Protein AF-A0A2L0EHB8-F1 (afdb_monomer_lite)

Organism: Sorangium cellulosum (NCBI:txid56)

Sequence (497 aa):
MTWQAQSALSSEEVTVVSRRDDSAAPVHVQIKECTTIASSDVHVGVDCVVDPEYALVGGGATTDSSTGSPAFLRESRPLDARTWRASSSARAAPNPHHLTVYAIGIRLDGVRTKDLQDSIQRRSVQLPTDVAAVQVDDGWMAIGGGAQTAADVSVAGGAARFLTASYPAGLDGWETASTDDVIPAAGTTSAWVLQIEDQVIEGFGGLEIKAIQGSSEHADYGYSTSSLQIEPGWALIGVGASIDYAGEQRNRTLVSIQPGEDGRSVSVTSRDQFVASAGTTTAYAVVARKKAGTHGLCNPGTALESSVDSCVSAVCEHRGSCCTTAWDDTCVDLVEPVCGRSCAEHTCEPTVFEPEKWTYTDGSAVPSNCYYYAQNRYPVSGVAQDPGYTMGLRPTREQAYLFEQYAAGDGLIPSSLTEPCPDNRTKIYMYANPFSYHVYRQDGDGTWSDKFGFGGLALPTPDTGDRPQHLADQRNPVEAYMCACNHPLPDQLPPRQ

Structure (mmCIF, N/CA/C/O backbone):
data_AF-A0A2L0EHB8-F1
#
_entry.id   AF-A0A2L0EHB8-F1
#
loop_
_atom_site.group_PDB
_atom_site.id
_atom_site.type_symbol
_atom_site.label_atom_id
_atom_site.label_alt_id
_atom_site.label_comp_id
_atom_site.label_asym_id
_atom_site.label_entity_id
_atom_site.label_seq_id
_atom_site.pdbx_PDB_ins_code
_atom_site.Cartn_x
_atom_site.Cartn_y
_atom_site.Cartn_z
_atom_site.occupancy
_atom_site.B_iso_or_equiv
_atom_site.auth_seq_id
_atom_site.auth_comp_id
_atom_site.auth_asym_id
_atom_site.auth_atom_id
_atom_site.pdbx_PDB_model_num
ATOM 1 N N . MET A 1 1 ? 39.094 -19.018 8.092 1.00 33.12 1 MET A N 1
ATOM 2 C CA . MET A 1 1 ? 38.683 -17.612 7.897 1.00 33.12 1 MET A CA 1
ATOM 3 C C . MET A 1 1 ? 37.562 -17.600 6.879 1.00 33.12 1 MET A C 1
ATOM 5 O O . MET A 1 1 ? 37.816 -17.691 5.688 1.00 33.12 1 MET A O 1
ATOM 9 N N . THR A 1 2 ? 36.329 -17.619 7.365 1.00 25.95 2 THR A N 1
ATOM 10 C CA . THR A 1 2 ? 35.102 -17.497 6.575 1.00 25.95 2 THR A CA 1
ATOM 11 C C . THR A 1 2 ? 34.871 -16.021 6.275 1.00 25.95 2 THR A C 1
ATOM 13 O O . THR A 1 2 ? 34.652 -15.234 7.191 1.00 25.95 2 THR A O 1
ATOM 16 N N . TRP A 1 3 ? 34.956 -15.641 5.002 1.00 24.22 3 TRP A N 1
ATOM 17 C CA . TRP A 1 3 ? 34.507 -14.334 4.535 1.00 24.22 3 TRP A CA 1
ATOM 18 C C . TRP A 1 3 ? 32.975 -14.330 4.516 1.00 24.22 3 TRP A C 1
ATOM 20 O O . TRP A 1 3 ? 32.358 -14.869 3.602 1.00 24.22 3 TRP A O 1
ATOM 30 N N . GLN A 1 4 ? 32.358 -13.756 5.549 1.00 27.81 4 GLN A N 1
ATOM 31 C CA . GLN A 1 4 ? 30.999 -13.235 5.444 1.00 27.81 4 GLN A CA 1
ATOM 32 C C . GLN A 1 4 ? 31.083 -11.937 4.640 1.00 27.81 4 GLN A C 1
ATOM 34 O O . GLN A 1 4 ? 31.629 -10.943 5.113 1.00 27.81 4 GLN A O 1
ATOM 39 N N . ALA A 1 5 ? 30.565 -11.953 3.414 1.00 28.98 5 ALA A N 1
ATOM 40 C CA . ALA A 1 5 ? 30.294 -10.734 2.672 1.00 28.98 5 ALA A CA 1
ATOM 41 C C . ALA A 1 5 ? 29.117 -10.019 3.352 1.00 28.98 5 ALA A C 1
ATOM 43 O O . ALA A 1 5 ? 27.953 -10.300 3.077 1.00 28.98 5 ALA A O 1
ATOM 44 N N . GLN A 1 6 ? 29.422 -9.114 4.281 1.00 30.16 6 GLN A N 1
ATOM 45 C CA . GLN A 1 6 ? 28.498 -8.043 4.625 1.00 30.16 6 GLN A CA 1
ATOM 46 C C . GLN A 1 6 ? 28.334 -7.177 3.374 1.00 30.16 6 GLN A C 1
ATOM 48 O O . GLN A 1 6 ? 29.235 -6.435 2.992 1.00 30.16 6 GLN A O 1
ATOM 53 N N . SER A 1 7 ? 27.184 -7.321 2.718 1.00 35.59 7 SER A N 1
ATOM 54 C CA . SER A 1 7 ? 26.667 -6.415 1.693 1.00 35.59 7 SER A CA 1
ATOM 55 C C . SER A 1 7 ? 26.393 -5.043 2.326 1.00 35.59 7 SER A C 1
ATOM 57 O O . SER A 1 7 ? 25.250 -4.670 2.576 1.00 35.59 7 SER A O 1
ATOM 59 N N . ALA A 1 8 ? 27.454 -4.292 2.610 1.00 37.19 8 ALA A N 1
ATOM 60 C CA . ALA A 1 8 ? 27.394 -2.852 2.797 1.00 37.19 8 ALA A CA 1
ATOM 61 C C . ALA A 1 8 ? 27.443 -2.203 1.406 1.00 37.19 8 ALA A C 1
ATOM 63 O O . ALA A 1 8 ? 28.463 -1.650 1.000 1.00 37.19 8 ALA A O 1
ATOM 64 N N . LEU A 1 9 ? 26.363 -2.338 0.631 1.00 43.69 9 LEU A N 1
ATOM 65 C CA . LEU A 1 9 ? 26.150 -1.425 -0.487 1.00 43.69 9 LEU A CA 1
ATOM 66 C C . LEU A 1 9 ? 25.747 -0.093 0.144 1.00 43.69 9 LEU A C 1
ATOM 68 O O . LEU A 1 9 ? 24.688 0.016 0.753 1.00 43.69 9 LEU A O 1
ATOM 72 N N . SER A 1 10 ? 26.670 0.864 0.086 1.00 45.22 10 SER A N 1
ATOM 73 C CA . SER A 1 10 ? 26.446 2.271 0.408 1.00 45.22 10 SER A CA 1
ATOM 74 C C . SER A 1 10 ? 25.164 2.734 -0.280 1.00 45.22 10 SER A C 1
ATOM 76 O O . SER A 1 10 ? 25.145 2.804 -1.506 1.00 45.22 10 SER A O 1
ATOM 78 N N . SER A 1 11 ? 24.112 3.041 0.482 1.00 66.25 11 SER A N 1
ATOM 79 C CA . SER A 1 11 ? 22.941 3.728 -0.060 1.00 66.25 11 SER A CA 1
ATOM 80 C C . SER A 1 11 ? 23.414 5.069 -0.612 1.00 66.25 11 SER A C 1
ATOM 82 O O . SER A 1 11 ? 23.984 5.868 0.134 1.00 66.25 11 SER A O 1
ATOM 84 N N . GLU A 1 12 ? 23.258 5.290 -1.912 1.00 82.75 12 GLU A N 1
ATOM 85 C CA . GLU A 1 12 ? 23.548 6.588 -2.515 1.00 82.75 12 GLU A CA 1
ATOM 86 C C . GLU A 1 12 ? 22.735 7.689 -1.816 1.00 82.75 12 GLU A C 1
ATOM 88 O O . GLU A 1 12 ? 21.612 7.451 -1.365 1.00 82.75 12 GLU A O 1
ATOM 93 N N . GLU A 1 13 ? 23.300 8.893 -1.695 1.00 89.38 13 GLU A N 1
ATOM 94 C CA . GLU A 1 13 ? 22.561 10.010 -1.108 1.00 89.38 13 GLU A CA 1
ATOM 95 C C . GLU A 1 13 ? 21.424 10.440 -2.042 1.00 89.38 13 GLU A C 1
ATOM 97 O O . GLU A 1 13 ? 21.632 10.669 -3.240 1.00 89.38 13 GLU A O 1
ATOM 102 N N . VAL A 1 14 ? 20.227 10.583 -1.472 1.00 93.56 14 VAL A N 1
ATOM 103 C CA . VAL A 1 14 ? 19.007 10.947 -2.196 1.00 93.56 14 VAL A CA 1
ATOM 104 C C . VAL A 1 14 ? 18.323 12.165 -1.577 1.00 93.56 14 VAL A C 1
ATOM 106 O O . VAL A 1 14 ? 18.363 12.372 -0.363 1.00 93.56 14 VAL A O 1
ATOM 109 N N . THR A 1 15 ? 17.642 12.956 -2.403 1.00 96.06 15 THR A N 1
ATOM 110 C CA . THR A 1 15 ? 16.569 13.845 -1.950 1.00 96.06 15 THR A CA 1
ATOM 111 C C . THR A 1 15 ? 15.271 13.050 -1.853 1.00 96.06 15 THR A C 1
ATOM 113 O O . THR A 1 15 ? 15.017 12.179 -2.681 1.00 96.06 15 THR A O 1
ATOM 116 N N . VAL A 1 16 ? 14.453 13.332 -0.836 1.00 96.50 16 VAL A N 1
ATOM 117 C CA . VAL A 1 16 ? 13.188 12.620 -0.610 1.00 96.50 16 VAL A CA 1
ATOM 118 C C . VAL A 1 16 ? 12.019 13.593 -0.671 1.00 96.50 16 VAL A C 1
ATOM 120 O O . VAL A 1 16 ? 11.966 14.557 0.094 1.00 96.50 16 VAL A O 1
ATOM 123 N N . VAL A 1 17 ? 11.055 13.311 -1.544 1.00 96.75 17 VAL A N 1
ATOM 124 C CA . VAL A 1 17 ? 9.749 13.977 -1.595 1.00 96.75 17 VAL A CA 1
ATOM 125 C C . VAL A 1 17 ? 8.676 12.971 -1.193 1.00 96.75 17 VAL A C 1
ATOM 127 O O . VAL A 1 17 ? 8.722 11.801 -1.566 1.00 96.75 17 VAL A O 1
ATOM 130 N N . SER A 1 18 ? 7.698 13.417 -0.406 1.00 96.19 18 SER A N 1
ATOM 131 C CA . SER A 1 18 ? 6.577 12.587 0.029 1.00 96.19 18 SER A CA 1
ATOM 132 C C . SER A 1 18 ? 5.263 13.225 -0.386 1.00 96.19 18 SER A C 1
ATOM 134 O O . SER A 1 18 ? 5.026 14.399 -0.110 1.00 96.19 18 SER A O 1
ATOM 136 N N . ARG A 1 19 ? 4.411 12.435 -1.037 1.00 96.31 19 ARG A N 1
ATOM 137 C CA . ARG A 1 19 ? 3.049 12.800 -1.430 1.00 96.31 19 ARG A CA 1
ATOM 138 C C . ARG A 1 19 ? 2.064 11.839 -0.779 1.00 96.31 19 ARG A C 1
ATOM 140 O O . ARG A 1 19 ? 2.390 10.665 -0.604 1.00 96.31 19 ARG A O 1
ATOM 147 N N . ARG A 1 20 ? 0.886 12.343 -0.420 1.00 95.31 20 ARG A N 1
ATOM 148 C CA . ARG A 1 20 ? -0.228 11.554 0.115 1.00 95.31 20 ARG A CA 1
ATOM 149 C C . ARG A 1 20 ? -1.453 11.748 -0.769 1.00 95.31 20 ARG A C 1
ATOM 151 O O . ARG A 1 20 ? -1.689 12.864 -1.230 1.00 95.31 20 ARG A O 1
ATOM 158 N N . ASP A 1 21 ? -2.192 10.672 -0.993 1.00 95.19 21 ASP A N 1
ATOM 159 C CA . ASP A 1 21 ? -3.495 10.685 -1.648 1.00 95.19 21 ASP A CA 1
ATOM 160 C C . ASP A 1 21 ? -4.513 9.972 -0.755 1.00 95.19 21 ASP A C 1
ATOM 162 O O . ASP A 1 21 ? -4.448 8.762 -0.540 1.00 95.19 21 ASP A O 1
ATOM 166 N N . ASP A 1 22 ? -5.454 10.763 -0.246 1.00 94.88 22 ASP A N 1
ATOM 167 C CA . ASP A 1 22 ? -6.551 10.319 0.611 1.00 94.88 22 ASP A CA 1
ATOM 168 C C . ASP A 1 22 ? -7.898 10.357 -0.137 1.00 94.88 22 ASP A C 1
ATOM 170 O O . ASP A 1 22 ? -8.963 10.208 0.459 1.00 94.88 22 ASP A O 1
ATOM 174 N N . SER A 1 23 ? -7.893 10.572 -1.459 1.00 94.62 23 SER A N 1
ATOM 175 C CA . SER A 1 23 ? -9.125 10.715 -2.250 1.00 94.62 23 SER A CA 1
ATOM 176 C C . SER A 1 23 ? -9.926 9.417 -2.408 1.00 94.62 23 SER A C 1
ATOM 178 O O . SER A 1 23 ? -11.086 9.460 -2.823 1.00 94.62 23 SER A O 1
ATOM 180 N N . ALA A 1 24 ? -9.324 8.280 -2.057 1.00 96.12 24 ALA A N 1
ATOM 181 C CA . ALA A 1 24 ? -9.958 6.968 -1.980 1.00 96.12 24 ALA A CA 1
ATOM 182 C C . ALA A 1 24 ? -10.138 6.482 -0.529 1.00 96.12 24 ALA A C 1
ATOM 184 O O . ALA A 1 24 ? -10.301 5.276 -0.309 1.00 96.12 24 ALA A O 1
ATOM 185 N N . ALA A 1 25 ? -10.120 7.400 0.453 1.00 95.06 25 ALA A N 1
ATOM 186 C CA . ALA A 1 25 ? -10.407 7.089 1.851 1.00 95.06 25 ALA A CA 1
ATOM 187 C C . ALA A 1 25 ? -11.646 6.175 1.952 1.00 95.06 25 ALA A C 1
ATOM 189 O O . ALA A 1 25 ? -12.661 6.434 1.292 1.00 95.06 25 ALA A O 1
ATOM 190 N N . PRO A 1 26 ? -11.575 5.075 2.723 1.00 96.50 26 PRO A N 1
ATOM 191 C CA . PRO A 1 26 ? -10.583 4.782 3.772 1.00 96.50 26 PRO A CA 1
ATOM 192 C C . PRO A 1 26 ? -9.283 4.080 3.310 1.00 96.50 26 PRO A C 1
ATOM 194 O O . PRO A 1 26 ? -8.558 3.517 4.132 1.00 96.50 26 PRO A O 1
ATOM 197 N N . VAL A 1 27 ? -8.982 4.060 2.005 1.00 98.00 27 VAL A N 1
ATOM 198 C CA . VAL A 1 27 ? -7.672 3.636 1.479 1.00 98.00 27 VAL A CA 1
ATOM 199 C C . VAL A 1 27 ? -6.786 4.865 1.297 1.00 98.00 27 VAL A C 1
ATOM 201 O O . VAL A 1 27 ? -7.090 5.736 0.483 1.00 98.00 27 VAL A O 1
ATOM 204 N N . HIS A 1 28 ? -5.681 4.917 2.034 1.00 97.56 28 HIS A N 1
ATOM 205 C CA . HIS A 1 28 ? -4.725 6.020 2.005 1.00 97.56 28 HIS A CA 1
ATOM 206 C C . HIS A 1 28 ? -3.451 5.591 1.298 1.00 97.56 28 HIS A C 1
ATOM 208 O O . HIS A 1 28 ? -2.890 4.541 1.621 1.00 97.56 28 HIS A O 1
ATOM 214 N N . VAL A 1 29 ? -2.963 6.412 0.374 1.00 98.19 29 VAL A N 1
ATOM 215 C CA . VAL A 1 29 ? -1.740 6.138 -0.383 1.00 98.19 29 VAL A CA 1
ATOM 216 C C . VAL A 1 29 ? -0.658 7.133 -0.009 1.00 98.19 29 VAL A C 1
ATOM 218 O O . VAL A 1 29 ? -0.897 8.336 0.088 1.00 98.19 29 VAL A O 1
ATOM 221 N N . GLN A 1 30 ? 0.565 6.635 0.123 1.00 98.12 30 GLN A N 1
ATOM 222 C CA . GLN A 1 30 ? 1.766 7.449 0.119 1.00 98.12 30 GLN A CA 1
ATOM 223 C C . GLN A 1 30 ? 2.638 7.097 -1.078 1.00 98.12 30 GLN A C 1
ATOM 225 O O . GLN A 1 30 ? 2.930 5.933 -1.332 1.00 98.12 30 GLN A O 1
ATOM 230 N N . ILE A 1 31 ? 3.139 8.129 -1.751 1.00 98.56 31 ILE A N 1
ATOM 231 C CA . ILE A 1 31 ? 4.172 8.002 -2.772 1.00 98.56 31 ILE A CA 1
ATOM 232 C C . ILE A 1 31 ? 5.418 8.713 -2.257 1.00 98.56 31 ILE A C 1
ATOM 234 O O . ILE A 1 31 ? 5.417 9.933 -2.052 1.00 98.56 31 ILE A O 1
ATOM 238 N N . LYS A 1 32 ? 6.486 7.948 -2.040 1.00 98.25 32 LYS A N 1
ATOM 239 C CA . LYS A 1 32 ? 7.829 8.478 -1.805 1.00 98.25 32 LYS A CA 1
ATOM 240 C C . LYS A 1 32 ? 8.581 8.531 -3.119 1.00 98.25 32 LYS A C 1
ATOM 242 O O . LYS A 1 32 ? 8.551 7.578 -3.890 1.00 98.25 32 LYS A O 1
ATOM 247 N N . GLU A 1 33 ? 9.254 9.644 -3.345 1.00 97.88 33 GLU A N 1
ATOM 248 C CA . GLU A 1 33 ? 10.166 9.862 -4.455 1.00 97.88 33 GLU A CA 1
ATOM 249 C C . GLU A 1 33 ? 11.562 10.079 -3.880 1.00 97.88 33 GLU A C 1
ATOM 251 O O . GLU A 1 33 ? 11.755 10.993 -3.080 1.00 97.88 33 GLU A O 1
ATOM 256 N N . CYS A 1 34 ? 12.510 9.233 -4.269 1.00 97.81 34 CYS A N 1
ATOM 257 C CA . CYS A 1 34 ? 13.891 9.279 -3.817 1.00 97.81 34 CYS A CA 1
ATOM 258 C C . CYS A 1 34 ? 14.809 9.485 -5.023 1.00 97.81 34 CYS A C 1
ATOM 260 O O . CYS A 1 34 ? 14.979 8.567 -5.825 1.00 97.81 34 CYS A O 1
ATOM 262 N N . THR A 1 35 ? 15.382 10.679 -5.157 1.00 96.62 35 THR A N 1
ATOM 263 C CA . THR A 1 35 ? 16.184 11.076 -6.325 1.00 96.62 35 THR A CA 1
ATOM 264 C C . THR A 1 35 ? 17.647 11.210 -5.945 1.00 96.62 35 THR A C 1
ATOM 266 O O . THR A 1 35 ? 17.976 11.920 -4.997 1.00 96.62 35 THR A O 1
ATOM 269 N N . THR A 1 36 ? 18.542 10.547 -6.676 1.00 95.31 36 THR A N 1
ATOM 270 C CA . THR A 1 36 ? 19.986 10.617 -6.415 1.00 95.31 36 THR A CA 1
ATOM 271 C C . THR A 1 36 ? 20.503 12.052 -6.523 1.00 95.31 36 THR A C 1
ATOM 273 O O . THR A 1 36 ? 20.159 12.788 -7.447 1.00 95.31 36 THR A O 1
ATOM 276 N N . ILE A 1 37 ? 21.343 12.484 -5.577 1.00 89.50 37 ILE A N 1
ATOM 277 C CA . ILE A 1 37 ? 21.881 13.860 -5.570 1.00 89.50 37 ILE A CA 1
ATOM 278 C C . ILE A 1 37 ? 22.964 14.030 -6.638 1.00 89.50 37 ILE A C 1
ATOM 280 O O . ILE A 1 37 ? 23.049 15.068 -7.295 1.00 89.50 37 ILE A O 1
ATOM 284 N N . ALA A 1 38 ? 23.809 13.013 -6.803 1.00 86.81 38 ALA A N 1
ATOM 285 C CA . ALA A 1 38 ? 24.879 13.010 -7.785 1.00 86.81 38 ALA A CA 1
ATOM 286 C C . ALA A 1 38 ? 24.440 12.260 -9.039 1.00 86.81 38 ALA A C 1
ATOM 288 O O . ALA A 1 38 ? 23.909 11.154 -8.954 1.00 86.81 38 ALA A O 1
ATOM 289 N N . SER A 1 39 ? 24.729 12.841 -10.201 1.00 87.62 39 SER A N 1
ATOM 290 C CA . SER A 1 39 ? 24.569 12.130 -11.460 1.00 87.62 39 SER A CA 1
ATOM 291 C C . SER A 1 39 ? 25.666 11.074 -11.621 1.00 87.62 39 SER A C 1
ATOM 293 O O . SER A 1 39 ? 26.843 11.392 -11.418 1.00 87.62 39 SER A O 1
ATOM 295 N N . SER A 1 40 ? 25.315 9.864 -12.047 1.00 88.19 40 SER A N 1
ATOM 296 C CA . SER A 1 40 ? 26.265 8.780 -12.333 1.00 88.19 40 SER A CA 1
ATOM 297 C C . SER A 1 40 ? 25.979 8.150 -13.693 1.00 88.19 40 SER A C 1
ATOM 299 O O . SER A 1 40 ? 24.871 8.243 -14.210 1.00 88.19 40 SER A O 1
ATOM 301 N N . ASP A 1 41 ? 26.970 7.483 -14.285 1.00 86.44 41 ASP A N 1
AT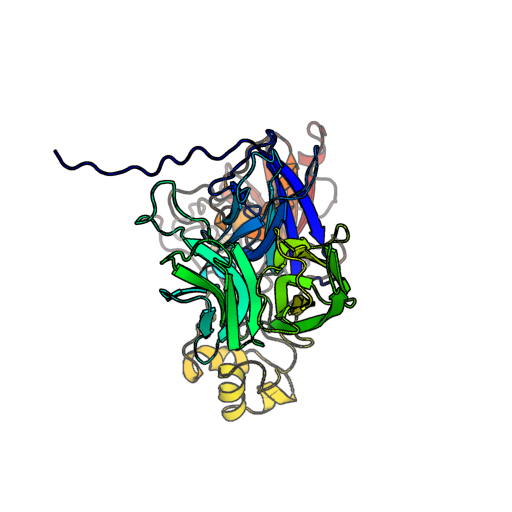OM 302 C CA . ASP A 1 41 ? 26.750 6.643 -15.470 1.00 86.44 41 ASP A CA 1
ATOM 303 C C . ASP A 1 41 ? 25.998 5.352 -15.119 1.00 86.44 41 ASP A C 1
ATOM 305 O O . ASP A 1 41 ? 25.367 4.735 -15.979 1.00 86.44 41 ASP A O 1
ATOM 309 N N . VAL A 1 42 ? 26.075 4.933 -13.854 1.00 89.31 42 VAL A N 1
ATOM 310 C CA . VAL A 1 42 ? 25.452 3.721 -13.318 1.00 89.31 42 VAL A CA 1
ATOM 311 C C . VAL A 1 42 ? 24.991 3.988 -11.892 1.00 89.31 42 VAL A C 1
ATOM 313 O O . VAL A 1 42 ? 25.783 4.441 -11.066 1.00 89.31 42 VAL A O 1
ATOM 316 N N . HIS A 1 43 ? 23.747 3.630 -11.595 1.00 89.25 43 HIS A N 1
ATOM 317 C CA . HIS A 1 43 ? 23.209 3.600 -10.240 1.00 89.25 43 HIS A CA 1
ATOM 318 C C . HIS A 1 43 ? 22.930 2.154 -9.851 1.00 89.25 43 HIS A C 1
ATOM 320 O O . HIS A 1 43 ? 22.176 1.452 -10.533 1.00 89.25 43 HIS A O 1
ATOM 326 N N . VAL A 1 44 ? 23.554 1.685 -8.769 1.00 90.31 44 VAL A N 1
ATOM 327 C CA . VAL A 1 44 ? 23.463 0.285 -8.331 1.00 90.31 44 VAL A CA 1
ATOM 328 C C . VAL A 1 44 ? 22.640 0.197 -7.053 1.00 90.31 44 VAL A C 1
ATOM 330 O O . VAL A 1 44 ? 23.175 0.285 -5.955 1.00 90.31 44 VAL A O 1
ATOM 333 N N . GLY A 1 45 ? 21.340 -0.049 -7.211 1.00 89.06 45 GLY A N 1
ATOM 334 C CA . GLY A 1 45 ? 20.444 -0.354 -6.099 1.00 89.06 45 GLY A CA 1
ATOM 335 C C . GLY A 1 45 ? 20.168 0.858 -5.214 1.00 89.06 45 GLY A C 1
ATOM 336 O O . GLY A 1 45 ? 20.564 0.878 -4.052 1.00 89.06 45 GLY A O 1
ATOM 337 N N . VAL A 1 46 ? 19.471 1.844 -5.771 1.00 96.00 46 VAL A N 1
ATOM 338 C CA . VAL A 1 46 ? 18.941 2.991 -5.031 1.00 96.00 46 VAL A CA 1
ATOM 339 C C . VAL A 1 46 ? 17.634 2.573 -4.367 1.00 96.00 46 VAL A C 1
ATOM 341 O O . VAL A 1 46 ? 16.741 2.033 -5.024 1.00 96.00 46 VAL A O 1
ATOM 344 N N . ASP A 1 47 ? 17.546 2.816 -3.063 1.00 97.50 47 ASP A N 1
ATOM 345 C CA . ASP A 1 47 ? 16.415 2.431 -2.225 1.00 97.50 47 ASP A CA 1
ATOM 346 C C . ASP A 1 47 ? 15.510 3.632 -1.940 1.00 97.50 47 ASP A C 1
ATOM 348 O O . ASP A 1 47 ? 15.982 4.742 -1.690 1.00 97.50 47 ASP A O 1
ATOM 352 N N . CYS A 1 48 ? 14.202 3.393 -1.925 1.00 98.06 48 CYS A N 1
ATOM 353 C CA . CYS A 1 48 ? 13.201 4.345 -1.477 1.00 98.06 48 CYS A CA 1
ATOM 354 C C . CYS A 1 48 ? 12.252 3.674 -0.490 1.00 98.06 48 CYS A C 1
ATOM 356 O O . CYS A 1 48 ? 11.701 2.610 -0.773 1.00 98.06 48 CYS A O 1
ATOM 358 N N . VAL A 1 49 ? 12.089 4.276 0.687 1.00 97.94 49 VAL A N 1
ATOM 359 C CA . VAL A 1 49 ? 11.407 3.655 1.829 1.00 97.94 49 VAL A CA 1
ATOM 360 C C . VAL A 1 49 ? 10.145 4.445 2.150 1.00 97.94 49 VAL A C 1
ATOM 362 O O . VAL A 1 49 ? 10.230 5.653 2.377 1.00 97.94 49 VAL A O 1
ATOM 365 N N . VAL A 1 50 ? 8.989 3.776 2.173 1.00 97.81 50 VAL A N 1
ATOM 366 C CA . VAL A 1 50 ? 7.731 4.381 2.650 1.00 97.81 50 VAL A CA 1
ATOM 367 C C . VAL A 1 50 ? 7.781 4.623 4.157 1.00 97.81 50 VAL A C 1
ATOM 369 O O . VAL A 1 50 ? 8.529 3.961 4.883 1.00 97.81 50 VAL A O 1
ATOM 372 N N . ASP A 1 51 ? 6.996 5.586 4.633 1.00 95.19 51 ASP A N 1
ATOM 373 C CA . ASP A 1 51 ? 6.939 5.893 6.057 1.00 95.19 51 ASP A CA 1
ATOM 374 C C . ASP A 1 51 ? 6.423 4.684 6.855 1.00 95.19 51 ASP A C 1
ATOM 376 O O . ASP A 1 51 ? 5.720 3.825 6.311 1.00 95.19 51 ASP A O 1
ATOM 380 N N . PRO A 1 52 ? 6.787 4.572 8.146 1.00 92.69 52 PRO A N 1
ATOM 381 C CA . PRO A 1 52 ? 6.477 3.395 8.945 1.00 92.69 52 PRO A CA 1
ATOM 382 C C . PRO A 1 52 ? 4.994 3.025 9.016 1.00 92.69 52 PRO A C 1
ATOM 384 O O . PRO A 1 52 ? 4.713 1.845 9.213 1.00 92.69 52 PRO A O 1
ATOM 387 N N . GLU A 1 53 ? 4.087 3.993 8.849 1.00 94.00 53 GLU A N 1
ATOM 388 C CA . GLU A 1 53 ? 2.632 3.811 8.883 1.00 94.00 53 GLU A CA 1
ATOM 389 C C . GLU A 1 53 ? 2.034 3.261 7.581 1.00 94.00 53 GLU A C 1
ATOM 391 O O . GLU A 1 53 ? 0.839 2.961 7.542 1.00 94.00 53 GLU A O 1
ATOM 396 N N . TYR A 1 54 ? 2.854 3.042 6.550 1.00 97.44 54 TYR A N 1
ATOM 397 C CA . TYR A 1 54 ? 2.440 2.448 5.282 1.00 97.44 54 TYR A CA 1
ATOM 398 C C . TYR A 1 54 ? 3.058 1.056 5.061 1.00 97.44 54 TYR A C 1
ATOM 400 O O . TYR A 1 54 ? 4.193 0.761 5.450 1.00 97.44 54 TYR A O 1
ATOM 408 N N . ALA A 1 55 ? 2.304 0.184 4.396 1.00 98.06 55 ALA A N 1
ATOM 409 C CA . ALA A 1 55 ? 2.779 -1.083 3.851 1.00 98.06 55 ALA A CA 1
ATOM 410 C C . ALA A 1 55 ? 3.108 -0.908 2.361 1.00 98.06 55 ALA A C 1
ATOM 412 O O . ALA A 1 55 ? 2.301 -0.345 1.623 1.00 98.06 55 ALA A O 1
ATOM 413 N N . LEU A 1 56 ? 4.278 -1.366 1.908 1.00 98.69 56 LEU A N 1
ATOM 414 C CA . LEU A 1 56 ? 4.682 -1.262 0.503 1.00 98.69 56 LEU A CA 1
ATOM 415 C C . LEU A 1 56 ? 3.813 -2.156 -0.386 1.00 98.69 56 LEU A C 1
ATOM 417 O O . LEU A 1 56 ? 3.709 -3.358 -0.153 1.00 98.69 56 LEU A O 1
ATOM 421 N N . VAL A 1 57 ? 3.265 -1.575 -1.450 1.00 98.50 57 VAL A N 1
ATOM 422 C CA . VAL A 1 57 ? 2.406 -2.275 -2.423 1.00 98.50 57 VAL A CA 1
ATOM 423 C C . VAL A 1 57 ? 2.878 -2.140 -3.861 1.00 98.50 57 VAL A C 1
ATOM 425 O O . VAL A 1 57 ? 2.504 -2.945 -4.706 1.00 98.50 57 VAL A O 1
ATOM 428 N N . GLY A 1 58 ? 3.746 -1.174 -4.147 1.00 98.44 58 GLY A N 1
ATOM 429 C CA . GLY A 1 58 ? 4.214 -0.933 -5.499 1.00 98.44 58 GLY A CA 1
ATOM 430 C C . GLY A 1 58 ? 5.331 0.091 -5.551 1.00 98.44 58 GLY A C 1
ATOM 431 O O . GLY A 1 58 ? 5.818 0.583 -4.532 1.00 98.44 58 GLY A O 1
ATOM 432 N N . GLY A 1 59 ? 5.739 0.418 -6.767 1.00 98.38 59 GLY A N 1
ATOM 433 C CA . GLY A 1 59 ? 6.787 1.389 -7.010 1.00 98.38 59 GLY A CA 1
ATOM 434 C C . GLY A 1 59 ? 7.195 1.426 -8.470 1.00 98.38 59 GLY A C 1
ATOM 435 O O . GLY A 1 59 ? 6.633 0.737 -9.319 1.00 98.38 59 GLY A O 1
ATOM 436 N N . GLY A 1 60 ? 8.172 2.268 -8.756 1.00 98.31 60 GLY A N 1
ATOM 437 C CA . GLY A 1 60 ? 8.604 2.583 -10.105 1.00 98.31 60 GLY A CA 1
ATOM 438 C C . GLY A 1 60 ? 9.984 3.218 -10.103 1.00 98.31 60 GLY A C 1
ATOM 439 O O . GLY A 1 60 ? 10.605 3.399 -9.053 1.00 98.31 60 GLY A O 1
ATOM 440 N N . ALA A 1 61 ? 10.458 3.583 -11.283 1.00 98.25 61 ALA A N 1
ATOM 441 C CA . ALA A 1 61 ? 11.703 4.309 -11.432 1.00 98.25 61 ALA A CA 1
ATOM 442 C C . ALA A 1 61 ? 11.692 5.139 -12.709 1.00 98.25 61 ALA A C 1
ATOM 444 O O . ALA A 1 61 ? 11.091 4.754 -13.712 1.00 98.25 61 ALA A O 1
ATOM 445 N N . THR A 1 62 ? 12.402 6.254 -12.684 1.00 96.94 62 THR A N 1
ATOM 446 C CA . THR A 1 62 ? 12.669 7.060 -13.868 1.00 96.94 62 THR A CA 1
ATOM 447 C C . THR A 1 62 ? 14.106 7.532 -13.837 1.00 96.94 62 THR A C 1
ATOM 449 O O . THR A 1 62 ? 14.656 7.833 -12.778 1.00 96.94 62 THR A O 1
ATOM 452 N N . THR A 1 63 ? 14.727 7.581 -15.002 1.00 94.25 63 THR A N 1
ATOM 453 C CA . THR A 1 63 ? 15.996 8.279 -15.169 1.00 94.25 63 THR A CA 1
ATOM 454 C C . THR A 1 63 ? 15.702 9.609 -15.832 1.00 94.25 63 THR A C 1
ATOM 456 O O . THR A 1 63 ? 15.157 9.633 -16.941 1.00 94.25 63 THR A O 1
ATOM 459 N N . ASP A 1 64 ? 16.071 10.705 -15.184 1.00 86.56 64 ASP A N 1
ATOM 460 C CA . ASP A 1 64 ? 16.166 11.979 -15.880 1.00 86.56 64 ASP A CA 1
ATOM 461 C C . ASP A 1 64 ? 17.526 12.067 -16.586 1.00 86.56 64 ASP A C 1
ATOM 463 O O . ASP A 1 64 ? 18.373 11.188 -16.465 1.00 86.56 64 ASP A O 1
ATOM 467 N N . SER A 1 65 ? 17.763 13.102 -17.376 1.00 63.84 65 SER A N 1
ATOM 468 C CA . SER A 1 65 ? 19.128 13.399 -17.800 1.00 63.84 65 SER A CA 1
ATOM 469 C C . SER A 1 65 ? 19.329 14.895 -17.776 1.00 63.84 65 SER A C 1
ATOM 471 O O . SER A 1 65 ? 18.692 15.621 -18.540 1.00 63.84 65 SER A O 1
ATOM 473 N N . SER A 1 66 ? 20.254 15.358 -16.943 1.00 57.31 66 SER A N 1
ATOM 474 C CA . SER A 1 66 ? 20.660 16.763 -16.892 1.00 57.31 66 SER A CA 1
ATOM 475 C C . SER A 1 66 ? 21.520 17.180 -18.096 1.00 57.31 66 SER A C 1
ATOM 477 O O . SER A 1 66 ? 21.687 18.373 -18.345 1.00 57.31 66 SER A O 1
ATOM 479 N N . THR A 1 67 ? 22.053 16.219 -18.865 1.00 51.75 67 THR A N 1
ATOM 480 C CA . THR A 1 67 ? 23.068 16.467 -19.907 1.00 51.75 67 THR A CA 1
ATOM 481 C C . THR A 1 67 ? 22.802 15.816 -21.274 1.00 51.75 67 THR A C 1
ATOM 483 O O . THR A 1 67 ? 23.623 15.979 -22.178 1.00 51.75 67 THR A O 1
ATOM 486 N N . GLY A 1 68 ? 21.683 15.108 -21.491 1.00 64.44 68 GLY A N 1
ATOM 487 C CA . GLY A 1 68 ? 21.500 14.388 -22.757 1.00 64.44 68 GLY A CA 1
ATOM 488 C C . GLY A 1 68 ? 20.282 13.470 -22.869 1.00 64.44 68 GLY A C 1
ATOM 489 O O . GLY A 1 68 ? 19.148 13.917 -22.788 1.00 64.44 68 GLY A O 1
ATOM 490 N N . SER A 1 69 ? 20.532 12.204 -23.207 1.00 72.94 69 SER A N 1
ATOM 491 C CA . SER A 1 69 ? 19.525 11.136 -23.298 1.00 72.94 69 SER A CA 1
ATOM 492 C C . SER A 1 69 ? 19.368 10.472 -21.926 1.00 72.94 69 SER A C 1
ATOM 494 O O . SER A 1 69 ? 20.382 10.319 -21.267 1.00 72.94 69 SER A O 1
ATOM 496 N N . PRO A 1 70 ? 18.190 10.022 -21.472 1.00 77.62 70 PRO A N 1
ATOM 497 C CA . PRO A 1 70 ? 18.067 9.270 -20.232 1.00 77.62 70 PRO A CA 1
ATOM 498 C C . PRO A 1 70 ? 18.736 7.901 -20.364 1.00 77.62 70 PRO A C 1
ATOM 500 O O . PRO A 1 70 ? 18.827 7.331 -21.459 1.00 77.62 70 PRO A O 1
ATOM 503 N N . ALA A 1 71 ? 19.239 7.399 -19.240 1.00 90.25 71 ALA A N 1
ATOM 504 C CA . ALA A 1 71 ? 19.755 6.044 -19.138 1.00 90.25 71 ALA A CA 1
ATOM 505 C C . ALA A 1 71 ? 18.616 5.016 -19.119 1.00 90.25 71 ALA A C 1
ATOM 507 O O . ALA A 1 71 ? 17.443 5.350 -19.254 1.00 90.25 71 ALA A O 1
ATOM 508 N N . PHE A 1 72 ? 18.962 3.739 -18.996 1.00 92.50 72 PHE A N 1
ATOM 509 C CA . PHE A 1 72 ? 17.991 2.656 -19.092 1.00 92.50 72 PHE A CA 1
ATOM 510 C C . PHE A 1 72 ? 17.806 1.967 -17.752 1.00 92.50 72 PHE A C 1
ATOM 512 O O . PHE A 1 72 ? 18.765 1.767 -16.995 1.00 92.50 72 PHE A O 1
ATOM 519 N N . LEU A 1 73 ? 16.567 1.564 -17.487 1.00 95.31 73 LEU A N 1
ATOM 520 C CA . LEU A 1 73 ? 16.215 0.859 -16.266 1.00 95.31 73 LEU A CA 1
ATOM 521 C C . LEU A 1 73 ? 16.702 -0.589 -16.323 1.00 95.31 73 LEU A C 1
ATOM 523 O O . LEU A 1 73 ? 16.538 -1.294 -17.323 1.00 95.31 73 LEU A O 1
ATOM 527 N N . ARG A 1 74 ? 17.278 -1.038 -15.210 1.00 95.06 74 ARG A N 1
ATOM 528 C CA . ARG A 1 74 ? 17.716 -2.421 -14.995 1.00 95.06 74 ARG A CA 1
ATOM 529 C C . ARG A 1 74 ? 16.917 -3.124 -13.910 1.00 95.06 74 ARG A C 1
ATOM 531 O O . ARG A 1 74 ? 16.819 -4.351 -13.926 1.00 95.06 74 ARG A O 1
ATOM 538 N N . GLU A 1 75 ? 16.357 -2.363 -12.981 1.00 96.31 75 GLU A N 1
ATOM 539 C CA . GLU A 1 75 ? 15.629 -2.867 -11.825 1.00 96.31 75 GLU A CA 1
ATOM 540 C C . GLU A 1 75 ? 14.603 -1.838 -11.361 1.00 96.31 75 GLU A C 1
ATOM 542 O O . GLU A 1 75 ? 14.873 -0.639 -11.382 1.00 96.31 75 GLU A O 1
ATOM 547 N N . SER A 1 76 ? 13.455 -2.334 -10.916 1.00 98.25 76 SER A N 1
ATOM 548 C CA . SER A 1 76 ? 12.442 -1.615 -10.146 1.00 98.25 76 SER A CA 1
ATOM 549 C C . SER A 1 76 ? 11.585 -2.677 -9.461 1.00 98.25 76 SER A C 1
ATOM 551 O O . SER A 1 76 ? 10.786 -3.333 -10.131 1.00 98.25 76 SER A O 1
ATOM 553 N N . ARG A 1 77 ? 11.808 -2.942 -8.171 1.00 98.38 77 ARG A N 1
ATOM 554 C CA . ARG A 1 77 ? 11.172 -4.062 -7.455 1.00 98.38 77 ARG A CA 1
ATOM 555 C C . ARG A 1 77 ? 11.065 -3.832 -5.944 1.00 98.38 77 ARG A C 1
ATOM 557 O O . ARG A 1 77 ? 11.844 -3.053 -5.390 1.00 98.38 77 ARG A O 1
ATOM 564 N N . PRO A 1 78 ? 10.205 -4.591 -5.243 1.00 98.38 78 PRO A N 1
ATOM 565 C CA . PRO A 1 78 ? 10.226 -4.617 -3.785 1.00 98.38 78 PRO A CA 1
ATOM 566 C C . PRO A 1 78 ? 11.516 -5.260 -3.242 1.00 98.38 78 PRO A C 1
ATOM 568 O O . PRO A 1 78 ? 12.006 -6.271 -3.763 1.00 98.38 78 PRO A O 1
ATOM 571 N N . LEU A 1 79 ? 12.053 -4.697 -2.157 1.00 97.06 79 LEU A N 1
ATOM 572 C CA . LEU A 1 79 ? 13.214 -5.209 -1.417 1.00 97.06 79 LEU A CA 1
ATOM 573 C C . LEU A 1 79 ? 12.829 -5.781 -0.049 1.00 97.06 79 LEU A C 1
ATOM 575 O O . LEU A 1 79 ? 13.317 -6.849 0.329 1.00 97.06 79 LEU A O 1
ATOM 579 N N . ASP A 1 80 ? 11.885 -5.156 0.650 1.00 96.69 80 ASP A N 1
ATOM 580 C CA . ASP A 1 80 ? 11.267 -5.617 1.904 1.00 96.69 80 ASP A CA 1
ATOM 581 C C . ASP A 1 80 ? 9.828 -5.068 2.016 1.00 96.69 80 ASP A C 1
ATOM 583 O O . ASP A 1 80 ? 9.265 -4.643 1.010 1.00 96.69 80 ASP A O 1
ATOM 587 N N . ALA A 1 81 ? 9.218 -5.125 3.204 1.00 96.31 81 ALA A N 1
ATOM 588 C CA . ALA A 1 81 ? 7.843 -4.674 3.446 1.00 96.31 81 ALA A CA 1
ATOM 589 C C . ALA A 1 81 ? 7.634 -3.148 3.316 1.00 96.31 81 ALA A C 1
ATOM 591 O O . ALA A 1 81 ? 6.494 -2.687 3.353 1.00 96.31 81 ALA A O 1
ATOM 592 N N . ARG A 1 82 ? 8.711 -2.356 3.198 1.00 97.44 82 ARG A N 1
ATOM 593 C CA . ARG A 1 82 ? 8.672 -0.885 3.084 1.00 97.44 82 ARG A CA 1
ATOM 594 C C . ARG A 1 82 ? 9.591 -0.308 2.008 1.00 97.44 82 ARG A C 1
ATOM 596 O O . ARG A 1 82 ? 9.409 0.842 1.614 1.00 97.44 82 ARG A O 1
ATOM 603 N N . THR A 1 83 ? 10.574 -1.069 1.546 1.00 98.38 83 THR A N 1
ATOM 604 C CA . THR A 1 83 ? 11.618 -0.567 0.650 1.00 98.38 83 THR A CA 1
ATOM 605 C C . THR A 1 83 ? 11.387 -1.007 -0.789 1.00 98.38 83 THR A C 1
ATOM 607 O O . THR A 1 83 ? 11.342 -2.204 -1.086 1.00 98.38 83 THR A O 1
ATOM 610 N N . TRP A 1 84 ? 11.318 -0.036 -1.697 1.00 98.69 84 TRP A N 1
ATOM 611 C CA . TRP A 1 84 ? 11.427 -0.234 -3.138 1.00 98.69 84 TRP A CA 1
ATOM 612 C C . TRP A 1 84 ? 12.859 0.022 -3.600 1.00 98.69 84 TRP A C 1
ATOM 614 O O . TRP A 1 84 ? 13.488 0.972 -3.141 1.00 98.69 84 TRP A O 1
ATOM 624 N N . ARG A 1 85 ? 13.373 -0.794 -4.521 1.00 98.12 85 ARG A N 1
ATOM 625 C CA . ARG A 1 85 ? 14.720 -0.646 -5.082 1.00 98.12 85 ARG A CA 1
ATOM 626 C C . ARG A 1 85 ? 14.672 -0.494 -6.590 1.00 98.12 85 ARG A C 1
ATOM 628 O O . ARG A 1 85 ? 13.967 -1.251 -7.258 1.00 98.12 85 ARG A O 1
ATOM 635 N N . ALA A 1 86 ? 15.509 0.389 -7.124 1.00 97.69 86 ALA A N 1
ATOM 636 C CA . ALA A 1 86 ? 15.763 0.483 -8.553 1.00 97.69 86 ALA A CA 1
ATOM 637 C C . ALA A 1 86 ? 17.254 0.611 -8.893 1.00 97.69 86 ALA A C 1
ATOM 639 O O . ALA A 1 86 ? 18.089 0.959 -8.059 1.00 97.69 86 ALA A O 1
ATOM 640 N N . SER A 1 87 ? 17.591 0.323 -10.145 1.00 95.50 87 SER A N 1
ATOM 641 C CA . SER A 1 87 ? 18.925 0.539 -10.702 1.00 95.50 87 SER A CA 1
ATOM 642 C C . SER A 1 87 ? 18.842 0.921 -12.171 1.00 95.50 87 SER A C 1
ATOM 644 O O . SER A 1 87 ? 17.915 0.536 -12.894 1.00 95.50 87 SER A O 1
ATOM 646 N N . SER A 1 88 ? 19.841 1.674 -12.616 1.00 93.75 88 SER A N 1
ATOM 647 C CA . SER A 1 88 ? 19.945 2.176 -13.980 1.00 93.75 88 SER A CA 1
ATOM 648 C C . SER A 1 88 ? 21.392 2.166 -14.452 1.00 93.75 88 SER A C 1
ATOM 650 O O . SER A 1 88 ? 22.340 2.127 -13.667 1.00 93.75 88 SER A O 1
ATOM 652 N N . SER A 1 89 ? 21.573 2.148 -15.767 1.00 89.94 89 SER A N 1
ATOM 653 C CA . SER A 1 89 ? 22.895 2.215 -16.379 1.00 89.94 89 SER A CA 1
ATOM 654 C C . SER A 1 89 ? 22.803 2.866 -17.745 1.00 89.94 89 SER A C 1
ATOM 656 O O . SER A 1 89 ? 21.885 2.594 -18.524 1.00 89.94 89 SER A O 1
ATOM 658 N N . ALA A 1 90 ? 23.806 3.670 -18.070 1.00 85.19 90 ALA A N 1
ATOM 659 C CA . ALA A 1 90 ? 24.135 3.971 -19.447 1.00 85.19 90 ALA A CA 1
ATOM 660 C C . ALA A 1 90 ? 24.566 2.678 -20.162 1.00 85.19 90 ALA A C 1
ATOM 662 O O . ALA A 1 90 ? 25.093 1.752 -19.539 1.00 85.19 90 ALA A O 1
ATOM 663 N N . ARG A 1 91 ? 24.317 2.584 -21.472 1.00 73.81 91 ARG A N 1
ATOM 664 C CA . ARG A 1 91 ? 24.612 1.363 -22.240 1.00 73.81 91 ARG A CA 1
ATOM 665 C C . ARG A 1 91 ? 26.077 1.245 -22.655 1.00 73.81 91 ARG A C 1
ATOM 667 O O . ARG A 1 91 ? 26.690 0.220 -22.392 1.00 73.81 91 ARG A O 1
ATOM 674 N N . ALA A 1 92 ? 26.612 2.252 -23.351 1.00 72.38 92 ALA A N 1
ATOM 675 C CA . ALA A 1 92 ? 27.946 2.163 -23.968 1.00 72.38 92 ALA A CA 1
ATOM 676 C C . ALA A 1 92 ? 28.807 3.424 -23.821 1.00 72.38 92 ALA A C 1
ATOM 678 O O . ALA A 1 92 ? 30.028 3.319 -23.752 1.00 72.38 92 ALA A O 1
ATOM 679 N N . ALA A 1 93 ? 28.190 4.606 -23.786 1.00 77.19 93 ALA A N 1
ATOM 680 C CA . ALA A 1 93 ? 28.882 5.860 -23.524 1.00 77.19 93 ALA A CA 1
ATOM 681 C C . ALA A 1 93 ? 28.526 6.354 -22.118 1.00 77.19 93 ALA A C 1
ATOM 683 O O . ALA A 1 93 ? 27.381 6.146 -21.705 1.00 77.19 93 ALA A O 1
ATOM 684 N N . PRO A 1 94 ? 29.460 7.024 -21.419 1.00 82.00 94 PRO A N 1
ATOM 685 C CA . PRO A 1 94 ? 29.139 7.797 -20.231 1.00 82.00 94 PRO A CA 1
ATOM 686 C C . PRO A 1 94 ? 27.937 8.697 -20.496 1.00 82.00 94 PRO A C 1
ATOM 688 O O . PRO A 1 94 ? 27.882 9.406 -21.505 1.00 82.00 94 PRO A O 1
ATOM 691 N N . ASN A 1 95 ? 26.964 8.619 -19.610 1.00 84.94 95 ASN A N 1
ATOM 692 C CA . ASN A 1 95 ? 25.755 9.409 -19.637 1.00 84.94 95 ASN A CA 1
ATOM 693 C C . ASN A 1 95 ? 25.313 9.650 -18.190 1.00 84.94 95 ASN A C 1
ATOM 695 O O . ASN A 1 95 ? 24.448 8.926 -17.680 1.00 84.94 95 ASN A O 1
ATOM 699 N N . PRO A 1 96 ? 25.935 10.634 -17.519 1.00 89.94 96 PRO A N 1
ATOM 700 C CA . PRO A 1 96 ? 25.583 10.980 -16.158 1.00 89.94 96 PRO A CA 1
ATOM 701 C C . PRO A 1 96 ? 24.115 11.403 -16.086 1.00 89.94 96 PRO A C 1
ATOM 703 O O . PRO A 1 96 ? 23.687 12.338 -16.768 1.00 89.94 96 PRO A O 1
ATOM 706 N N . HIS A 1 97 ? 23.352 10.707 -15.254 1.00 91.75 97 HIS A N 1
ATOM 707 C CA . HIS A 1 97 ? 21.922 10.920 -15.047 1.00 91.75 97 HIS A CA 1
ATOM 708 C C . HIS A 1 97 ? 21.591 10.856 -13.562 1.00 91.75 97 HIS A C 1
ATOM 710 O O . HIS A 1 97 ? 22.393 10.316 -12.804 1.00 91.75 97 HIS A O 1
ATOM 716 N N . HIS A 1 98 ? 20.436 11.381 -13.153 1.00 93.88 98 HIS A N 1
ATOM 717 C CA . HIS A 1 98 ? 19.871 11.039 -11.856 1.00 93.88 98 HIS A CA 1
ATOM 718 C C . HIS A 1 98 ? 18.926 9.847 -12.012 1.00 93.88 98 HIS A C 1
ATOM 720 O O . HIS A 1 98 ? 18.310 9.630 -13.063 1.00 93.88 98 HIS A O 1
ATOM 726 N N . LEU A 1 99 ? 18.822 9.057 -10.950 1.00 95.75 99 LEU A N 1
ATOM 727 C CA . LEU A 1 99 ? 17.826 8.010 -10.816 1.00 95.75 99 LEU A CA 1
ATOM 728 C C . LEU A 1 99 ? 16.835 8.446 -9.747 1.00 95.75 99 LEU A C 1
ATOM 730 O O . LEU A 1 99 ? 17.209 8.696 -8.600 1.00 95.75 99 LEU A O 1
ATOM 734 N N . THR A 1 100 ? 15.569 8.490 -10.129 1.00 97.56 100 THR A N 1
ATOM 735 C CA . THR A 1 100 ? 14.458 8.706 -9.217 1.00 97.56 100 THR A CA 1
ATOM 736 C C . THR A 1 100 ? 13.727 7.391 -9.012 1.00 97.56 100 THR A C 1
ATOM 738 O O . THR A 1 100 ? 13.266 6.758 -9.964 1.00 97.56 100 THR A O 1
ATOM 741 N N . VAL A 1 101 ? 13.625 6.976 -7.755 1.00 98.50 101 VAL A N 1
ATOM 742 C CA . VAL A 1 101 ? 12.964 5.745 -7.322 1.00 98.50 101 VAL A CA 1
ATOM 743 C C . VAL A 1 101 ? 11.658 6.103 -6.636 1.00 98.50 101 VAL A C 1
ATOM 745 O O . VAL A 1 101 ? 11.634 6.967 -5.761 1.00 98.50 101 VAL A O 1
ATOM 748 N N . TYR A 1 102 ? 10.578 5.424 -7.011 1.00 98.69 102 TYR A N 1
ATOM 749 C CA . TYR A 1 102 ? 9.264 5.616 -6.410 1.00 98.69 102 TYR A CA 1
ATOM 750 C C . TYR A 1 102 ? 8.894 4.415 -5.552 1.00 98.69 102 TYR A C 1
ATOM 752 O O . TYR A 1 102 ? 8.939 3.286 -6.036 1.00 98.69 102 TYR A O 1
ATOM 760 N N . ALA A 1 103 ? 8.470 4.661 -4.316 1.00 98.75 103 ALA A N 1
ATOM 761 C CA . ALA A 1 103 ? 7.850 3.659 -3.456 1.00 98.75 103 ALA A CA 1
ATOM 762 C C . ALA A 1 103 ? 6.398 4.060 -3.172 1.00 98.75 103 ALA A C 1
ATOM 764 O O . ALA A 1 103 ? 6.136 5.191 -2.759 1.00 98.75 103 ALA A O 1
ATOM 765 N N . ILE A 1 104 ? 5.467 3.139 -3.415 1.00 98.81 104 ILE A N 1
ATOM 766 C CA . ILE A 1 104 ? 4.031 3.316 -3.197 1.00 98.81 104 ILE A CA 1
ATOM 767 C C . ILE A 1 104 ? 3.641 2.465 -1.993 1.00 98.81 104 ILE A C 1
ATOM 769 O O . ILE A 1 104 ? 3.805 1.242 -2.002 1.00 98.81 104 ILE A O 1
ATOM 773 N N . GLY A 1 105 ? 3.147 3.122 -0.951 1.00 98.56 105 GLY A N 1
ATOM 774 C CA . GLY A 1 105 ? 2.659 2.484 0.261 1.00 98.56 105 GLY A CA 1
ATOM 775 C C . GLY A 1 105 ? 1.167 2.719 0.455 1.00 98.56 105 GLY A C 1
ATOM 776 O O . GLY A 1 105 ? 0.663 3.777 0.081 1.00 98.56 105 GLY A O 1
ATOM 777 N N . ILE A 1 106 ? 0.476 1.765 1.081 1.00 98.44 106 ILE A N 1
ATOM 778 C CA . ILE A 1 106 ? -0.907 1.941 1.544 1.00 98.44 106 ILE A CA 1
ATOM 779 C C . ILE A 1 106 ? -1.024 1.895 3.061 1.00 98.44 106 ILE A C 1
ATOM 781 O O . ILE A 1 106 ? -0.271 1.202 3.746 1.00 98.44 106 ILE A O 1
ATOM 785 N N . ARG A 1 107 ? -2.030 2.603 3.563 1.00 97.50 107 ARG A N 1
ATOM 786 C CA . ARG A 1 107 ? -2.580 2.460 4.906 1.00 97.50 107 ARG A CA 1
ATOM 787 C C . ARG A 1 107 ? -4.092 2.294 4.777 1.00 97.50 107 ARG A C 1
ATOM 789 O O . ARG A 1 107 ? -4.728 2.978 3.977 1.00 97.50 107 ARG A O 1
ATOM 796 N N . LEU A 1 108 ? -4.651 1.379 5.559 1.00 97.69 108 LEU A N 1
ATOM 797 C CA . LEU A 1 108 ? -6.087 1.130 5.620 1.00 97.69 108 LEU A CA 1
ATOM 798 C C . LEU A 1 108 ? -6.589 1.585 6.985 1.00 97.69 108 LEU A C 1
ATOM 800 O O . LEU A 1 108 ? -6.021 1.194 8.007 1.00 97.69 108 LEU A O 1
ATOM 804 N N . ASP A 1 109 ? -7.632 2.411 7.018 1.00 95.62 109 ASP A N 1
ATOM 805 C CA . ASP A 1 109 ? -8.226 2.799 8.295 1.00 95.62 109 ASP A CA 1
ATOM 806 C C . ASP A 1 109 ? -8.701 1.568 9.068 1.00 95.62 109 ASP A C 1
ATOM 808 O O . ASP A 1 109 ? -9.325 0.661 8.520 1.00 95.62 109 ASP A O 1
ATOM 812 N N . GLY A 1 110 ? -8.399 1.541 10.363 1.00 93.19 110 GLY A N 1
ATOM 813 C CA . GLY A 1 110 ? -8.849 0.472 11.245 1.00 93.19 110 GLY A CA 1
ATOM 814 C C . GLY A 1 110 ? -7.962 -0.773 11.252 1.00 93.19 110 GLY A C 1
ATOM 815 O O . GLY A 1 110 ? -8.226 -1.657 12.069 1.00 93.19 110 GLY A O 1
ATOM 816 N N . VAL A 1 111 ? -6.915 -0.820 10.416 1.00 94.56 111 VAL A N 1
ATOM 817 C CA . VAL A 1 111 ? -5.955 -1.931 10.301 1.00 94.56 111 VAL A CA 1
ATOM 818 C C . VAL A 1 111 ? -4.592 -1.489 10.825 1.00 94.56 111 VAL A C 1
ATOM 820 O O . VAL A 1 111 ? -4.084 -0.439 10.435 1.00 94.56 111 VAL A O 1
ATOM 823 N N . ARG A 1 112 ? -3.964 -2.295 11.690 1.00 94.06 112 ARG A N 1
ATOM 824 C CA . ARG A 1 112 ? -2.579 -2.040 12.120 1.00 94.06 112 ARG A CA 1
ATOM 825 C C . ARG A 1 112 ? -1.650 -2.192 10.919 1.00 94.06 112 ARG A C 1
ATOM 827 O O . ARG A 1 112 ? -1.701 -3.215 10.237 1.00 94.06 112 ARG A O 1
ATOM 834 N N . THR A 1 113 ? -0.737 -1.248 10.701 1.00 94.19 113 THR A N 1
ATOM 835 C CA . THR A 1 113 ? 0.207 -1.317 9.573 1.00 94.19 113 THR A CA 1
ATOM 836 C C . THR A 1 113 ? 1.031 -2.600 9.610 1.00 94.19 113 THR A C 1
ATOM 838 O O . THR A 1 113 ? 1.303 -3.184 8.565 1.00 94.19 113 THR A O 1
ATOM 841 N N . LYS A 1 114 ? 1.391 -3.079 10.806 1.00 93.31 114 LYS A N 1
ATOM 842 C CA . LYS A 1 114 ? 2.116 -4.342 10.968 1.00 93.31 114 LYS A CA 1
ATOM 843 C C . LYS A 1 114 ? 1.314 -5.554 10.483 1.00 93.31 114 LYS A C 1
ATOM 845 O O . LYS A 1 114 ? 1.880 -6.385 9.785 1.00 93.31 114 LYS A O 1
ATOM 850 N N . ASP A 1 115 ? 0.023 -5.623 10.802 1.00 93.94 115 ASP A N 1
ATOM 851 C CA . ASP A 1 115 ? -0.849 -6.712 10.341 1.00 93.94 115 ASP A CA 1
ATOM 852 C C . ASP A 1 115 ? -1.005 -6.665 8.819 1.00 93.94 115 ASP A C 1
ATOM 854 O O . ASP A 1 115 ? -0.928 -7.691 8.150 1.00 93.94 115 ASP A O 1
ATOM 858 N N . LEU A 1 116 ? -1.152 -5.459 8.258 1.00 96.50 116 LEU A N 1
ATOM 859 C CA . LEU A 1 116 ? -1.222 -5.273 6.812 1.00 96.50 116 LEU A CA 1
ATOM 860 C C . LEU A 1 116 ? 0.081 -5.710 6.127 1.00 96.50 116 LEU A C 1
ATOM 862 O O . LEU A 1 116 ? 0.037 -6.433 5.137 1.00 96.50 116 LEU A O 1
ATOM 866 N N . GLN A 1 117 ? 1.240 -5.332 6.671 1.00 96.50 117 GLN A N 1
ATOM 867 C CA . GLN A 1 117 ? 2.543 -5.782 6.173 1.00 96.50 117 GLN A CA 1
ATOM 868 C C . GLN A 1 117 ? 2.693 -7.307 6.247 1.00 96.50 117 GLN A C 1
ATOM 870 O O . GLN A 1 117 ? 3.220 -7.898 5.310 1.00 96.50 117 GLN A O 1
ATOM 875 N N . ASP A 1 118 ? 2.220 -7.941 7.322 1.00 95.44 118 ASP A N 1
ATOM 876 C CA . ASP A 1 118 ? 2.267 -9.399 7.481 1.00 95.44 118 ASP A CA 1
ATOM 877 C C . ASP A 1 118 ? 1.298 -10.128 6.536 1.00 95.44 118 ASP A C 1
ATOM 879 O O . ASP A 1 118 ? 1.569 -11.262 6.141 1.00 95.44 118 ASP A O 1
ATOM 883 N N . SER A 1 119 ? 0.198 -9.477 6.142 1.00 96.00 119 SER A N 1
ATOM 884 C CA . SER A 1 119 ? -0.770 -10.015 5.176 1.00 96.00 119 SER A CA 1
ATOM 885 C C . SER A 1 119 ? -0.294 -9.950 3.721 1.00 96.00 119 SER A C 1
ATOM 887 O O . SER A 1 119 ? -0.826 -10.659 2.870 1.00 96.00 119 SER A O 1
ATOM 889 N N . ILE A 1 120 ? 0.707 -9.116 3.420 1.00 98.25 120 ILE A N 1
ATOM 890 C CA . ILE A 1 120 ? 1.247 -8.969 2.068 1.00 98.25 120 ILE A CA 1
ATOM 891 C C . ILE A 1 120 ? 2.400 -9.949 1.879 1.00 98.25 120 ILE A C 1
ATOM 893 O O . ILE A 1 120 ? 3.452 -9.854 2.516 1.00 98.25 120 ILE A O 1
ATOM 897 N N . GLN A 1 121 ? 2.241 -10.861 0.927 1.00 98.06 121 GLN A N 1
ATOM 898 C CA . GLN A 1 121 ? 3.306 -11.767 0.530 1.00 98.06 121 GLN A CA 1
ATOM 899 C C . GLN A 1 121 ? 4.039 -11.258 -0.701 1.00 98.06 121 GLN A C 1
ATOM 901 O O . GLN A 1 121 ? 3.476 -10.640 -1.602 1.00 98.06 121 GLN A O 1
ATOM 906 N N . ARG A 1 122 ? 5.328 -11.582 -0.761 1.00 97.81 122 ARG A N 1
ATOM 907 C CA . ARG A 1 122 ? 6.177 -11.284 -1.906 1.00 97.81 122 ARG A CA 1
ATOM 908 C C . ARG A 1 122 ? 6.693 -12.569 -2.523 1.00 97.81 122 ARG A C 1
ATOM 910 O O . ARG A 1 122 ? 7.378 -13.347 -1.859 1.00 97.81 122 ARG A O 1
ATOM 917 N N . ARG A 1 123 ? 6.470 -12.726 -3.824 1.00 98.19 123 ARG A N 1
ATOM 918 C CA . ARG A 1 123 ? 6.984 -13.845 -4.617 1.00 98.19 123 ARG A CA 1
ATOM 919 C C . ARG A 1 123 ? 7.882 -13.360 -5.739 1.00 98.19 123 ARG A C 1
ATOM 921 O O . ARG A 1 123 ? 7.790 -12.215 -6.177 1.00 98.19 123 ARG A O 1
ATOM 928 N N . SER A 1 124 ? 8.769 -14.241 -6.191 1.00 98.31 124 SER A N 1
ATOM 929 C CA . SER A 1 124 ? 9.621 -13.964 -7.342 1.00 98.31 124 SER A CA 1
ATOM 930 C C . SER A 1 124 ? 9.972 -15.214 -8.127 1.00 98.31 124 SER A C 1
ATOM 932 O O . SER A 1 124 ? 10.014 -16.318 -7.584 1.00 98.31 124 SER A O 1
ATOM 934 N N . VAL A 1 125 ? 10.247 -15.006 -9.409 1.00 98.25 125 VAL A N 1
ATOM 935 C CA . VAL A 1 125 ? 10.785 -15.999 -10.338 1.00 98.25 125 VAL A CA 1
ATOM 936 C C . VAL A 1 125 ? 11.962 -15.358 -11.060 1.00 98.25 125 VAL A C 1
ATOM 938 O O . VAL A 1 125 ? 11.868 -14.209 -11.482 1.00 98.25 125 VAL A O 1
ATOM 941 N N . GLN A 1 126 ? 13.058 -16.097 -11.218 1.00 97.12 126 GLN A N 1
ATOM 942 C CA . GLN A 1 126 ? 14.238 -15.677 -11.972 1.00 97.12 126 GLN A CA 1
ATOM 943 C C . GLN A 1 126 ? 14.549 -16.725 -13.036 1.00 97.12 126 GLN A C 1
ATOM 945 O O . GLN A 1 126 ? 14.695 -17.905 -12.716 1.00 97.12 126 GLN A O 1
ATOM 950 N N . LEU A 1 127 ? 14.673 -16.297 -14.292 1.00 95.31 127 LEU A N 1
ATOM 951 C CA . LEU A 1 127 ? 14.930 -17.178 -15.429 1.00 95.31 127 LEU A CA 1
ATOM 952 C C . LEU A 1 127 ? 16.133 -16.690 -16.249 1.00 95.31 127 LEU A C 1
ATOM 954 O O . LEU A 1 127 ? 16.333 -15.480 -16.383 1.00 95.31 127 LEU A O 1
ATOM 958 N N . PRO A 1 128 ? 16.929 -17.603 -16.839 1.00 92.44 128 PRO A N 1
ATOM 959 C CA . PRO A 1 128 ? 18.010 -17.271 -17.768 1.00 92.44 128 PRO A CA 1
ATOM 960 C C . PRO A 1 128 ? 17.463 -16.980 -19.179 1.00 92.44 128 PRO A C 1
ATOM 962 O O . PRO A 1 128 ? 17.912 -17.557 -20.168 1.00 92.44 128 PRO A O 1
ATOM 965 N N . THR A 1 129 ? 16.429 -16.144 -19.261 1.00 91.12 129 THR A N 1
ATOM 966 C CA . THR A 1 129 ? 15.682 -15.810 -20.481 1.00 91.12 129 THR A CA 1
ATOM 967 C C . THR A 1 129 ? 15.331 -14.327 -20.502 1.00 91.12 129 THR A C 1
ATOM 969 O O . THR A 1 129 ? 15.448 -13.628 -19.494 1.00 91.12 129 THR A O 1
ATOM 972 N N . ASP A 1 130 ? 14.862 -13.847 -21.652 1.00 92.88 130 ASP A N 1
ATOM 973 C CA . ASP A 1 130 ? 14.407 -12.464 -21.836 1.00 92.88 130 ASP A CA 1
ATOM 974 C C . ASP A 1 130 ? 13.105 -12.165 -21.102 1.00 92.88 130 ASP A C 1
ATOM 976 O O . ASP A 1 130 ? 12.855 -11.018 -20.772 1.00 92.88 130 ASP A O 1
ATOM 980 N N . VAL A 1 131 ? 12.288 -13.181 -20.837 1.00 95.88 131 VAL A N 1
ATOM 981 C CA . VAL A 1 131 ? 10.970 -13.036 -20.216 1.00 95.88 131 VAL A CA 1
ATOM 982 C C . VAL A 1 131 ? 10.922 -13.851 -18.935 1.00 95.88 131 VAL A C 1
ATOM 984 O O . VAL A 1 131 ? 11.425 -14.977 -18.906 1.00 95.88 131 VAL A O 1
ATOM 987 N N . ALA A 1 132 ? 10.304 -13.296 -17.899 1.00 98.00 132 ALA A N 1
ATOM 988 C CA . ALA A 1 132 ? 9.930 -14.009 -16.690 1.00 98.00 132 ALA A CA 1
ATOM 989 C C . ALA A 1 132 ? 8.509 -13.623 -16.277 1.00 98.00 132 ALA A C 1
ATOM 991 O O . ALA A 1 132 ? 8.067 -12.498 -16.485 1.00 98.00 132 ALA A O 1
ATOM 992 N N . ALA A 1 133 ? 7.800 -14.569 -15.675 1.00 98.31 133 ALA A N 1
ATOM 993 C CA . ALA A 1 133 ? 6.473 -14.346 -15.131 1.00 98.31 133 ALA A CA 1
ATOM 994 C C . ALA A 1 133 ? 6.374 -15.034 -13.774 1.00 98.31 133 ALA A C 1
ATOM 996 O O . ALA A 1 133 ? 6.935 -16.115 -13.569 1.00 98.31 133 ALA A O 1
ATOM 997 N N . VAL A 1 134 ? 5.660 -14.408 -12.850 1.00 98.44 134 VAL A N 1
ATOM 998 C CA . VAL A 1 134 ? 5.307 -14.989 -11.556 1.00 98.44 134 VAL A CA 1
ATOM 999 C C . VAL A 1 134 ? 3.790 -14.971 -11.431 1.0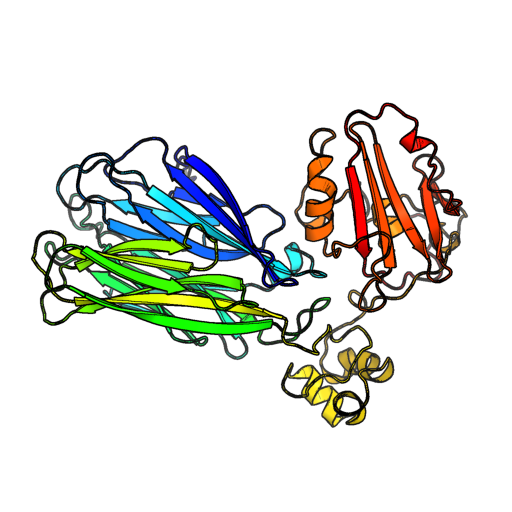0 98.44 134 VAL A C 1
ATOM 1001 O O . VAL A 1 134 ? 3.158 -13.968 -11.747 1.00 98.44 134 VAL A O 1
ATOM 1004 N N . GLN A 1 135 ? 3.212 -16.101 -11.035 1.00 98.38 135 GLN A N 1
ATOM 1005 C CA . GLN A 1 135 ? 1.780 -16.218 -10.765 1.00 98.38 135 GLN A CA 1
ATOM 1006 C C . GLN A 1 135 ? 1.522 -15.949 -9.283 1.00 98.38 135 GLN A C 1
ATOM 1008 O O . GLN A 1 135 ? 2.388 -16.242 -8.447 1.00 98.38 135 GLN A O 1
ATOM 1013 N N . VAL A 1 136 ? 0.355 -15.397 -8.964 1.00 98.06 136 VAL A N 1
ATOM 1014 C CA . VAL A 1 136 ? -0.126 -15.381 -7.580 1.00 98.06 136 VAL A CA 1
ATOM 1015 C C . VAL A 1 136 ? -0.639 -16.758 -7.167 1.00 98.06 136 VAL A C 1
ATOM 1017 O O . VAL A 1 136 ? -0.886 -17.624 -8.005 1.00 98.06 136 VAL A O 1
ATOM 1020 N N . ASP A 1 137 ? -0.699 -16.988 -5.860 1.00 98.00 137 ASP A N 1
ATOM 1021 C CA . ASP A 1 137 ? -1.260 -18.219 -5.306 1.00 98.00 137 ASP A CA 1
ATOM 1022 C C . ASP A 1 137 ? -2.793 -18.249 -5.411 1.00 98.00 137 ASP A C 1
ATOM 1024 O O . ASP A 1 137 ? -3.452 -17.211 -5.461 1.00 98.00 137 ASP A O 1
ATOM 1028 N N . ASP A 1 138 ? -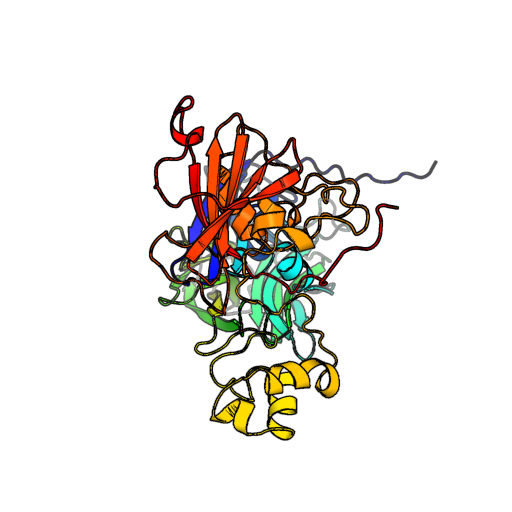3.373 -19.451 -5.411 1.00 95.62 138 ASP A N 1
ATOM 1029 C CA . ASP A 1 138 ? -4.828 -19.622 -5.404 1.00 95.62 138 ASP A CA 1
ATOM 1030 C C . ASP A 1 138 ? -5.443 -18.932 -4.171 1.00 95.62 138 ASP A C 1
ATOM 1032 O O . ASP A 1 138 ? -5.020 -19.174 -3.039 1.00 95.62 138 ASP A O 1
ATOM 1036 N N . GLY A 1 139 ? -6.455 -18.085 -4.385 1.00 94.06 139 GLY A N 1
ATOM 1037 C CA . GLY A 1 139 ? -7.088 -17.289 -3.322 1.00 94.06 139 GLY A CA 1
ATOM 1038 C C . GLY A 1 139 ? -6.370 -15.975 -2.991 1.00 94.06 139 GLY A C 1
ATOM 1039 O O . GLY A 1 139 ? -6.739 -15.308 -2.027 1.00 94.06 139 GLY A O 1
ATOM 1040 N N . TRP A 1 140 ? -5.362 -15.592 -3.778 1.00 97.62 140 TRP A N 1
ATOM 1041 C CA . TRP A 1 140 ? -4.642 -14.326 -3.651 1.00 97.62 140 TRP A CA 1
ATOM 1042 C C . TRP A 1 140 ? -4.843 -13.450 -4.888 1.00 97.62 140 TRP A C 1
ATOM 1044 O O . TRP A 1 140 ? -5.135 -13.936 -5.978 1.00 97.62 140 TRP A O 1
ATOM 1054 N N . MET A 1 141 ? -4.637 -12.145 -4.728 1.00 97.44 141 MET A N 1
ATOM 1055 C CA . MET A 1 141 ? -4.644 -11.171 -5.820 1.00 97.44 141 MET A CA 1
ATOM 1056 C C . MET A 1 141 ? -3.340 -10.384 -5.857 1.00 97.44 141 MET A C 1
ATOM 1058 O O . MET A 1 141 ? -2.796 -10.003 -4.815 1.00 97.44 141 MET A O 1
ATOM 1062 N N . ALA A 1 142 ? -2.859 -10.082 -7.064 1.00 98.25 142 ALA A N 1
ATOM 1063 C CA . ALA A 1 142 ? -1.724 -9.192 -7.261 1.00 98.25 142 ALA A CA 1
ATOM 1064 C C . ALA A 1 142 ? -2.092 -7.742 -6.900 1.00 98.25 142 ALA A C 1
ATOM 1066 O O . ALA A 1 142 ? -3.048 -7.175 -7.429 1.00 98.25 142 ALA A O 1
ATOM 1067 N N . ILE A 1 143 ? -1.287 -7.120 -6.038 1.00 98.25 143 ILE A N 1
ATOM 1068 C CA . ILE A 1 143 ? -1.445 -5.712 -5.621 1.00 98.25 143 ILE A CA 1
ATOM 1069 C C . ILE A 1 143 ? -0.349 -4.802 -6.188 1.00 98.25 143 ILE A C 1
ATOM 1071 O O . ILE A 1 143 ? -0.487 -3.582 -6.204 1.00 98.25 143 ILE A O 1
ATOM 1075 N N . GLY A 1 144 ? 0.712 -5.408 -6.718 1.00 98.38 144 GLY A N 1
ATOM 1076 C CA . GLY A 1 144 ? 1.793 -4.750 -7.436 1.00 98.38 144 GLY A CA 1
ATOM 1077 C C . GLY A 1 144 ? 2.905 -5.739 -7.765 1.00 98.38 144 GLY A C 1
ATOM 1078 O O . GLY A 1 144 ? 2.802 -6.936 -7.496 1.00 98.38 144 GLY A O 1
ATOM 1079 N N . GLY A 1 145 ? 3.992 -5.253 -8.347 1.00 98.12 145 GLY A N 1
ATOM 1080 C CA . GLY A 1 145 ? 5.098 -6.110 -8.745 1.00 98.12 145 GLY A CA 1
ATOM 1081 C C . GLY A 1 145 ? 6.216 -5.336 -9.416 1.00 98.12 145 GLY A C 1
ATOM 1082 O O . GLY A 1 145 ? 6.148 -4.121 -9.577 1.00 98.12 145 GLY A O 1
ATOM 1083 N N . GLY A 1 146 ? 7.284 -6.037 -9.766 1.00 98.44 146 GLY A N 1
ATOM 1084 C CA . GLY A 1 146 ? 8.493 -5.400 -10.262 1.00 98.44 146 GLY A CA 1
ATOM 1085 C C . GLY A 1 146 ? 9.399 -6.338 -11.035 1.00 98.44 146 GLY A C 1
ATOM 1086 O O . GLY A 1 146 ? 9.134 -7.532 -11.177 1.00 98.44 146 GLY A O 1
ATOM 1087 N N . ALA A 1 147 ? 10.503 -5.787 -11.518 1.00 98.31 147 ALA A N 1
ATOM 1088 C CA . ALA A 1 147 ? 11.437 -6.482 -12.381 1.00 98.31 147 ALA A CA 1
ATOM 1089 C C . ALA A 1 147 ? 12.887 -6.224 -11.982 1.00 98.31 147 ALA A C 1
ATOM 1091 O O . ALA A 1 147 ? 13.237 -5.179 -11.432 1.00 98.31 147 ALA A O 1
ATOM 1092 N N . GLN A 1 148 ? 13.749 -7.180 -12.311 1.00 96.81 148 GLN A N 1
ATOM 1093 C CA . GLN A 1 148 ? 15.194 -7.013 -12.231 1.00 96.81 148 GLN A CA 1
ATOM 1094 C C . GLN A 1 148 ? 15.868 -7.759 -13.374 1.00 96.81 148 GLN A C 1
ATOM 1096 O O . GLN A 1 148 ? 15.477 -8.872 -13.724 1.00 96.81 148 GLN A O 1
ATOM 1101 N N . THR A 1 149 ? 16.932 -7.166 -13.899 1.00 93.81 149 THR A N 1
ATOM 1102 C CA . THR A 1 149 ? 17.839 -7.803 -14.847 1.00 93.81 149 THR A CA 1
ATOM 1103 C C . THR A 1 149 ? 19.244 -7.882 -14.270 1.00 93.81 149 THR A C 1
ATOM 1105 O O . THR A 1 149 ? 19.810 -6.899 -13.774 1.00 93.81 149 THR A O 1
ATOM 1108 N N . ALA A 1 150 ? 19.833 -9.071 -14.339 1.00 87.19 150 ALA A N 1
ATOM 1109 C CA . ALA A 1 150 ? 21.239 -9.256 -14.011 1.00 87.19 150 ALA A CA 1
ATOM 1110 C C . ALA A 1 150 ? 22.078 -9.216 -15.290 1.00 87.19 150 ALA A C 1
ATOM 1112 O O . ALA A 1 150 ? 21.699 -9.805 -16.305 1.00 87.19 150 ALA A O 1
ATOM 1113 N N . ALA A 1 151 ? 23.217 -8.526 -15.218 1.00 74.50 151 ALA A N 1
ATOM 1114 C CA . ALA A 1 151 ? 24.201 -8.518 -16.291 1.00 74.50 151 ALA A CA 1
ATOM 1115 C C . ALA A 1 151 ? 24.838 -9.905 -16.454 1.00 74.50 151 ALA A C 1
ATOM 1117 O O . ALA A 1 151 ? 24.946 -10.666 -15.487 1.00 74.50 151 ALA A O 1
ATOM 1118 N N . ASP A 1 152 ? 25.299 -10.201 -17.666 1.00 73.06 152 ASP A N 1
ATOM 1119 C CA . ASP A 1 152 ? 26.109 -11.388 -17.923 1.00 73.06 152 ASP A CA 1
ATOM 1120 C C . ASP A 1 152 ? 27.516 -11.195 -17.350 1.00 73.06 152 ASP A C 1
ATOM 1122 O O . ASP A 1 152 ? 28.325 -10.429 -17.878 1.00 73.06 152 ASP A O 1
ATOM 1126 N N . VAL A 1 153 ? 27.812 -11.902 -16.260 1.00 70.94 153 VAL A N 1
ATOM 1127 C CA . VAL A 1 153 ? 29.121 -11.855 -15.591 1.00 70.94 153 VAL A CA 1
ATOM 1128 C C . VAL A 1 153 ? 30.233 -12.554 -16.382 1.00 70.94 153 VAL A C 1
ATOM 1130 O O . VAL A 1 153 ? 31.403 -12.418 -16.027 1.00 70.94 153 VAL A O 1
ATOM 1133 N N . SER A 1 154 ? 29.895 -13.306 -17.435 1.00 67.56 154 SER A N 1
ATOM 1134 C CA . SER A 1 154 ? 30.862 -13.982 -18.305 1.00 67.56 154 SER A CA 1
ATOM 1135 C C . SER A 1 154 ? 31.446 -13.069 -19.388 1.00 67.56 154 SER A C 1
ATOM 1137 O O . SER A 1 154 ? 32.506 -13.371 -19.940 1.00 67.56 154 SER A O 1
ATOM 1139 N N . VAL A 1 155 ? 30.819 -11.916 -19.646 1.00 65.38 155 VAL A N 1
ATOM 1140 C CA . VAL A 1 155 ? 31.336 -10.892 -20.561 1.00 65.38 155 VAL A CA 1
ATOM 1141 C C . VAL A 1 155 ? 32.207 -9.911 -19.778 1.00 65.38 155 VAL A C 1
ATOM 1143 O O . VAL A 1 155 ? 31.768 -9.319 -18.793 1.00 65.38 155 VAL A O 1
ATOM 1146 N N . ALA A 1 156 ? 33.454 -9.710 -20.215 1.00 55.81 156 ALA A N 1
ATOM 1147 C CA . ALA A 1 156 ? 34.355 -8.734 -19.604 1.00 55.81 156 ALA A CA 1
ATOM 1148 C C . ALA A 1 156 ? 33.732 -7.324 -19.659 1.00 55.81 156 ALA A C 1
ATOM 1150 O O . ALA A 1 156 ? 33.501 -6.789 -20.739 1.00 55.81 156 ALA A O 1
ATOM 1151 N N . GLY A 1 157 ? 33.450 -6.743 -18.488 1.00 60.56 157 GLY A N 1
ATOM 1152 C CA . GLY A 1 157 ? 32.738 -5.465 -18.351 1.00 60.56 157 GLY A CA 1
ATOM 1153 C C . GLY A 1 157 ? 31.238 -5.586 -18.050 1.00 60.56 157 GLY A C 1
ATOM 1154 O O . GLY A 1 157 ? 30.629 -4.570 -17.742 1.00 60.56 157 GLY A O 1
ATOM 1155 N N . GLY A 1 158 ? 30.668 -6.798 -18.069 1.00 60.81 158 GLY A N 1
ATOM 1156 C CA . GLY A 1 158 ? 29.271 -7.083 -17.739 1.00 60.81 158 GLY A CA 1
ATOM 1157 C C . GLY A 1 158 ? 28.297 -6.451 -18.729 1.00 60.81 158 GLY A C 1
ATOM 1158 O O . GLY A 1 158 ? 27.866 -5.318 -18.531 1.00 60.81 158 GLY A O 1
ATOM 1159 N N . ALA A 1 159 ? 27.916 -7.169 -19.790 1.00 66.56 159 ALA A N 1
ATOM 1160 C CA . ALA A 1 159 ? 26.921 -6.649 -20.726 1.00 66.56 159 ALA A CA 1
ATOM 1161 C C . ALA A 1 159 ? 25.581 -6.448 -19.994 1.00 66.56 159 ALA A C 1
ATOM 1163 O O . ALA A 1 159 ? 24.977 -7.397 -19.481 1.00 66.56 159 ALA A O 1
ATOM 1164 N N . ALA A 1 160 ? 25.164 -5.185 -19.881 1.00 74.56 160 ALA A N 1
ATOM 1165 C CA . ALA A 1 160 ? 23.934 -4.8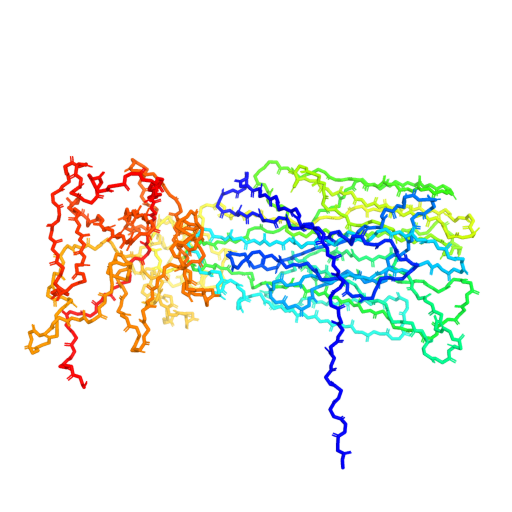13 -19.204 1.00 74.56 160 ALA A CA 1
ATOM 1166 C C . ALA A 1 160 ? 22.724 -5.254 -20.033 1.00 74.56 160 ALA A C 1
ATOM 1168 O O . ALA A 1 160 ? 22.664 -5.031 -21.242 1.00 74.56 160 ALA A O 1
ATOM 1169 N N . ARG A 1 161 ? 21.751 -5.854 -19.350 1.00 87.88 161 ARG A N 1
ATOM 1170 C CA . ARG A 1 161 ? 20.408 -6.104 -19.872 1.00 87.88 161 ARG A CA 1
ATOM 1171 C C . ARG A 1 161 ? 19.483 -5.012 -19.365 1.00 87.88 161 ARG A C 1
ATOM 1173 O O . ARG A 1 161 ? 19.705 -4.486 -18.274 1.00 87.88 161 ARG A O 1
ATOM 1180 N N . PHE A 1 162 ? 18.477 -4.670 -20.157 1.00 92.38 162 PHE A N 1
ATOM 1181 C CA . PHE A 1 162 ? 17.594 -3.542 -19.871 1.00 92.38 162 PHE A CA 1
ATOM 1182 C C . PHE A 1 162 ? 16.141 -3.964 -19.910 1.00 92.38 162 PHE A C 1
ATOM 1184 O O . PHE A 1 162 ? 15.765 -4.831 -20.699 1.00 92.38 162 PHE A O 1
ATOM 1191 N N . LEU A 1 163 ? 15.336 -3.342 -19.055 1.00 96.19 163 LEU A N 1
ATOM 1192 C CA . LEU A 1 163 ? 13.920 -3.644 -18.942 1.00 96.19 163 LEU A CA 1
ATOM 1193 C C . LEU A 1 163 ? 13.157 -3.176 -20.180 1.00 96.19 163 LEU A C 1
ATOM 1195 O O . LEU A 1 163 ? 13.321 -2.051 -20.662 1.00 96.19 163 LEU A O 1
ATOM 1199 N N . THR A 1 164 ? 12.293 -4.054 -20.668 1.00 97.19 164 THR A N 1
ATOM 1200 C CA . THR A 1 164 ? 11.358 -3.787 -21.766 1.00 97.19 164 THR A CA 1
ATOM 1201 C C . THR A 1 164 ? 9.912 -3.952 -21.320 1.00 97.19 164 THR A C 1
ATOM 1203 O O . THR A 1 164 ? 9.022 -3.351 -21.914 1.00 97.19 164 THR A O 1
ATOM 1206 N N . ALA A 1 165 ? 9.679 -4.697 -20.235 1.00 98.25 165 ALA A N 1
ATOM 1207 C CA . ALA A 1 165 ? 8.375 -4.795 -19.606 1.00 98.25 165 ALA A CA 1
ATOM 1208 C C . ALA A 1 165 ? 8.468 -5.092 -18.100 1.00 98.25 165 ALA A C 1
ATOM 1210 O O . ALA A 1 165 ? 9.388 -5.771 -17.638 1.00 98.25 165 ALA A O 1
ATOM 1211 N N . SER A 1 166 ? 7.489 -4.587 -17.354 1.00 98.56 166 SER A N 1
ATOM 1212 C CA . SER A 1 166 ? 7.164 -4.929 -15.968 1.00 98.56 166 SER A CA 1
ATOM 1213 C C . SER A 1 166 ? 5.723 -4.495 -15.714 1.00 98.56 166 SER A C 1
ATOM 1215 O O . SER A 1 166 ? 5.490 -3.305 -15.504 1.00 98.56 166 SER A O 1
ATOM 1217 N N . TYR A 1 167 ? 4.758 -5.408 -15.779 1.00 98.69 167 TYR A N 1
ATOM 1218 C CA . TYR A 1 167 ? 3.335 -5.064 -15.711 1.00 98.69 167 TYR A CA 1
ATOM 1219 C C . TYR A 1 167 ? 2.481 -6.188 -15.101 1.00 98.69 167 TYR A C 1
ATOM 1221 O O . TYR A 1 167 ? 2.895 -7.352 -15.110 1.00 98.69 167 TYR A O 1
ATOM 1229 N N . PRO A 1 168 ? 1.288 -5.854 -14.571 1.00 98.38 168 PRO A N 1
ATOM 1230 C CA . PRO A 1 168 ? 0.336 -6.853 -14.099 1.00 98.38 168 PRO A CA 1
ATOM 1231 C C . PRO A 1 168 ? -0.263 -7.638 -15.274 1.00 98.38 168 PRO A C 1
ATOM 1233 O O . PRO A 1 168 ? -0.837 -7.051 -16.192 1.00 98.38 168 PRO A O 1
ATOM 1236 N N . ALA A 1 169 ? -0.195 -8.967 -15.219 1.00 96.81 169 ALA A N 1
ATOM 1237 C CA . ALA A 1 169 ? -0.899 -9.858 -16.140 1.00 96.81 169 ALA A CA 1
ATOM 1238 C C . ALA A 1 169 ? -2.293 -10.170 -15.572 1.00 96.81 169 ALA A C 1
ATOM 1240 O O . ALA A 1 169 ? -2.564 -11.268 -15.091 1.00 96.81 169 ALA A O 1
ATOM 1241 N N . GLY A 1 170 ? -3.156 -9.151 -15.544 1.00 96.31 170 GLY A N 1
ATOM 1242 C CA . GLY A 1 170 ? -4.382 -9.188 -14.743 1.00 96.31 170 GLY A CA 1
ATOM 1243 C C . GLY A 1 170 ? -4.076 -9.134 -13.241 1.00 96.31 170 GLY A C 1
ATOM 1244 O O . GLY A 1 170 ? -3.101 -8.507 -12.832 1.00 96.31 170 GLY A O 1
ATOM 1245 N N . LEU A 1 171 ? -4.915 -9.773 -12.421 1.00 97.56 171 LEU A N 1
ATOM 1246 C CA . LEU A 1 171 ? -4.651 -9.951 -10.984 1.00 97.56 171 LEU A CA 1
ATOM 1247 C C . LEU A 1 171 ? -3.964 -11.290 -10.670 1.00 97.56 171 LEU A C 1
ATOM 1249 O O . LEU A 1 171 ? -3.613 -11.522 -9.516 1.00 97.56 171 LEU A O 1
ATOM 1253 N N . ASP A 1 172 ? -3.727 -12.114 -11.697 1.00 97.44 172 ASP A N 1
ATOM 1254 C CA . ASP A 1 172 ? -3.228 -13.491 -11.584 1.00 97.44 172 ASP A CA 1
ATOM 1255 C C . ASP A 1 172 ? -1.692 -13.585 -11.633 1.00 97.44 172 ASP A C 1
ATOM 1257 O O . ASP A 1 172 ? -1.103 -14.637 -11.370 1.00 97.44 172 ASP A O 1
ATOM 1261 N N . GLY A 1 173 ? -1.000 -12.483 -11.925 1.00 97.94 173 GLY A N 1
ATOM 1262 C CA . GLY A 1 173 ? 0.453 -12.485 -11.917 1.00 97.94 173 GLY A CA 1
ATOM 1263 C C . GLY A 1 173 ? 1.108 -11.190 -12.366 1.00 97.94 173 GLY A C 1
ATOM 1264 O O . GLY A 1 173 ? 0.468 -10.170 -12.620 1.00 97.94 173 GLY A O 1
ATOM 1265 N N . TRP A 1 174 ? 2.431 -11.259 -12.472 1.00 98.69 174 TRP A N 1
ATOM 1266 C CA . TRP A 1 174 ? 3.274 -10.172 -12.947 1.00 98.69 174 TRP A CA 1
ATOM 1267 C C . TRP A 1 174 ? 4.234 -10.673 -14.020 1.00 98.69 174 TRP A C 1
ATOM 1269 O O . TRP A 1 174 ? 4.925 -11.679 -13.824 1.00 98.69 174 TRP A O 1
ATOM 1279 N N . GLU A 1 175 ? 4.294 -9.955 -15.137 1.00 98.62 175 GLU A N 1
ATOM 1280 C CA . GLU A 1 175 ? 5.137 -10.276 -16.285 1.00 98.62 175 GLU A CA 1
ATOM 1281 C C . GLU A 1 175 ? 6.254 -9.251 -16.444 1.00 98.62 175 GLU A C 1
ATOM 1283 O O . GLU A 1 175 ? 6.070 -8.043 -16.268 1.00 98.62 175 GLU A O 1
ATOM 1288 N N . THR A 1 176 ? 7.444 -9.745 -16.777 1.00 98.44 176 THR A N 1
ATOM 1289 C CA . THR A 1 176 ? 8.624 -8.921 -17.006 1.00 98.44 176 THR A CA 1
ATOM 1290 C C . THR A 1 176 ? 9.373 -9.378 -18.243 1.00 98.44 176 THR A C 1
ATOM 1292 O O . THR A 1 176 ? 9.429 -10.566 -18.568 1.00 98.44 176 THR A O 1
ATOM 1295 N N . ALA A 1 177 ? 9.970 -8.416 -18.939 1.00 97.12 177 ALA A N 1
ATOM 1296 C CA . ALA A 1 177 ? 10.791 -8.680 -20.105 1.00 97.12 177 ALA A CA 1
ATOM 1297 C C . ALA A 1 177 ? 12.040 -7.794 -20.116 1.00 97.12 177 ALA A C 1
ATOM 1299 O O . ALA A 1 177 ? 12.059 -6.689 -19.559 1.00 97.12 177 ALA A O 1
ATOM 1300 N N . SER A 1 178 ? 13.093 -8.292 -20.753 1.00 94.56 178 SER A N 1
ATOM 1301 C CA . SER A 1 178 ? 14.354 -7.598 -20.954 1.00 94.56 178 SER A CA 1
ATOM 1302 C C . SER A 1 178 ? 14.955 -7.875 -22.325 1.00 94.56 178 SER A C 1
ATOM 1304 O O . SER A 1 178 ? 14.557 -8.808 -23.018 1.00 94.56 178 SER A O 1
ATOM 1306 N N . THR A 1 179 ? 15.941 -7.069 -22.705 1.00 90.44 179 THR A N 1
ATOM 1307 C CA . THR A 1 179 ? 16.698 -7.234 -23.950 1.00 90.44 179 THR A CA 1
ATOM 1308 C C . THR A 1 179 ? 18.191 -6.972 -23.728 1.00 90.44 179 THR A C 1
ATOM 1310 O O . THR A 1 179 ? 18.572 -6.213 -22.828 1.00 90.44 179 THR A O 1
ATOM 1313 N N . ASP A 1 180 ? 19.031 -7.619 -24.534 1.00 78.88 180 ASP A N 1
ATOM 1314 C CA . ASP A 1 180 ? 20.493 -7.467 -24.611 1.00 78.88 180 ASP A CA 1
ATOM 1315 C C . ASP A 1 180 ? 20.940 -6.840 -25.960 1.00 78.88 180 ASP A C 1
ATOM 1317 O O . ASP A 1 180 ? 21.887 -6.045 -26.016 1.00 78.88 180 ASP A O 1
ATOM 1321 N N . ASP A 1 181 ? 20.168 -7.124 -27.013 1.00 65.69 181 ASP A N 1
ATOM 1322 C CA . ASP A 1 181 ? 19.988 -6.513 -28.340 1.00 65.69 181 ASP A CA 1
ATOM 1323 C C . ASP A 1 181 ? 21.234 -6.261 -29.221 1.00 65.69 181 ASP A C 1
ATOM 1325 O O . ASP A 1 181 ? 21.208 -6.609 -30.397 1.00 65.69 181 ASP A O 1
ATOM 1329 N N . VAL A 1 182 ? 22.346 -5.720 -28.715 1.00 66.94 182 VAL A N 1
ATOM 1330 C CA . VAL A 1 182 ? 23.573 -5.473 -29.516 1.00 66.94 182 VAL A CA 1
ATOM 1331 C C . VAL A 1 182 ? 24.737 -6.342 -29.060 1.00 66.94 182 VAL A C 1
ATOM 1333 O O . VAL A 1 182 ? 25.550 -6.757 -29.884 1.00 66.94 182 VAL A O 1
ATOM 1336 N N . ILE A 1 183 ? 24.829 -6.637 -27.764 1.00 68.00 183 ILE A N 1
ATOM 1337 C CA . ILE A 1 183 ? 25.850 -7.532 -27.220 1.00 68.00 183 ILE A CA 1
ATOM 1338 C C . ILE A 1 183 ? 25.095 -8.685 -26.570 1.00 68.00 183 ILE A C 1
ATOM 1340 O O . ILE A 1 183 ? 24.549 -8.476 -25.486 1.00 68.00 183 ILE A O 1
ATOM 1344 N N . PRO A 1 184 ? 25.039 -9.867 -27.215 1.00 70.25 184 PRO A N 1
ATOM 1345 C CA . PRO A 1 184 ? 24.438 -11.046 -26.614 1.00 70.25 184 PRO A CA 1
ATOM 1346 C C . PRO A 1 184 ? 25.009 -11.264 -25.214 1.00 70.25 184 PRO A C 1
ATOM 1348 O O . PRO A 1 184 ? 26.228 -11.343 -25.041 1.00 70.25 184 PRO A O 1
ATOM 1351 N N . ALA A 1 185 ? 24.124 -11.315 -24.228 1.00 71.50 185 ALA A N 1
ATOM 1352 C CA . ALA A 1 185 ? 24.476 -11.388 -22.822 1.00 71.50 185 ALA A CA 1
ATOM 1353 C C . ALA A 1 185 ? 23.635 -12.484 -22.170 1.00 71.50 185 ALA A C 1
ATOM 1355 O O . ALA A 1 185 ? 22.415 -12.342 -22.016 1.00 71.50 185 ALA A O 1
ATOM 1356 N N . ALA A 1 186 ? 24.289 -13.568 -21.748 1.00 76.94 186 ALA A N 1
ATOM 1357 C CA . ALA A 1 186 ? 23.703 -14.577 -20.879 1.00 76.94 186 ALA A CA 1
ATOM 1358 C C . ALA A 1 186 ? 23.432 -13.953 -19.501 1.00 76.94 186 ALA A C 1
ATOM 1360 O O . ALA A 1 186 ? 24.238 -14.016 -18.579 1.00 76.94 186 ALA A O 1
ATOM 1361 N N . GLY A 1 187 ? 22.293 -13.283 -19.378 1.00 83.56 187 GLY A N 1
ATOM 1362 C CA . GLY A 1 187 ? 21.819 -12.716 -18.126 1.00 83.56 187 GLY A CA 1
ATOM 1363 C C . GLY A 1 187 ? 20.535 -13.386 -17.669 1.00 83.56 187 GLY A C 1
ATOM 1364 O O . GLY A 1 187 ? 20.088 -14.388 -18.226 1.00 83.56 187 GLY A O 1
ATOM 1365 N N . THR A 1 188 ? 19.942 -12.822 -16.624 1.00 92.19 188 THR A N 1
ATOM 1366 C CA . THR A 1 188 ? 18.666 -13.311 -16.095 1.00 92.19 188 THR A CA 1
ATOM 1367 C C . THR A 1 188 ? 17.652 -12.188 -16.039 1.00 92.19 188 THR A C 1
ATOM 1369 O O . THR A 1 188 ? 18.010 -11.031 -15.799 1.00 92.19 188 THR A O 1
ATOM 1372 N N . THR A 1 189 ? 16.392 -12.557 -16.223 1.00 95.81 189 THR A N 1
ATOM 1373 C CA . THR A 1 189 ? 15.234 -11.698 -15.995 1.00 95.81 189 THR A CA 1
ATOM 1374 C C . THR A 1 189 ? 14.492 -12.232 -14.783 1.00 95.81 189 THR A C 1
ATOM 1376 O O . THR A 1 189 ? 14.270 -13.438 -14.665 1.00 95.81 189 THR A O 1
ATOM 1379 N N . SER A 1 190 ? 14.144 -11.339 -13.863 1.00 98.00 190 SER A N 1
ATOM 1380 C CA . SER A 1 190 ? 13.360 -11.668 -12.678 1.00 98.00 190 SER A CA 1
ATOM 1381 C C . SER A 1 190 ? 12.037 -10.919 -12.689 1.00 98.00 190 SER A C 1
ATOM 1383 O O . SER A 1 190 ? 12.001 -9.732 -13.021 1.00 98.00 190 SER A O 1
ATOM 1385 N N . ALA A 1 191 ? 10.974 -11.606 -12.291 1.00 98.56 191 ALA A N 1
ATOM 1386 C CA . ALA A 1 191 ? 9.659 -11.042 -12.024 1.00 98.56 191 ALA A CA 1
ATOM 1387 C C . ALA A 1 191 ? 9.363 -11.124 -10.526 1.00 98.56 191 ALA A C 1
ATOM 1389 O O . ALA A 1 191 ? 9.694 -12.121 -9.881 1.00 98.56 191 ALA A O 1
ATOM 1390 N N . TRP A 1 192 ? 8.750 -10.077 -9.986 1.00 98.62 192 TRP A N 1
ATOM 1391 C CA . TRP A 1 192 ? 8.300 -9.981 -8.603 1.00 98.62 192 TRP A CA 1
ATOM 1392 C C . TRP A 1 192 ? 6.815 -9.652 -8.580 1.00 98.62 192 TRP A C 1
ATOM 1394 O O . TRP A 1 192 ? 6.379 -8.797 -9.344 1.00 98.62 192 TRP A O 1
ATOM 1404 N N . VAL A 1 193 ? 6.073 -10.266 -7.663 1.00 98.75 193 VAL A N 1
ATOM 1405 C CA . VAL A 1 193 ? 4.682 -9.905 -7.367 1.00 98.75 193 VAL A CA 1
ATOM 1406 C C . VAL A 1 193 ? 4.520 -9.720 -5.866 1.00 98.75 193 VAL A C 1
ATOM 1408 O O . VAL A 1 193 ? 5.090 -10.469 -5.065 1.00 98.75 193 VAL A O 1
ATOM 1411 N N . LEU A 1 194 ? 3.784 -8.678 -5.503 1.00 98.81 194 LEU A N 1
ATOM 1412 C CA . LEU A 1 194 ? 3.215 -8.474 -4.182 1.00 98.81 194 LEU A CA 1
ATOM 1413 C C . LEU A 1 194 ? 1.764 -8.938 -4.254 1.00 98.81 194 LEU A C 1
ATOM 1415 O O . LEU A 1 194 ? 1.045 -8.559 -5.180 1.00 98.81 194 LEU A O 1
ATOM 1419 N N . GLN A 1 195 ? 1.352 -9.769 -3.305 1.00 98.50 195 GLN A N 1
ATOM 1420 C CA . GLN A 1 195 ? 0.032 -10.387 -3.287 1.00 98.50 195 GLN A CA 1
ATOM 1421 C C . GLN A 1 195 ? -0.610 -10.276 -1.902 1.00 98.50 195 GLN A C 1
ATOM 1423 O O . GLN A 1 195 ? 0.098 -10.287 -0.893 1.00 98.50 195 GLN A O 1
ATOM 1428 N N . ILE A 1 196 ? -1.938 -10.188 -1.867 1.00 97.81 196 ILE A N 1
ATOM 1429 C CA . ILE A 1 196 ? -2.764 -10.234 -0.649 1.00 97.81 196 ILE A CA 1
ATOM 1430 C C . ILE A 1 196 ? -3.899 -11.252 -0.833 1.00 97.81 196 ILE A C 1
ATOM 1432 O O . ILE A 1 196 ? -4.337 -11.460 -1.965 1.00 97.81 196 ILE A O 1
ATOM 1436 N N . GLU A 1 197 ? -4.349 -11.902 0.242 1.00 96.19 197 GLU A N 1
ATOM 1437 C CA . GLU A 1 197 ? -5.496 -12.823 0.187 1.00 96.19 197 GLU A CA 1
ATOM 1438 C C . GLU A 1 197 ? -6.771 -12.079 -0.235 1.00 96.19 197 GLU A C 1
ATOM 1440 O O . GLU A 1 197 ? -7.044 -10.975 0.245 1.00 96.19 197 GLU A O 1
ATOM 1445 N N . ASP A 1 198 ? -7.565 -12.695 -1.113 1.00 94.31 198 ASP A N 1
ATOM 1446 C CA . ASP A 1 198 ? -8.879 -12.192 -1.529 1.00 94.31 198 ASP A CA 1
ATOM 1447 C C . ASP A 1 198 ? -9.938 -12.524 -0.474 1.00 94.31 198 ASP A C 1
ATOM 1449 O O . ASP A 1 198 ? -10.739 -13.451 -0.607 1.00 94.31 198 ASP A O 1
ATOM 1453 N N . GLN A 1 199 ? -9.873 -11.803 0.642 1.00 94.25 199 GLN A N 1
ATOM 1454 C CA . GLN A 1 199 ? -10.747 -12.011 1.789 1.00 94.25 199 GLN A CA 1
ATOM 1455 C C . GLN A 1 199 ? -11.030 -10.705 2.536 1.00 94.25 199 GLN A C 1
ATOM 1457 O O . GLN A 1 199 ? -10.429 -9.656 2.283 1.00 94.25 199 GLN A O 1
ATOM 1462 N N . VAL A 1 200 ? -11.940 -10.769 3.507 1.00 95.31 200 VAL A N 1
ATOM 1463 C CA . VAL A 1 200 ? -12.198 -9.654 4.419 1.00 95.31 200 VAL A CA 1
ATOM 1464 C C . VAL A 1 200 ? -10.983 -9.415 5.315 1.00 95.31 200 VAL A C 1
ATOM 1466 O O . VAL A 1 200 ? -10.546 -10.308 6.047 1.00 95.31 200 VAL A O 1
ATOM 1469 N N . ILE A 1 201 ? -10.495 -8.173 5.303 1.00 95.12 201 ILE A N 1
ATOM 1470 C CA . ILE A 1 201 ? -9.461 -7.665 6.205 1.00 95.12 201 ILE A CA 1
ATOM 1471 C C . ILE A 1 201 ? -10.145 -7.170 7.483 1.00 95.12 201 ILE A C 1
ATOM 1473 O O . ILE A 1 201 ? -10.954 -6.235 7.446 1.00 95.12 201 ILE A O 1
ATOM 1477 N N . GLU A 1 202 ? -9.831 -7.788 8.623 1.00 91.88 202 GLU A N 1
ATOM 1478 C CA . GLU A 1 202 ? -10.432 -7.408 9.905 1.00 91.88 202 GLU A CA 1
ATOM 1479 C C . GLU A 1 202 ? -10.170 -5.938 10.250 1.00 91.88 202 GLU A C 1
ATOM 1481 O O . GLU A 1 202 ? -9.080 -5.404 10.050 1.00 91.88 202 GLU A O 1
ATOM 1486 N N . GLY A 1 203 ? -11.206 -5.271 10.760 1.00 89.19 203 GLY A N 1
ATOM 1487 C CA . GLY A 1 203 ? -11.175 -3.839 11.058 1.00 89.19 203 GLY A CA 1
ATOM 1488 C C . GLY A 1 203 ? -11.371 -2.914 9.851 1.00 89.19 203 GLY A C 1
ATOM 1489 O O . GLY A 1 203 ? -11.521 -1.714 10.073 1.00 89.19 203 GLY A O 1
ATOM 1490 N N . PHE A 1 204 ? -11.429 -3.449 8.621 1.00 93.94 204 PHE A N 1
ATOM 1491 C CA . PHE A 1 204 ? -11.617 -2.675 7.388 1.00 93.94 204 PHE A CA 1
ATOM 1492 C C . PHE A 1 204 ? -12.783 -3.166 6.522 1.00 93.94 204 PHE A C 1
ATOM 1494 O O . PHE A 1 204 ? -13.651 -2.364 6.170 1.00 93.94 204 PHE A O 1
ATOM 1501 N N . GLY A 1 205 ? -12.830 -4.458 6.185 1.00 94.94 205 GLY A N 1
ATOM 1502 C CA . GLY A 1 205 ? -13.751 -5.039 5.201 1.00 94.94 205 GLY A CA 1
ATOM 1503 C C . GLY A 1 205 ? -13.030 -5.617 3.981 1.00 94.94 205 GLY A C 1
ATOM 1504 O O . GLY A 1 205 ? -11.845 -5.937 4.038 1.00 94.94 205 GLY A O 1
ATOM 1505 N N . GLY A 1 206 ? -13.751 -5.768 2.871 1.00 95.25 206 GLY A N 1
ATOM 1506 C CA . GLY A 1 206 ? -13.190 -6.248 1.609 1.00 95.25 206 GLY A CA 1
ATOM 1507 C C . GLY A 1 206 ? -12.445 -5.145 0.855 1.00 95.25 206 GLY A C 1
ATOM 1508 O O . GLY A 1 206 ? -12.875 -3.985 0.839 1.00 95.25 206 GLY A O 1
ATOM 1509 N N . LEU A 1 207 ? -11.352 -5.511 0.190 1.00 96.56 207 LEU A N 1
ATOM 1510 C CA . LEU A 1 207 ? -10.621 -4.635 -0.722 1.00 96.56 207 LEU A CA 1
ATOM 1511 C C . LEU A 1 207 ? -11.000 -4.989 -2.165 1.00 96.56 207 LEU A C 1
ATOM 1513 O O . LEU A 1 207 ? -10.866 -6.130 -2.586 1.00 96.56 207 LEU A O 1
ATOM 1517 N N . GLU A 1 208 ? -11.495 -4.020 -2.928 1.00 97.12 208 GLU A N 1
ATOM 1518 C CA . GLU A 1 208 ? -11.731 -4.192 -4.361 1.00 97.12 208 GLU A CA 1
ATOM 1519 C C . GLU A 1 208 ? -10.477 -3.750 -5.114 1.00 97.12 208 GLU A C 1
ATOM 1521 O O . GLU A 1 208 ? -10.029 -2.615 -4.940 1.00 97.12 208 GLU A O 1
ATOM 1526 N N . ILE A 1 209 ? -9.922 -4.632 -5.947 1.00 97.94 209 ILE A N 1
ATOM 1527 C CA . ILE A 1 209 ? -8.683 -4.398 -6.697 1.00 97.94 209 ILE A CA 1
ATOM 1528 C C . ILE A 1 209 ? -8.954 -4.605 -8.185 1.00 97.94 209 ILE A C 1
ATOM 1530 O O . ILE A 1 209 ? -9.697 -5.506 -8.572 1.00 97.94 209 ILE A O 1
ATOM 1534 N N . LYS A 1 210 ? -8.353 -3.775 -9.040 1.00 97.69 210 LYS A N 1
ATOM 1535 C CA . LYS A 1 210 ? -8.331 -4.004 -10.490 1.00 97.69 210 LYS A CA 1
ATOM 1536 C C . LYS A 1 210 ? -6.982 -3.625 -11.092 1.00 97.69 210 LYS A C 1
ATOM 1538 O O . LYS A 1 210 ? -6.375 -2.626 -10.706 1.00 97.69 210 LYS A O 1
ATOM 1543 N N . ALA A 1 211 ? -6.556 -4.400 -12.084 1.00 98.06 211 ALA A N 1
ATOM 1544 C CA . ALA A 1 211 ? -5.512 -4.002 -13.016 1.00 98.06 211 ALA A CA 1
ATOM 1545 C C . ALA A 1 211 ? -6.165 -3.257 -14.185 1.00 98.06 211 ALA A C 1
ATOM 1547 O O . ALA A 1 211 ? -7.151 -3.723 -14.759 1.00 98.06 211 ALA A O 1
ATOM 1548 N N . ILE A 1 212 ? -5.634 -2.090 -14.527 1.00 97.81 212 ILE A N 1
ATOM 1549 C CA . ILE A 1 212 ? -6.115 -1.272 -15.638 1.00 97.81 212 ILE A CA 1
ATOM 1550 C C . ILE A 1 212 ? -4.978 -0.983 -16.609 1.00 97.81 212 ILE A C 1
ATOM 1552 O O . ILE A 1 212 ? -3.832 -0.755 -16.220 1.00 97.81 212 ILE A O 1
ATOM 1556 N N . GLN A 1 213 ? -5.329 -0.983 -17.888 1.00 97.06 213 GLN A N 1
ATOM 1557 C CA . GLN A 1 213 ? -4.438 -0.675 -18.993 1.00 97.06 213 GLN A CA 1
ATOM 1558 C C . GLN A 1 213 ? -4.808 0.701 -19.553 1.00 97.06 213 GLN A C 1
ATOM 1560 O O . GLN A 1 213 ? -5.984 0.989 -19.784 1.00 97.06 213 GLN A O 1
ATOM 1565 N N . GLY A 1 214 ? -3.805 1.559 -19.721 1.00 91.12 214 GLY A N 1
ATOM 1566 C CA . GLY A 1 214 ? -3.953 2.898 -20.279 1.00 91.12 214 GLY A CA 1
ATOM 1567 C C . GLY A 1 214 ? -3.966 2.925 -21.799 1.00 91.12 214 GLY A C 1
ATOM 1568 O O . GLY A 1 214 ? -4.113 1.900 -22.470 1.00 91.12 214 GLY A O 1
ATOM 1569 N N . SER A 1 215 ? -3.773 4.128 -22.349 1.00 86.88 215 SER A N 1
ATOM 1570 C CA . SER A 1 215 ? -3.500 4.262 -23.775 1.00 86.88 215 SER A CA 1
ATOM 1571 C C . SER A 1 215 ? -2.212 3.520 -24.140 1.00 86.88 215 SER A C 1
ATOM 1573 O O . SER A 1 215 ? -1.463 3.020 -23.292 1.00 86.88 215 SER A O 1
ATOM 1575 N N . SER A 1 216 ? -2.007 3.357 -25.437 1.00 92.69 216 SER A N 1
ATOM 1576 C CA . SER A 1 216 ? -0.817 2.734 -25.988 1.00 92.69 216 SER A CA 1
ATOM 1577 C C . SER A 1 216 ? -0.308 3.642 -27.092 1.00 92.69 216 SER A C 1
ATOM 1579 O O . SER A 1 216 ? -1.078 4.029 -27.969 1.00 92.69 216 SER A O 1
ATOM 1581 N N . GLU A 1 217 ? 0.965 4.011 -27.026 1.00 96.19 217 GLU A N 1
ATOM 1582 C CA . GLU A 1 217 ? 1.551 5.016 -27.910 1.00 96.19 217 GLU A CA 1
ATOM 1583 C C . GLU A 1 217 ? 2.608 4.379 -28.805 1.00 96.19 217 GLU A C 1
ATOM 1585 O O . GLU A 1 217 ? 3.642 3.884 -28.341 1.00 96.19 217 GLU A O 1
ATOM 1590 N N . HIS A 1 218 ? 2.346 4.388 -30.111 1.00 96.44 218 HIS A N 1
ATOM 1591 C CA . HIS A 1 218 ? 3.287 3.895 -31.110 1.00 96.44 218 HIS A CA 1
ATOM 1592 C C . HIS A 1 218 ? 4.278 4.989 -31.492 1.00 96.44 218 HIS A C 1
ATOM 1594 O O . HIS A 1 218 ? 3.903 6.130 -31.751 1.00 96.44 218 HIS A O 1
ATOM 1600 N N . ALA A 1 219 ? 5.548 4.619 -31.602 1.00 96.31 219 ALA A N 1
ATOM 1601 C CA . ALA A 1 219 ? 6.554 5.468 -32.225 1.00 96.31 219 ALA A CA 1
ATOM 1602 C C . ALA A 1 219 ? 7.440 4.631 -33.141 1.00 96.31 219 ALA A C 1
ATOM 1604 O O . ALA A 1 219 ? 7.848 3.533 -32.766 1.00 96.31 219 ALA A O 1
ATOM 1605 N N . ASP A 1 220 ? 7.816 5.164 -34.298 1.00 95.06 220 ASP A N 1
ATOM 1606 C CA . ASP A 1 220 ? 8.739 4.476 -35.208 1.00 95.06 220 ASP A CA 1
ATOM 1607 C C . ASP A 1 220 ? 10.198 4.560 -34.729 1.00 95.06 220 ASP A C 1
ATOM 1609 O O . ASP A 1 220 ? 11.003 3.673 -35.000 1.00 95.06 220 ASP A O 1
ATOM 1613 N N . TYR A 1 221 ? 10.529 5.621 -33.989 1.00 93.62 221 TYR A N 1
ATOM 1614 C CA . TYR A 1 221 ? 11.832 5.899 -33.381 1.00 93.62 221 TYR A CA 1
ATOM 1615 C C . TYR A 1 221 ? 11.686 7.021 -32.336 1.00 93.62 221 TYR A C 1
ATOM 1617 O O . TYR A 1 221 ? 10.625 7.629 -32.207 1.00 93.62 221 TYR A O 1
ATOM 1625 N N . GLY A 1 222 ? 12.755 7.320 -31.606 1.00 93.00 222 GLY A N 1
ATOM 1626 C CA . GLY A 1 222 ? 12.788 8.286 -30.521 1.00 93.00 222 GLY A CA 1
ATOM 1627 C C . GLY A 1 222 ? 12.048 7.797 -29.281 1.00 93.00 222 GLY A C 1
ATOM 1628 O O . GLY A 1 222 ? 12.069 6.611 -28.945 1.00 93.00 222 GLY A O 1
ATOM 1629 N N . TYR A 1 223 ? 11.418 8.745 -28.590 1.00 94.25 223 TYR A N 1
ATOM 1630 C CA . TYR A 1 223 ? 10.642 8.495 -27.381 1.00 94.25 223 TYR A CA 1
ATOM 1631 C C . TYR A 1 223 ? 9.204 8.110 -27.711 1.00 94.25 223 TYR A C 1
ATOM 1633 O O . TYR A 1 223 ? 8.596 8.665 -28.624 1.00 94.25 223 TYR A O 1
ATOM 1641 N N . SER A 1 224 ? 8.647 7.221 -26.900 1.00 95.75 224 SER A N 1
ATOM 1642 C CA . SER A 1 224 ? 7.213 6.981 -26.798 1.00 95.75 224 SER A CA 1
ATOM 1643 C C . SER A 1 224 ? 6.829 7.087 -25.327 1.00 95.75 224 SER A C 1
ATOM 1645 O O . SER A 1 224 ? 7.413 6.406 -24.483 1.00 95.75 224 SER A O 1
ATOM 1647 N N . THR A 1 225 ? 5.877 7.967 -25.026 1.00 95.81 225 THR A N 1
ATOM 1648 C CA . THR A 1 225 ? 5.364 8.177 -23.672 1.00 95.81 225 THR A CA 1
ATOM 1649 C C . THR A 1 225 ? 3.886 7.870 -23.671 1.00 95.81 225 THR A C 1
ATOM 1651 O O . THR A 1 225 ? 3.141 8.507 -24.405 1.00 95.81 225 THR A O 1
ATOM 1654 N N . SER A 1 226 ? 3.472 6.940 -22.820 1.00 97.06 226 SER A N 1
ATOM 1655 C CA . SER A 1 226 ? 2.069 6.615 -22.602 1.00 97.06 226 SER A CA 1
ATOM 1656 C C . SER A 1 226 ? 1.659 6.984 -21.186 1.00 97.06 226 SER A C 1
ATOM 1658 O O . SER A 1 226 ? 2.472 6.926 -20.261 1.00 97.06 226 SER A O 1
ATOM 1660 N N . SER A 1 227 ? 0.396 7.353 -21.001 1.00 96.06 227 SER A N 1
ATOM 1661 C CA . SER A 1 227 ? -0.118 7.736 -19.693 1.00 96.06 227 SER A CA 1
ATOM 1662 C C . SER A 1 227 ? -1.503 7.170 -19.412 1.00 96.06 227 SER A C 1
ATOM 1664 O O . SER A 1 227 ? -2.219 6.691 -20.293 1.00 96.06 227 SER A O 1
ATOM 1666 N N . LEU A 1 228 ? -1.856 7.183 -18.134 1.00 95.88 228 LEU A N 1
ATOM 1667 C CA . LEU A 1 228 ? -3.128 6.711 -17.615 1.00 95.88 228 LEU A CA 1
ATOM 1668 C C . LEU A 1 228 ? -3.541 7.606 -16.447 1.00 95.88 228 LEU A C 1
ATOM 1670 O O . LEU A 1 228 ? -2.708 7.973 -15.624 1.00 95.88 228 LEU A O 1
ATOM 1674 N N . GLN A 1 229 ? -4.827 7.933 -16.372 1.00 96.94 229 GLN A N 1
ATOM 1675 C CA . GLN A 1 229 ? -5.428 8.686 -15.272 1.00 96.94 229 GLN A CA 1
ATOM 1676 C C . GLN A 1 229 ? -6.303 7.759 -14.430 1.00 96.94 229 GLN A C 1
ATOM 1678 O O . GLN A 1 229 ? -7.035 6.932 -14.975 1.00 96.94 229 GLN A O 1
ATOM 1683 N N . ILE A 1 230 ? -6.224 7.896 -13.108 1.00 96.81 230 ILE A N 1
ATOM 1684 C CA . ILE A 1 230 ? -6.946 7.052 -12.157 1.00 96.81 230 ILE A CA 1
ATOM 1685 C C . ILE A 1 230 ? -8.282 7.700 -11.792 1.00 96.81 230 ILE A C 1
ATOM 1687 O O . ILE A 1 230 ? -8.351 8.841 -11.328 1.00 96.81 230 ILE A O 1
ATOM 1691 N N . GLU A 1 231 ? -9.364 6.949 -11.989 1.00 94.94 231 GLU A N 1
ATOM 1692 C CA . GLU A 1 231 ? -10.729 7.395 -11.708 1.00 94.94 231 GLU A CA 1
ATOM 1693 C C . GLU A 1 231 ? -10.913 7.833 -10.239 1.00 94.94 231 GLU A C 1
ATOM 1695 O O . GLU A 1 231 ? -10.303 7.255 -9.338 1.00 94.94 231 GLU A O 1
ATOM 1700 N N . PRO A 1 232 ? -11.767 8.837 -9.955 1.00 93.38 232 PRO A N 1
ATOM 1701 C CA . PRO A 1 232 ? -12.155 9.185 -8.586 1.00 93.38 232 PRO A CA 1
ATOM 1702 C C . PRO A 1 232 ? -12.654 7.986 -7.777 1.00 93.38 232 PRO A C 1
ATOM 1704 O O . PRO A 1 232 ? -13.410 7.156 -8.282 1.00 93.38 232 PRO A O 1
ATOM 1707 N N . GLY A 1 233 ? -12.247 7.925 -6.507 1.00 95.25 233 GLY A N 1
ATOM 1708 C CA . GLY A 1 233 ? -12.601 6.842 -5.588 1.00 95.25 233 GLY A CA 1
ATOM 1709 C C . GLY A 1 233 ? -11.738 5.583 -5.712 1.00 95.25 233 GLY A C 1
ATOM 1710 O O . GLY A 1 233 ? -12.051 4.592 -5.058 1.00 95.25 233 GLY A O 1
ATOM 1711 N N . TRP A 1 234 ? -10.678 5.608 -6.525 1.00 98.19 234 TRP A N 1
ATOM 1712 C CA . TRP A 1 234 ? -9.670 4.552 -6.615 1.00 98.19 234 TRP A CA 1
ATOM 1713 C C . TRP A 1 234 ? -8.292 5.087 -6.217 1.00 98.19 234 TRP A C 1
ATOM 1715 O O . TRP A 1 234 ? -7.869 6.135 -6.700 1.00 98.19 234 TRP A O 1
ATOM 1725 N N . ALA A 1 235 ? -7.593 4.341 -5.366 1.00 98.19 235 ALA A N 1
ATOM 1726 C CA . ALA A 1 235 ? -6.217 4.593 -4.957 1.00 98.19 235 ALA A CA 1
ATOM 1727 C C . ALA A 1 235 ? -5.238 3.915 -5.925 1.00 98.19 235 ALA A C 1
ATOM 1729 O O . ALA A 1 235 ? -5.414 2.741 -6.254 1.00 98.19 235 ALA A O 1
ATOM 1730 N N . LEU A 1 236 ? -4.187 4.624 -6.349 1.00 98.56 236 LEU A N 1
ATOM 1731 C CA . LEU A 1 236 ? -3.078 4.047 -7.115 1.00 98.56 236 LEU A CA 1
ATOM 1732 C C . LEU A 1 236 ? -2.169 3.225 -6.192 1.00 98.56 236 LEU A C 1
ATOM 1734 O O . LEU A 1 236 ? -1.525 3.791 -5.314 1.00 98.56 236 LEU A O 1
ATOM 1738 N N . ILE A 1 237 ? -2.084 1.910 -6.407 1.00 98.31 237 ILE A N 1
ATOM 1739 C CA . ILE A 1 237 ? -1.291 1.004 -5.554 1.00 98.31 237 ILE A CA 1
ATOM 1740 C C . ILE A 1 237 ? -0.144 0.301 -6.292 1.00 98.31 237 ILE A C 1
ATOM 1742 O O . ILE A 1 237 ? 0.800 -0.161 -5.660 1.00 98.31 237 ILE A O 1
ATOM 1746 N N . GLY A 1 238 ? -0.153 0.301 -7.626 1.00 98.25 238 GLY A N 1
ATOM 1747 C CA . GLY A 1 238 ? 0.939 -0.232 -8.439 1.00 98.25 238 GLY A CA 1
ATOM 1748 C C . GLY A 1 238 ? 1.003 0.408 -9.822 1.00 98.25 238 GLY A C 1
ATOM 1749 O O . GLY A 1 238 ? -0.008 0.867 -10.350 1.00 98.25 238 GLY A O 1
ATOM 1750 N N . VAL A 1 239 ? 2.195 0.421 -10.420 1.00 98.50 239 VAL A N 1
ATOM 1751 C CA . VAL A 1 239 ? 2.442 0.937 -11.776 1.00 98.50 239 VAL A CA 1
ATOM 1752 C C . VAL A 1 239 ? 3.185 -0.101 -12.610 1.00 98.50 239 VAL A C 1
ATOM 1754 O O . VAL A 1 239 ? 3.959 -0.894 -12.076 1.00 98.50 239 VAL A O 1
ATOM 1757 N N . GLY A 1 240 ? 2.959 -0.100 -13.921 1.00 98.38 240 GLY A N 1
ATOM 1758 C CA . GLY A 1 240 ? 3.625 -1.016 -14.839 1.00 98.38 240 GLY A CA 1
ATOM 1759 C C . GLY A 1 240 ? 3.716 -0.479 -16.261 1.00 98.38 240 GLY A C 1
ATOM 1760 O O . GLY A 1 240 ? 3.055 0.495 -16.619 1.00 98.38 240 GLY A O 1
ATOM 1761 N N . ALA A 1 241 ? 4.551 -1.120 -17.072 1.00 98.50 241 ALA A N 1
ATOM 1762 C CA . ALA A 1 241 ? 4.760 -0.775 -18.471 1.00 98.50 241 ALA A CA 1
ATOM 1763 C C . ALA A 1 241 ? 5.068 -2.016 -19.317 1.00 98.50 241 ALA A C 1
ATOM 1765 O O . ALA A 1 241 ? 5.738 -2.936 -18.843 1.00 98.50 241 ALA A O 1
ATOM 1766 N N . SER A 1 242 ? 4.664 -2.002 -20.585 1.00 98.19 242 SER A N 1
ATOM 1767 C CA . SER A 1 242 ? 5.128 -2.956 -21.599 1.00 98.19 242 SER A CA 1
ATOM 1768 C C . SER A 1 242 ? 5.524 -2.239 -22.888 1.00 98.19 242 SER A C 1
ATOM 1770 O O . SER A 1 242 ? 5.093 -1.111 -23.150 1.00 98.19 242 SER A O 1
ATOM 1772 N N . ILE A 1 243 ? 6.372 -2.898 -23.679 1.00 97.94 243 ILE A N 1
ATOM 1773 C CA . ILE A 1 243 ? 6.731 -2.486 -25.035 1.00 97.94 243 ILE A CA 1
ATOM 1774 C C . ILE A 1 243 ? 6.409 -3.640 -25.983 1.00 97.94 243 ILE A C 1
ATOM 1776 O O . ILE A 1 243 ? 7.032 -4.699 -25.900 1.00 97.94 243 ILE A O 1
ATOM 1780 N N . ASP A 1 244 ? 5.507 -3.397 -26.928 1.00 96.56 244 ASP A N 1
ATOM 1781 C CA . ASP A 1 244 ? 5.216 -4.310 -28.030 1.00 96.56 244 ASP A CA 1
ATOM 1782 C C . ASP A 1 244 ? 5.993 -3.878 -29.275 1.00 96.56 244 ASP A C 1
ATOM 1784 O O . ASP A 1 244 ? 5.751 -2.814 -29.851 1.00 96.56 244 ASP A O 1
ATOM 1788 N N . TYR A 1 245 ? 6.961 -4.686 -29.703 1.00 94.38 245 TYR A N 1
ATOM 1789 C CA . TYR A 1 245 ? 7.782 -4.372 -30.873 1.00 94.38 245 TYR A CA 1
ATOM 1790 C C . TYR A 1 245 ? 7.007 -4.580 -32.176 1.00 94.38 245 TYR A C 1
ATOM 1792 O O . TYR A 1 245 ? 6.371 -5.612 -32.377 1.00 94.38 245 TYR A O 1
ATOM 1800 N N . ALA A 1 246 ? 7.132 -3.636 -33.113 1.00 88.00 246 ALA A N 1
ATOM 1801 C CA . ALA A 1 246 ? 6.483 -3.727 -34.425 1.00 88.00 246 ALA A CA 1
ATOM 1802 C C . ALA A 1 246 ? 7.223 -4.654 -35.418 1.00 88.00 246 ALA A C 1
ATOM 1804 O O . ALA A 1 246 ? 6.780 -4.836 -36.551 1.00 88.00 246 ALA A O 1
ATOM 1805 N N . GLY A 1 247 ? 8.360 -5.232 -35.017 1.00 84.94 247 GLY A N 1
ATOM 1806 C CA . GLY A 1 247 ? 9.176 -6.117 -35.844 1.00 84.94 247 GLY A CA 1
ATOM 1807 C C . GLY A 1 247 ? 10.266 -6.829 -35.043 1.00 84.94 247 GLY A C 1
ATOM 1808 O O . GLY A 1 247 ? 10.248 -6.848 -33.815 1.00 84.94 247 GLY A O 1
ATOM 1809 N N . GLU A 1 248 ? 11.241 -7.410 -35.744 1.00 81.75 248 GLU A N 1
ATOM 1810 C CA . GLU A 1 248 ? 12.321 -8.195 -35.121 1.00 81.75 248 GLU A CA 1
ATOM 1811 C C . GLU A 1 248 ? 13.367 -7.335 -34.387 1.00 81.75 248 GLU A C 1
ATOM 1813 O O . GLU A 1 248 ? 14.131 -7.847 -33.573 1.00 81.75 248 GLU A O 1
ATOM 1818 N N . GLN A 1 249 ? 13.405 -6.024 -34.646 1.00 80.81 249 GLN A N 1
ATOM 1819 C CA . GLN A 1 249 ? 14.354 -5.103 -34.018 1.00 80.81 249 GLN A CA 1
ATOM 1820 C C . GLN A 1 249 ? 13.914 -4.746 -32.592 1.00 80.81 249 GLN A C 1
ATOM 1822 O O . GLN A 1 249 ? 13.027 -3.911 -32.406 1.00 80.81 249 GLN A O 1
ATOM 1827 N N . ARG A 1 250 ? 14.579 -5.327 -31.585 1.00 87.44 250 ARG A N 1
ATOM 1828 C CA . ARG A 1 250 ? 14.275 -5.163 -30.149 1.00 87.44 250 ARG A CA 1
ATOM 1829 C C . ARG A 1 250 ? 15.182 -4.148 -29.449 1.00 87.44 250 ARG A C 1
ATOM 1831 O O . ARG A 1 250 ? 15.739 -4.403 -28.384 1.00 87.44 250 ARG A O 1
ATOM 1838 N N . ASN A 1 251 ? 15.295 -2.973 -30.060 1.00 89.50 251 ASN A N 1
ATOM 1839 C CA . ASN A 1 251 ? 16.226 -1.914 -29.664 1.00 89.50 251 ASN A CA 1
ATOM 1840 C C . ASN A 1 251 ? 15.586 -0.829 -28.775 1.00 89.50 251 ASN A C 1
ATOM 1842 O O . ASN A 1 251 ? 16.268 0.113 -28.379 1.00 89.50 251 ASN A O 1
ATOM 1846 N N . ARG A 1 252 ? 14.282 -0.917 -28.491 1.00 92.50 252 ARG A N 1
ATOM 1847 C CA . ARG A 1 252 ? 13.545 0.013 -27.622 1.00 92.50 252 ARG A CA 1
ATOM 1848 C C . ARG A 1 252 ? 13.419 -0.520 -26.199 1.00 92.50 252 ARG A C 1
ATOM 1850 O O . ARG A 1 252 ? 13.064 -1.678 -26.014 1.00 92.50 252 ARG A O 1
ATOM 1857 N N . THR A 1 253 ? 13.689 0.322 -25.205 1.00 94.56 253 THR A N 1
ATOM 1858 C CA . THR A 1 253 ? 13.726 -0.056 -23.782 1.00 94.56 253 THR A CA 1
ATOM 1859 C C . THR A 1 253 ? 13.112 1.009 -22.886 1.00 94.56 253 THR A C 1
ATOM 1861 O O . THR A 1 253 ? 12.994 2.172 -23.280 1.00 94.56 253 THR A O 1
ATOM 1864 N N . LEU A 1 254 ? 12.733 0.611 -21.673 1.00 96.50 254 LEU A N 1
ATOM 1865 C CA . LEU A 1 254 ? 12.113 1.489 -20.688 1.00 96.50 254 LEU A CA 1
ATOM 1866 C C . LEU A 1 254 ? 13.147 2.411 -20.035 1.00 96.50 254 LEU A C 1
ATOM 1868 O O . LEU A 1 254 ? 14.230 1.984 -19.625 1.00 96.50 254 LEU A O 1
ATOM 1872 N N . VAL A 1 255 ? 12.769 3.681 -19.919 1.00 96.25 255 VAL A N 1
ATOM 1873 C CA . VAL A 1 255 ? 13.525 4.716 -19.195 1.00 96.25 255 VAL A CA 1
ATOM 1874 C C . VAL A 1 255 ? 12.725 5.303 -18.035 1.00 96.25 255 VAL A C 1
ATOM 1876 O O . VAL A 1 255 ? 13.298 5.903 -17.131 1.00 96.25 255 VAL A O 1
ATOM 1879 N N . SER A 1 256 ? 11.402 5.111 -18.039 1.00 97.19 256 SER A N 1
ATOM 1880 C CA . SER A 1 256 ? 10.511 5.582 -16.984 1.00 97.19 256 SER A CA 1
ATOM 1881 C C . SER A 1 256 ? 9.299 4.666 -16.821 1.00 97.19 256 SER A C 1
ATOM 1883 O O . SER A 1 256 ? 8.628 4.332 -17.801 1.00 97.19 256 SER A O 1
ATOM 1885 N N . ILE A 1 257 ? 9.019 4.297 -15.573 1.00 98.06 257 ILE A N 1
ATOM 1886 C CA . ILE A 1 257 ? 7.745 3.780 -15.072 1.00 98.06 257 ILE A CA 1
ATOM 1887 C C . ILE A 1 257 ? 7.477 4.556 -13.782 1.00 98.06 257 ILE A C 1
ATOM 1889 O O . ILE A 1 257 ? 8.105 4.271 -12.762 1.00 98.06 257 ILE A O 1
ATOM 1893 N N . GLN A 1 258 ? 6.604 5.560 -13.814 1.00 97.44 258 GLN A N 1
ATOM 1894 C CA . GLN A 1 258 ? 6.424 6.457 -12.672 1.00 97.44 258 GLN A CA 1
ATOM 1895 C C . GLN A 1 258 ? 4.951 6.776 -12.396 1.00 97.44 258 GLN A C 1
ATOM 1897 O O . GLN A 1 258 ? 4.164 6.912 -13.339 1.00 97.44 258 GLN A O 1
ATOM 1902 N N . PRO A 1 259 ? 4.566 6.945 -11.119 1.00 97.69 259 PRO A N 1
ATOM 1903 C CA . PRO A 1 259 ? 3.349 7.669 -10.797 1.00 97.69 259 PRO A CA 1
ATOM 1904 C C . PRO A 1 259 ? 3.506 9.143 -11.205 1.00 97.69 259 PRO A C 1
ATOM 1906 O O . PRO A 1 259 ? 4.611 9.692 -11.195 1.00 97.69 259 PRO A O 1
ATOM 1909 N N . GLY A 1 260 ? 2.411 9.792 -11.581 1.00 93.44 260 GLY A N 1
ATOM 1910 C CA . GLY A 1 260 ? 2.401 11.220 -11.864 1.00 93.44 260 GLY A CA 1
ATOM 1911 C C . GLY A 1 260 ? 2.357 12.068 -10.599 1.00 93.44 260 GLY A C 1
ATOM 1912 O O . GLY A 1 260 ? 2.165 11.580 -9.483 1.00 93.44 260 GLY A O 1
ATOM 1913 N N . GLU A 1 261 ? 2.558 13.372 -10.777 1.00 90.56 261 GLU A N 1
ATOM 1914 C CA . GLU A 1 261 ? 2.707 14.298 -9.652 1.00 90.56 261 GLU A CA 1
ATOM 1915 C C . GLU A 1 261 ? 1.433 14.489 -8.830 1.00 90.56 261 GLU A C 1
ATOM 1917 O O . GLU A 1 261 ? 1.511 14.799 -7.642 1.00 90.56 261 GLU A O 1
ATOM 1922 N N . ASP A 1 262 ? 0.282 14.260 -9.457 1.00 89.81 262 ASP A N 1
ATOM 1923 C CA . ASP A 1 262 ? -1.041 14.255 -8.837 1.00 89.81 262 ASP A CA 1
ATOM 1924 C C . ASP A 1 262 ? -1.287 13.032 -7.935 1.00 89.81 262 ASP A C 1
ATOM 1926 O O . ASP A 1 262 ? -2.319 12.967 -7.271 1.00 89.81 262 ASP A O 1
ATOM 1930 N N . GLY A 1 263 ? -0.369 12.056 -7.925 1.00 90.81 263 GLY A N 1
ATOM 1931 C CA . GLY A 1 263 ? -0.510 10.776 -7.228 1.00 90.81 263 GLY A CA 1
ATOM 1932 C C . GLY A 1 263 ? -1.586 9.859 -7.813 1.00 90.81 263 GLY A C 1
ATOM 1933 O O . GLY A 1 263 ? -1.836 8.781 -7.283 1.00 90.81 263 GLY A O 1
ATOM 1934 N N . ARG A 1 264 ? -2.214 10.276 -8.916 1.00 94.19 264 ARG A N 1
ATOM 1935 C CA . ARG A 1 264 ? -3.418 9.672 -9.500 1.00 94.19 264 ARG A CA 1
ATOM 1936 C C . ARG A 1 264 ? -3.299 9.502 -11.001 1.00 94.19 264 ARG A C 1
ATOM 1938 O O . ARG A 1 264 ? -4.290 9.402 -11.722 1.00 94.19 264 ARG A O 1
ATOM 1945 N N . SER A 1 265 ? -2.070 9.409 -11.467 1.00 96.38 265 SER A N 1
ATOM 1946 C CA . SER A 1 265 ? -1.760 9.099 -12.842 1.00 96.38 265 SER A CA 1
ATOM 1947 C C . SER A 1 265 ? -0.517 8.241 -12.925 1.00 96.38 265 SER A C 1
ATOM 1949 O O . SER A 1 265 ? 0.251 8.120 -11.971 1.00 96.38 265 SER A O 1
ATOM 1951 N N . VAL A 1 266 ? -0.341 7.606 -14.072 1.00 97.69 266 VAL A N 1
ATOM 1952 C CA . VAL A 1 266 ? 0.847 6.832 -14.408 1.00 97.69 266 VAL A CA 1
ATOM 1953 C C . VAL A 1 266 ? 1.396 7.392 -15.703 1.00 97.69 266 VAL A C 1
ATOM 1955 O O . VAL A 1 266 ? 0.638 7.659 -16.636 1.00 97.69 266 VAL A O 1
ATOM 1958 N N . SER A 1 267 ? 2.710 7.562 -15.760 1.00 96.69 267 SER A N 1
ATOM 1959 C CA . SER A 1 267 ? 3.437 7.917 -16.969 1.00 96.69 267 SER A CA 1
ATOM 1960 C C . SER A 1 267 ? 4.533 6.889 -17.190 1.00 96.69 267 SER A C 1
ATOM 1962 O O . SER A 1 267 ? 5.300 6.571 -16.281 1.00 96.69 267 SER A O 1
ATOM 1964 N N . VAL A 1 268 ? 4.617 6.370 -18.406 1.00 97.50 268 VAL A N 1
ATOM 1965 C CA . VAL A 1 268 ? 5.651 5.416 -18.803 1.00 97.50 268 VAL A CA 1
ATOM 1966 C C . VAL A 1 268 ? 6.319 5.928 -20.061 1.00 97.50 268 VAL A C 1
ATOM 1968 O O . VAL A 1 268 ? 5.646 6.415 -20.966 1.00 97.50 268 VAL A O 1
ATOM 1971 N N . THR A 1 269 ? 7.641 5.822 -20.125 1.00 97.00 269 THR A N 1
ATOM 1972 C CA . THR A 1 269 ? 8.407 6.273 -21.287 1.00 97.00 269 THR A CA 1
ATOM 1973 C C . THR A 1 269 ? 9.382 5.193 -21.713 1.00 97.00 269 THR A C 1
ATOM 1975 O O . THR A 1 269 ? 10.142 4.647 -20.905 1.00 97.00 269 THR A O 1
ATOM 1978 N N . SER A 1 270 ? 9.388 4.925 -23.012 1.00 96.31 270 SER A N 1
ATOM 1979 C CA . SER A 1 270 ? 10.383 4.104 -23.680 1.00 96.31 270 SER A CA 1
ATOM 1980 C C . SER A 1 270 ? 11.096 4.907 -24.763 1.00 96.31 270 SER A C 1
ATOM 1982 O O . SER A 1 270 ? 10.631 5.962 -25.201 1.00 96.31 270 SER A O 1
ATOM 1984 N N . ARG A 1 271 ? 12.250 4.409 -25.196 1.00 93.31 271 ARG A N 1
ATOM 1985 C CA . ARG A 1 271 ? 12.976 4.940 -26.353 1.00 93.31 271 ARG A CA 1
ATOM 1986 C C . ARG A 1 271 ? 13.896 3.897 -26.951 1.00 93.31 271 ARG A C 1
ATOM 1988 O O . ARG A 1 271 ? 14.265 2.937 -26.272 1.00 93.31 271 ARG A O 1
ATOM 1995 N N . ASP A 1 272 ? 14.289 4.096 -28.201 1.00 90.19 272 ASP A N 1
ATOM 1996 C CA . ASP A 1 272 ? 15.396 3.329 -28.765 1.00 90.19 272 ASP A CA 1
ATOM 1997 C C . ASP A 1 272 ? 16.752 3.635 -28.110 1.00 90.19 272 ASP A C 1
ATOM 1999 O O . ASP A 1 272 ? 16.983 4.679 -27.484 1.00 90.19 272 ASP A O 1
ATOM 2003 N N . GLN A 1 273 ? 17.649 2.657 -28.220 1.00 81.19 273 GLN A N 1
ATOM 2004 C CA . GLN A 1 273 ? 18.997 2.714 -27.673 1.00 81.19 273 GLN A CA 1
ATOM 2005 C C . GLN A 1 273 ? 19.999 3.302 -28.680 1.00 81.19 273 GLN A C 1
ATOM 2007 O O . GLN A 1 273 ? 20.520 4.392 -28.450 1.00 81.19 273 GLN A O 1
ATOM 2012 N N . PHE A 1 274 ? 20.257 2.587 -29.784 1.00 79.88 274 PHE A N 1
ATOM 2013 C CA . PHE A 1 274 ? 21.146 3.002 -30.892 1.00 79.88 274 PHE A CA 1
ATOM 2014 C C . PHE A 1 274 ? 20.495 2.754 -32.258 1.00 79.88 274 PHE A C 1
ATOM 2016 O O . PHE A 1 274 ? 20.598 3.566 -33.175 1.00 79.88 274 PHE A O 1
ATOM 2023 N N . VAL A 1 275 ? 19.855 1.587 -32.355 1.00 87.00 275 VAL A N 1
ATOM 2024 C CA . VAL A 1 275 ? 18.917 1.111 -33.368 1.00 87.00 275 VAL A CA 1
ATOM 2025 C C . VAL A 1 275 ? 17.593 1.864 -33.419 1.00 87.00 275 VAL A C 1
ATOM 2027 O O . VAL A 1 275 ? 16.831 1.647 -32.484 1.00 87.00 275 VAL A O 1
ATOM 2030 N N . ALA A 1 276 ? 17.246 2.675 -34.423 1.00 91.12 276 ALA A N 1
ATOM 2031 C CA . ALA A 1 276 ? 15.838 3.066 -34.577 1.00 91.12 276 ALA A CA 1
ATOM 2032 C C . ALA A 1 276 ? 14.952 1.805 -34.518 1.00 91.12 276 ALA A C 1
ATOM 2034 O O . ALA A 1 276 ? 15.210 0.835 -35.230 1.00 91.12 276 ALA A O 1
ATOM 2035 N N . SER A 1 277 ? 13.970 1.790 -33.619 1.00 93.44 277 SER A N 1
ATOM 2036 C CA . SER A 1 277 ? 13.163 0.607 -33.322 1.00 93.44 277 SER A CA 1
ATOM 2037 C C . SER A 1 277 ? 11.734 1.026 -33.062 1.00 93.44 277 SER A C 1
ATOM 2039 O O . SER A 1 277 ? 11.455 1.768 -32.120 1.00 93.44 277 SER A O 1
ATOM 2041 N N . ALA A 1 278 ? 10.844 0.539 -33.920 1.00 95.38 278 ALA A N 1
ATOM 2042 C CA . ALA A 1 278 ? 9.427 0.815 -33.838 1.00 95.38 278 ALA A CA 1
ATOM 2043 C C . ALA A 1 278 ? 8.749 -0.093 -32.806 1.00 95.38 278 ALA A C 1
ATOM 2045 O O . ALA A 1 278 ? 9.053 -1.285 -32.690 1.00 95.38 278 ALA A O 1
ATOM 2046 N N . GLY A 1 279 ? 7.784 0.459 -32.084 1.00 96.00 279 GLY A N 1
ATOM 2047 C CA . GLY A 1 279 ? 7.031 -0.278 -31.080 1.00 96.00 279 GLY A CA 1
ATOM 2048 C C . GLY A 1 279 ? 5.985 0.576 -30.385 1.00 96.00 279 GLY A C 1
ATOM 2049 O O . GLY A 1 279 ? 5.975 1.804 -30.499 1.00 96.00 279 GLY A O 1
ATOM 2050 N N . THR A 1 280 ? 5.125 -0.094 -29.640 1.00 97.62 280 THR A N 1
ATOM 2051 C CA . THR A 1 280 ? 4.036 0.502 -28.879 1.00 97.62 280 THR A CA 1
ATOM 2052 C C . THR A 1 280 ? 4.358 0.421 -27.395 1.00 97.62 280 THR A C 1
ATOM 2054 O O . THR A 1 280 ? 4.681 -0.652 -26.898 1.00 97.62 280 THR A O 1
ATOM 2057 N N . THR A 1 281 ? 4.307 1.555 -26.698 1.00 98.25 281 THR A N 1
ATOM 2058 C CA . THR A 1 281 ? 4.494 1.613 -25.241 1.00 98.25 281 THR A CA 1
ATOM 2059 C C . THR A 1 281 ? 3.135 1.675 -24.571 1.00 98.25 281 THR A C 1
ATOM 2061 O O . THR A 1 281 ? 2.329 2.533 -24.929 1.00 98.25 281 THR A O 1
ATOM 2064 N N . THR A 1 282 ? 2.903 0.831 -23.573 1.00 98.44 282 THR A N 1
ATOM 2065 C CA . THR A 1 282 ? 1.623 0.755 -22.860 1.00 98.44 282 THR A CA 1
ATOM 2066 C C . THR A 1 282 ? 1.828 0.980 -21.370 1.00 98.44 282 THR A C 1
ATOM 2068 O O . THR A 1 282 ? 2.723 0.388 -20.765 1.00 98.44 282 THR A O 1
ATOM 2071 N N . ALA A 1 283 ? 0.995 1.841 -20.781 1.00 98.31 283 ALA A N 1
ATOM 2072 C CA . ALA A 1 283 ? 0.961 2.088 -19.340 1.00 98.31 283 ALA A CA 1
ATOM 2073 C C . ALA A 1 283 ? -0.020 1.134 -18.648 1.00 98.31 283 ALA A C 1
ATOM 2075 O O . ALA A 1 283 ? -1.114 0.894 -19.160 1.00 98.31 283 ALA A O 1
ATOM 2076 N N . TYR A 1 284 ? 0.333 0.668 -17.454 1.00 98.62 284 TYR A N 1
ATOM 2077 C CA . TYR A 1 284 ? -0.537 -0.130 -16.592 1.00 98.62 284 TYR A CA 1
ATOM 2078 C C . TYR A 1 284 ? -0.576 0.461 -15.186 1.00 98.62 284 TYR A C 1
ATOM 2080 O O . TYR A 1 284 ? 0.409 1.034 -14.712 1.00 98.62 284 TYR A O 1
ATOM 2088 N N . ALA A 1 285 ? -1.695 0.265 -14.499 1.00 98.44 285 ALA A N 1
ATOM 2089 C CA . ALA A 1 285 ? -1.814 0.525 -13.073 1.00 98.44 285 ALA A CA 1
ATOM 2090 C C . ALA A 1 285 ? -2.550 -0.613 -12.370 1.00 98.44 285 ALA A C 1
ATOM 2092 O O . ALA A 1 285 ? -3.424 -1.257 -12.951 1.00 98.44 285 ALA A O 1
ATOM 2093 N N . VAL A 1 286 ? -2.226 -0.810 -11.098 1.00 98.69 286 VAL A N 1
ATOM 2094 C CA . VAL A 1 286 ? -3.062 -1.551 -10.155 1.00 98.69 286 VAL A CA 1
ATOM 2095 C C . VAL A 1 286 ? -3.681 -0.526 -9.221 1.00 98.69 286 VAL A C 1
ATOM 2097 O O . VAL A 1 286 ? -2.986 0.355 -8.705 1.00 98.69 286 VAL A O 1
ATOM 2100 N N . VAL A 1 287 ? -4.994 -0.608 -9.039 1.00 98.69 287 VAL A N 1
ATOM 2101 C CA . VAL A 1 287 ? -5.746 0.321 -8.198 1.00 98.69 287 VAL A CA 1
ATOM 2102 C C . VAL A 1 287 ? -6.618 -0.428 -7.206 1.00 98.69 287 VAL A C 1
ATOM 2104 O O . VAL A 1 287 ? -7.083 -1.530 -7.503 1.00 98.69 287 VAL A O 1
ATOM 2107 N N . ALA A 1 288 ? -6.864 0.184 -6.051 1.00 98.44 288 ALA A N 1
ATOM 2108 C CA . ALA A 1 288 ? -7.701 -0.394 -5.008 1.00 98.44 288 ALA A CA 1
ATOM 2109 C C . ALA A 1 288 ? -8.679 0.613 -4.399 1.00 98.44 288 ALA A C 1
ATOM 2111 O O . ALA A 1 288 ? -8.467 1.824 -4.449 1.00 98.44 288 ALA A O 1
ATOM 2112 N N . ARG A 1 289 ? -9.756 0.103 -3.806 1.00 97.94 289 ARG A N 1
ATOM 2113 C CA . ARG A 1 289 ? -10.679 0.858 -2.949 1.00 97.94 289 ARG A CA 1
ATOM 2114 C C . ARG A 1 289 ? -11.353 -0.074 -1.949 1.00 97.94 289 ARG A C 1
ATOM 2116 O O . ARG A 1 289 ? -11.378 -1.287 -2.148 1.00 97.94 289 ARG A O 1
ATOM 2123 N N . LYS A 1 290 ? -11.962 0.478 -0.899 1.00 96.75 290 LYS A N 1
ATOM 2124 C CA . LYS A 1 290 ? -12.833 -0.319 -0.024 1.00 96.75 290 LYS A CA 1
ATOM 2125 C C . LYS A 1 290 ? -14.044 -0.821 -0.817 1.00 96.75 290 LYS A C 1
ATOM 2127 O O . LYS A 1 290 ? -14.726 -0.027 -1.469 1.00 96.75 290 LYS A O 1
ATOM 2132 N N . LYS A 1 291 ? -14.348 -2.116 -0.725 1.00 96.00 291 LYS A N 1
ATOM 2133 C CA . LYS A 1 291 ? -15.571 -2.688 -1.292 1.00 96.00 291 LYS A CA 1
ATOM 2134 C C . LYS A 1 291 ? -16.775 -2.176 -0.501 1.00 96.00 291 LYS A C 1
ATOM 2136 O O . LYS A 1 291 ? -16.848 -2.331 0.721 1.00 96.00 291 LYS A O 1
ATOM 2141 N N . ALA A 1 292 ? -17.704 -1.519 -1.188 1.00 93.31 292 ALA A N 1
ATOM 2142 C CA . ALA A 1 292 ? -18.853 -0.883 -0.549 1.00 93.31 292 ALA A CA 1
ATOM 2143 C C . ALA A 1 292 ? -19.717 -1.899 0.220 1.00 93.31 292 ALA A C 1
ATOM 2145 O O . ALA A 1 292 ? -19.882 -3.032 -0.219 1.00 93.31 292 ALA A O 1
ATOM 2146 N N . GLY A 1 293 ? -20.267 -1.484 1.365 1.00 90.88 293 GLY A N 1
ATOM 2147 C CA . GLY A 1 293 ? -21.140 -2.330 2.192 1.00 90.88 293 GLY A CA 1
ATOM 2148 C C . GLY A 1 293 ? -20.428 -3.450 2.958 1.00 90.88 293 GLY A C 1
ATOM 2149 O O . GLY A 1 293 ? -21.095 -4.257 3.596 1.00 90.88 293 GLY A O 1
ATOM 2150 N N . THR A 1 294 ? -19.094 -3.505 2.917 1.00 95.00 294 THR A N 1
ATOM 2151 C CA . THR A 1 294 ? -18.311 -4.523 3.630 1.00 95.00 294 THR A CA 1
ATOM 2152 C C . THR A 1 294 ? -17.691 -3.972 4.915 1.00 95.00 294 THR A C 1
ATOM 2154 O O . THR A 1 294 ? -17.342 -2.789 5.005 1.00 95.00 294 THR A O 1
ATOM 2157 N N . HIS A 1 295 ? -17.539 -4.851 5.901 1.00 93.31 295 HIS A N 1
ATOM 2158 C CA . HIS A 1 295 ? -16.869 -4.616 7.181 1.00 93.31 295 HIS A CA 1
ATOM 2159 C C . HIS A 1 295 ? -16.151 -5.902 7.633 1.00 93.31 295 HIS A C 1
ATOM 2161 O O . HIS A 1 295 ? -16.241 -6.923 6.950 1.00 93.31 295 HIS A O 1
ATOM 2167 N N . GLY A 1 296 ? -15.403 -5.841 8.742 1.00 93.06 296 GLY A N 1
ATOM 2168 C CA . GLY A 1 296 ? -14.718 -7.010 9.318 1.00 93.06 296 GLY A CA 1
ATOM 2169 C C . GLY A 1 296 ? -15.698 -8.100 9.765 1.00 93.06 296 GLY A C 1
ATOM 2170 O O . GLY A 1 296 ? -16.824 -7.780 10.151 1.00 93.06 296 GLY A O 1
ATOM 2171 N N . LEU A 1 297 ? -15.282 -9.370 9.750 1.00 94.62 297 LEU A N 1
ATOM 2172 C CA . LEU A 1 297 ? -16.145 -10.496 10.139 1.00 94.62 297 LEU A CA 1
ATOM 2173 C C . LEU A 1 297 ? -16.472 -10.477 11.631 1.00 94.62 297 LEU A C 1
ATOM 2175 O O . LEU A 1 297 ? -17.500 -10.999 12.056 1.00 94.62 297 LEU A O 1
ATOM 2179 N N . CYS A 1 298 ? -15.597 -9.862 12.421 1.00 93.44 298 CYS A N 1
ATOM 2180 C CA . CYS A 1 298 ? -15.663 -9.895 13.874 1.00 93.44 298 CYS A CA 1
ATOM 2181 C C . CYS A 1 298 ? -16.448 -8.747 14.506 1.00 93.44 298 CYS A C 1
ATOM 2183 O O . CYS A 1 298 ? -16.458 -8.616 15.729 1.00 93.44 298 CYS A O 1
ATOM 2185 N N . ASN A 1 299 ? -17.100 -7.919 13.689 1.00 91.25 299 ASN A N 1
ATOM 2186 C CA . ASN A 1 299 ? -17.913 -6.804 14.151 1.00 91.25 299 ASN A CA 1
ATOM 2187 C C . ASN A 1 299 ? -19.316 -6.903 13.553 1.00 91.25 299 ASN A C 1
ATOM 2189 O O . ASN A 1 299 ? -19.436 -7.096 12.338 1.00 91.25 299 ASN A O 1
ATOM 2193 N N . PRO A 1 300 ? -20.373 -6.760 14.370 1.00 92.06 300 PRO A N 1
ATOM 2194 C CA . PRO A 1 300 ? -21.730 -6.702 13.861 1.00 92.06 300 PRO A CA 1
ATOM 2195 C C . PRO A 1 300 ? -21.934 -5.519 12.914 1.00 92.06 300 PRO A C 1
ATOM 2197 O O . PRO A 1 300 ? -21.331 -4.457 13.078 1.00 92.06 300 PRO A O 1
ATOM 2200 N N . GLY A 1 301 ? -22.835 -5.674 11.951 1.00 93.00 301 GLY A N 1
ATOM 2201 C CA . GLY A 1 301 ? -23.095 -4.643 10.961 1.00 93.00 301 GLY A CA 1
ATOM 2202 C C . GLY A 1 301 ? -24.189 -5.000 9.965 1.00 93.00 301 GLY A C 1
ATOM 2203 O O . GLY A 1 301 ? -25.089 -5.811 10.215 1.00 93.00 301 GLY A O 1
ATOM 2204 N N . THR A 1 302 ? -24.138 -4.335 8.814 1.00 94.62 302 THR A N 1
ATOM 2205 C CA . THR A 1 302 ? -25.013 -4.651 7.684 1.00 94.62 302 THR A CA 1
ATOM 2206 C C . THR A 1 302 ? -24.777 -6.079 7.204 1.00 94.62 302 THR A C 1
ATOM 2208 O O . THR A 1 302 ? -23.712 -6.643 7.407 1.00 94.62 302 THR A O 1
ATOM 2211 N N . ALA A 1 303 ? -25.768 -6.689 6.554 1.00 96.69 303 ALA A N 1
ATOM 2212 C CA . ALA A 1 303 ? -25.566 -8.010 5.967 1.00 96.69 303 ALA A CA 1
ATOM 2213 C C . ALA A 1 303 ? -24.360 -8.006 5.008 1.00 96.69 303 ALA A C 1
ATOM 2215 O O . ALA A 1 303 ? -24.257 -7.120 4.157 1.00 96.69 303 ALA A O 1
ATOM 2216 N N . LEU A 1 304 ? -23.471 -8.993 5.142 1.00 96.38 304 LEU A N 1
ATOM 2217 C CA . LEU A 1 304 ? -22.327 -9.166 4.247 1.00 96.38 304 LEU A CA 1
ATOM 2218 C C . LEU A 1 304 ? -22.749 -9.963 3.007 1.00 96.38 304 LEU A C 1
ATOM 2220 O O . LEU A 1 304 ? -23.516 -10.918 3.101 1.00 96.38 304 LEU A O 1
ATOM 2224 N N . GLU A 1 305 ? -22.245 -9.594 1.831 1.00 95.12 305 GLU A N 1
ATOM 2225 C CA . GLU A 1 305 ? -22.485 -10.370 0.610 1.00 95.12 305 GLU A CA 1
ATOM 2226 C C . GLU A 1 305 ? -21.751 -11.714 0.680 1.00 95.12 305 GLU A C 1
ATOM 2228 O O . GLU A 1 305 ? -20.549 -11.746 0.927 1.00 95.12 305 GLU A O 1
ATOM 2233 N N . SER A 1 306 ? -22.427 -12.826 0.376 1.00 94.81 306 SER A N 1
ATOM 2234 C CA . SER A 1 306 ? -21.828 -14.172 0.454 1.00 94.81 306 SER A CA 1
ATOM 2235 C C . SER A 1 306 ? -20.589 -14.359 -0.426 1.00 94.81 306 SER A C 1
ATOM 2237 O O . SER A 1 306 ? -19.787 -15.246 -0.174 1.00 94.81 306 SER A O 1
ATOM 2239 N N . SER A 1 307 ? -20.422 -13.534 -1.461 1.00 93.12 307 SER A N 1
ATOM 2240 C CA . SER A 1 307 ? -19.272 -13.557 -2.368 1.00 93.12 307 SER A CA 1
ATOM 2241 C C . SER A 1 307 ? -18.086 -12.703 -1.908 1.00 93.12 307 SER A C 1
ATOM 2243 O O . SER A 1 307 ? -17.140 -12.552 -2.672 1.00 93.12 307 SER A O 1
ATOM 2245 N N . VAL A 1 308 ? -18.142 -12.051 -0.742 1.00 93.56 308 VAL A N 1
ATOM 2246 C CA . VAL A 1 308 ? -17.033 -11.202 -0.265 1.00 93.56 308 VAL A CA 1
ATOM 2247 C C . VAL A 1 308 ? -15.890 -12.000 0.356 1.00 93.56 308 VAL A C 1
ATOM 2249 O O . VAL A 1 308 ? -14.759 -11.534 0.348 1.00 93.56 308 VAL A O 1
ATOM 2252 N N . ASP A 1 309 ? -16.191 -13.165 0.921 1.00 95.31 309 ASP A N 1
ATOM 2253 C CA . ASP A 1 309 ? -15.241 -13.995 1.652 1.00 95.31 309 ASP A CA 1
ATOM 2254 C C . ASP A 1 309 ? -15.804 -15.418 1.724 1.00 95.31 309 ASP A C 1
ATOM 2256 O O . ASP A 1 309 ? -17.005 -15.616 1.947 1.00 95.31 309 ASP A O 1
ATOM 2260 N N . SER A 1 310 ? -14.941 -16.416 1.559 1.00 95.00 310 SER A N 1
ATOM 2261 C CA . SER A 1 310 ? -15.328 -17.824 1.686 1.00 95.00 310 SER A CA 1
ATOM 2262 C C . SER A 1 310 ? -15.947 -18.151 3.055 1.00 95.00 310 SER A C 1
ATOM 2264 O O . SER A 1 310 ? -16.900 -18.930 3.130 1.00 95.00 310 SER A O 1
ATOM 2266 N N . CYS A 1 311 ? -15.486 -17.500 4.127 1.00 96.56 311 CYS A N 1
ATOM 2267 C CA . CYS A 1 311 ? -16.053 -17.621 5.461 1.00 96.56 311 CYS A CA 1
ATOM 2268 C C . CYS A 1 311 ? -17.463 -17.028 5.544 1.00 96.56 311 CYS A C 1
ATOM 2270 O O . CYS A 1 311 ? -18.354 -17.650 6.120 1.00 96.56 311 CYS A O 1
ATOM 2272 N N . VAL A 1 312 ? -17.707 -15.870 4.921 1.00 97.25 312 VAL A N 1
ATOM 2273 C CA . VAL A 1 312 ? -19.055 -15.276 4.871 1.00 97.25 312 VAL A CA 1
ATOM 2274 C C . VAL A 1 312 ? -20.009 -16.217 4.145 1.00 97.25 312 VAL A C 1
ATOM 2276 O O . VAL A 1 312 ? -21.102 -16.475 4.648 1.00 97.25 312 VAL A O 1
ATOM 2279 N N . SER A 1 313 ? -19.589 -16.795 3.013 1.00 97.19 313 SER A N 1
ATOM 2280 C CA . SER A 1 313 ? -20.379 -17.817 2.316 1.00 97.19 313 SER A CA 1
ATOM 2281 C C . SER A 1 313 ? -20.732 -18.980 3.245 1.00 97.19 313 SER A C 1
ATOM 2283 O O . SER A 1 313 ? -21.906 -19.327 3.376 1.00 97.19 313 SER A O 1
ATOM 2285 N N . ALA A 1 314 ? -19.741 -19.537 3.946 1.00 97.56 314 ALA A N 1
ATOM 2286 C CA . ALA A 1 314 ? -19.935 -20.671 4.845 1.00 97.56 314 ALA A CA 1
ATOM 2287 C C . ALA A 1 314 ? -20.858 -20.338 6.034 1.00 97.56 314 ALA A C 1
ATOM 2289 O O . ALA A 1 314 ? -21.740 -21.129 6.377 1.00 97.56 314 ALA A O 1
ATOM 2290 N N . VAL A 1 315 ? -20.720 -19.158 6.646 1.00 98.19 315 VAL A N 1
ATOM 2291 C CA . VAL A 1 315 ? -21.614 -18.697 7.723 1.00 98.19 315 VAL A CA 1
ATOM 2292 C C . VAL A 1 315 ? -23.037 -18.504 7.199 1.00 98.19 315 VAL A C 1
ATOM 2294 O O . VAL A 1 315 ? -23.997 -18.889 7.864 1.00 98.19 315 VAL A O 1
ATOM 2297 N N . CYS A 1 316 ? -23.207 -17.981 5.987 1.00 97.94 316 CYS A N 1
ATOM 2298 C CA . CYS A 1 316 ? -24.528 -17.781 5.399 1.00 97.94 316 CYS A CA 1
ATOM 2299 C C . CYS A 1 316 ? -25.218 -19.082 4.972 1.00 97.94 316 CYS A C 1
ATOM 2301 O O . CYS A 1 316 ? -26.447 -19.153 5.023 1.00 97.94 316 CYS A O 1
ATOM 2303 N N . GLU A 1 317 ? -24.464 -20.129 4.633 1.00 98.06 317 GLU A N 1
ATOM 2304 C CA . GLU A 1 317 ? -25.002 -21.486 4.472 1.00 98.06 317 GLU A CA 1
ATOM 2305 C C . GLU A 1 317 ? -25.536 -22.053 5.796 1.00 98.06 317 GLU A C 1
ATOM 2307 O O . GLU A 1 317 ? -26.561 -22.739 5.803 1.00 98.06 317 GLU A O 1
ATOM 2312 N N . HIS A 1 318 ? -24.900 -21.717 6.926 1.00 97.81 318 HIS A N 1
ATOM 2313 C CA . HIS A 1 318 ? -25.396 -22.070 8.261 1.00 97.81 318 HIS A CA 1
ATOM 2314 C C . HIS A 1 318 ? -26.596 -21.206 8.680 1.00 97.81 318 HIS A C 1
ATOM 2316 O O . HIS A 1 318 ? -27.559 -21.715 9.259 1.00 97.81 318 HIS A O 1
ATOM 2322 N N . ARG A 1 319 ? -26.559 -19.898 8.389 1.00 97.88 319 ARG A N 1
ATOM 2323 C CA . ARG A 1 319 ? -27.590 -18.919 8.754 1.00 97.88 319 ARG A CA 1
ATOM 2324 C C . ARG A 1 319 ? -27.767 -17.861 7.661 1.00 97.88 319 ARG A C 1
ATOM 2326 O O . ARG A 1 319 ? -27.151 -16.799 7.679 1.00 97.88 319 ARG A O 1
ATOM 2333 N N . GLY A 1 320 ? -28.723 -18.091 6.760 1.00 97.62 320 GLY A N 1
ATOM 2334 C CA . GLY A 1 320 ? -28.984 -17.194 5.622 1.00 97.62 320 GLY A CA 1
ATOM 2335 C C . GLY A 1 320 ? -29.370 -15.751 5.986 1.00 97.62 320 GLY A C 1
ATOM 2336 O O . GLY A 1 320 ? -29.211 -14.850 5.161 1.00 97.62 320 GLY A O 1
ATOM 2337 N N . SER A 1 321 ? -29.837 -15.488 7.216 1.00 97.69 321 SER A N 1
ATOM 2338 C CA . SER A 1 321 ? -30.112 -14.116 7.672 1.00 97.69 321 SER A CA 1
ATOM 2339 C C . SER A 1 321 ? -28.846 -13.255 7.765 1.00 97.69 321 SER A C 1
ATOM 2341 O O . SER A 1 321 ? -28.957 -12.040 7.615 1.00 97.69 321 SER A O 1
ATOM 2343 N N . CYS A 1 322 ? -27.664 -13.865 7.935 1.00 97.62 322 CYS A N 1
ATOM 2344 C CA . CYS A 1 322 ? -26.376 -13.164 7.989 1.00 97.62 322 CYS A CA 1
ATOM 2345 C C . CYS A 1 322 ? -26.046 -12.425 6.681 1.00 97.62 322 CYS A C 1
ATOM 2347 O O . CYS A 1 322 ? -25.454 -11.350 6.712 1.00 97.62 322 CYS A O 1
ATOM 2349 N N . CYS A 1 323 ? -26.508 -12.953 5.539 1.00 97.38 323 CYS A N 1
ATOM 2350 C CA . CYS A 1 323 ? -26.302 -12.356 4.213 1.00 97.38 323 CYS A CA 1
ATOM 2351 C C . CYS A 1 323 ? -27.527 -11.616 3.654 1.00 97.38 323 CYS A C 1
ATOM 2353 O O . CYS A 1 323 ? -27.459 -11.034 2.575 1.00 97.38 323 CYS A O 1
ATOM 2355 N N . THR A 1 324 ? -28.673 -11.652 4.340 1.00 96.94 324 THR A N 1
ATOM 2356 C CA . THR A 1 324 ? -29.928 -11.074 3.813 1.00 96.94 324 THR A CA 1
ATOM 2357 C C . THR A 1 324 ? -30.579 -10.051 4.733 1.00 96.94 324 THR A C 1
ATOM 2359 O O . THR A 1 324 ? -31.414 -9.277 4.274 1.00 96.94 324 THR A O 1
ATOM 2362 N N . THR A 1 325 ? -30.233 -10.046 6.022 1.00 96.94 325 THR A N 1
ATOM 2363 C CA . THR A 1 325 ? -30.846 -9.171 7.030 1.00 96.94 325 THR A CA 1
ATOM 2364 C C . THR A 1 325 ? -29.799 -8.306 7.724 1.00 96.94 325 THR A C 1
ATOM 2366 O O . THR A 1 325 ? -29.828 -7.088 7.574 1.00 96.94 325 THR A O 1
ATOM 2369 N N . ALA A 1 326 ? -28.877 -8.921 8.464 1.00 97.00 326 ALA A N 1
ATOM 2370 C CA . ALA A 1 326 ? -27.809 -8.239 9.190 1.00 97.00 326 ALA A CA 1
ATOM 2371 C C . ALA A 1 326 ? -26.723 -9.244 9.581 1.00 97.00 326 ALA A C 1
ATOM 2373 O O . ALA A 1 326 ? -27.033 -10.416 9.806 1.00 97.00 326 ALA A O 1
ATOM 2374 N N . TRP A 1 327 ? -25.485 -8.773 9.709 1.00 96.94 327 TRP A N 1
ATOM 2375 C CA . TRP A 1 327 ? -24.410 -9.523 10.346 1.00 96.94 327 TRP A CA 1
ATOM 2376 C C . TRP A 1 327 ? -24.472 -9.245 11.852 1.00 96.94 327 TRP A C 1
ATOM 2378 O O . TRP A 1 327 ? -23.897 -8.275 12.325 1.00 96.94 327 TRP A O 1
ATOM 2388 N N . ASP A 1 328 ? -25.279 -10.008 12.589 1.00 95.44 328 ASP A N 1
ATOM 2389 C CA . ASP A 1 328 ? -25.490 -9.812 14.032 1.00 95.44 328 ASP A CA 1
ATOM 2390 C C . ASP A 1 328 ? -24.480 -10.599 14.892 1.00 95.44 328 ASP A C 1
ATOM 2392 O O . ASP A 1 328 ? -23.653 -11.342 14.362 1.00 95.44 328 ASP A O 1
ATOM 2396 N N . ASP A 1 329 ? -24.556 -10.468 16.221 1.00 94.19 329 ASP A N 1
ATOM 2397 C CA . ASP A 1 329 ? -23.669 -11.184 17.156 1.00 94.19 329 ASP A CA 1
ATOM 2398 C C . ASP A 1 329 ? -23.707 -12.705 16.950 1.00 94.19 329 ASP A C 1
ATOM 2400 O O . ASP A 1 329 ? -22.689 -13.376 17.078 1.00 94.19 329 ASP A O 1
ATOM 2404 N N . THR A 1 330 ? -24.852 -13.271 16.539 1.00 96.81 330 THR A N 1
ATOM 2405 C CA . THR A 1 330 ? -24.902 -14.708 16.245 1.00 96.81 330 THR A CA 1
ATOM 2406 C C . THR A 1 330 ? -24.143 -15.059 14.965 1.00 96.81 330 THR A C 1
ATOM 2408 O O . THR A 1 330 ? -23.649 -16.175 14.844 1.00 96.81 330 THR A O 1
ATOM 2411 N N . CYS A 1 331 ? -24.067 -14.152 13.989 1.00 97.44 331 CYS A N 1
ATOM 2412 C CA . CYS A 1 331 ? -23.220 -14.336 12.810 1.00 97.44 331 CYS A CA 1
ATOM 2413 C C . CYS A 1 331 ? -21.734 -14.284 13.192 1.00 97.44 331 CYS A C 1
ATOM 2415 O O . CYS A 1 331 ? -20.970 -15.126 12.724 1.00 97.44 331 CYS A O 1
ATOM 2417 N N . VAL A 1 332 ? -21.346 -13.365 14.085 1.00 95.75 332 VAL A N 1
ATOM 2418 C CA . VAL A 1 332 ? -19.979 -13.276 14.632 1.00 95.75 332 VAL A CA 1
ATOM 2419 C C . VAL A 1 332 ? -19.606 -14.555 15.396 1.00 95.75 332 VAL A C 1
ATOM 2421 O O . VAL A 1 332 ? -18.556 -15.137 15.129 1.00 95.75 332 VAL A O 1
ATOM 2424 N N . ASP A 1 333 ? -20.496 -15.070 16.250 1.00 95.44 333 ASP A N 1
ATOM 2425 C CA . ASP A 1 333 ? -20.296 -16.317 17.011 1.00 95.44 333 ASP A CA 1
ATOM 2426 C C . ASP A 1 333 ? -20.113 -17.562 16.120 1.00 95.44 333 ASP A C 1
ATOM 2428 O O . ASP A 1 333 ? -19.592 -18.587 16.569 1.00 95.44 333 ASP A O 1
ATOM 2432 N N . LEU A 1 334 ? -20.540 -17.502 14.853 1.00 97.38 334 LEU A N 1
ATOM 2433 C CA . LEU A 1 334 ? -20.354 -18.582 13.883 1.00 97.38 334 LEU A CA 1
ATOM 2434 C C . LEU A 1 334 ? -18.987 -18.538 13.181 1.00 97.38 334 LEU A C 1
ATOM 2436 O O . LEU A 1 334 ? -18.579 -19.564 12.640 1.00 97.38 334 LEU A O 1
ATOM 2440 N N . VAL A 1 335 ? -18.256 -17.417 13.196 1.00 96.81 335 VAL A N 1
ATOM 2441 C CA . VAL A 1 335 ? -16.998 -17.249 12.437 1.00 96.81 335 VAL A CA 1
ATOM 2442 C C . VAL A 1 335 ? -15.936 -18.269 12.857 1.00 96.81 335 VAL A C 1
ATOM 2444 O O . VAL A 1 335 ? -15.383 -18.976 12.013 1.00 96.81 335 VAL A O 1
ATOM 2447 N N . GLU A 1 336 ? -15.682 -18.408 14.157 1.00 95.75 336 GLU A N 1
ATOM 2448 C CA . GLU A 1 336 ? -14.686 -19.356 14.668 1.00 95.75 336 GLU A CA 1
ATOM 2449 C C . GLU A 1 336 ? -15.073 -20.828 14.431 1.00 95.75 336 GLU A C 1
ATOM 2451 O O . GLU A 1 336 ? -14.272 -21.556 13.839 1.00 95.75 336 GLU A O 1
ATOM 2456 N N . PRO A 1 337 ? -16.278 -21.308 14.801 1.00 96.94 337 PRO A N 1
ATOM 2457 C CA . PRO A 1 337 ? -16.637 -22.712 14.598 1.00 96.94 337 PRO A CA 1
ATOM 2458 C C . PRO A 1 337 ? -16.855 -23.105 13.129 1.00 96.94 337 PRO A C 1
ATOM 2460 O O . PRO A 1 337 ? -16.688 -24.281 12.802 1.00 96.94 337 PRO A O 1
ATOM 2463 N N . VAL A 1 338 ? -17.236 -22.173 12.247 1.00 97.19 338 VAL A N 1
ATOM 2464 C CA . VAL A 1 338 ? -17.474 -22.467 10.822 1.00 97.19 338 VAL A CA 1
ATOM 2465 C C . VAL A 1 338 ? -16.195 -22.330 9.999 1.00 97.19 338 VAL A C 1
ATOM 2467 O O . VAL A 1 338 ? -15.944 -23.158 9.124 1.00 97.19 338 VAL A O 1
ATOM 2470 N N . CYS A 1 339 ? -15.381 -21.311 10.276 1.00 94.69 339 CYS A N 1
ATOM 2471 C CA . CYS A 1 339 ? -14.254 -20.935 9.422 1.00 94.69 339 CYS A CA 1
ATOM 2472 C C . CYS A 1 339 ? -12.881 -21.088 10.088 1.00 94.69 339 CYS A C 1
ATOM 2474 O O . CYS A 1 339 ? -11.865 -20.974 9.408 1.00 94.69 339 CYS A O 1
ATOM 2476 N N . GLY A 1 340 ? -12.816 -21.295 11.407 1.00 93.62 340 GLY A N 1
ATOM 2477 C CA . GLY A 1 340 ? -11.559 -21.361 12.159 1.00 93.62 340 GLY A CA 1
ATOM 2478 C C . GLY A 1 340 ? -10.855 -20.013 12.356 1.00 93.62 340 GLY A C 1
ATOM 2479 O O . GLY A 1 340 ? -9.693 -19.994 12.758 1.00 93.62 340 GLY A O 1
ATOM 2480 N N . ARG A 1 341 ? -11.528 -18.888 12.074 1.00 91.44 341 ARG A N 1
ATOM 2481 C CA . ARG A 1 341 ? -11.006 -17.526 12.288 1.00 91.44 341 ARG A CA 1
ATOM 2482 C C . ARG A 1 341 ? -11.462 -17.016 13.653 1.00 91.44 341 ARG A C 1
ATOM 2484 O O . ARG A 1 341 ? -12.652 -17.043 13.940 1.00 91.44 341 ARG A O 1
ATOM 2491 N N . SER A 1 342 ? -10.537 -16.559 14.495 1.00 89.75 342 SER A N 1
ATOM 2492 C CA . SER A 1 342 ? -10.897 -16.049 15.824 1.00 89.75 342 SER A CA 1
ATOM 2493 C C . SER A 1 342 ? -11.239 -14.562 15.786 1.00 89.75 342 SER A C 1
ATOM 2495 O O . SER A 1 342 ? -10.570 -13.786 15.107 1.00 89.75 342 SER A O 1
ATOM 2497 N N . CYS A 1 343 ? -12.242 -14.168 16.573 1.00 88.56 343 CYS A N 1
ATOM 2498 C CA . CYS A 1 343 ? -12.663 -12.776 16.732 1.00 88.56 343 CYS A CA 1
ATOM 2499 C C . CYS A 1 343 ? -12.204 -12.113 18.034 1.00 88.56 343 CYS A C 1
ATOM 2501 O O . CYS A 1 343 ? -12.419 -10.915 18.219 1.00 88.56 343 CYS A O 1
ATOM 2503 N N . ALA A 1 344 ? -11.498 -12.849 18.898 1.00 81.19 344 ALA A N 1
ATOM 2504 C CA . ALA A 1 344 ? -11.074 -12.368 20.214 1.00 81.19 344 ALA A CA 1
ATOM 2505 C C . ALA A 1 344 ? -10.254 -11.061 20.167 1.00 81.19 344 ALA A C 1
ATOM 2507 O O . ALA A 1 344 ? -10.348 -10.243 21.078 1.00 81.19 344 ALA A O 1
ATOM 2508 N N . GLU A 1 345 ? -9.480 -10.843 19.099 1.00 75.75 345 GLU A N 1
ATOM 2509 C CA . GLU A 1 345 ? -8.645 -9.645 18.912 1.00 75.75 345 GLU A CA 1
ATOM 2510 C C . GLU A 1 345 ? -9.223 -8.634 17.906 1.00 75.75 345 GLU A C 1
ATOM 2512 O O . GLU A 1 345 ? -8.546 -7.675 17.537 1.00 75.75 345 GLU A O 1
ATOM 2517 N N . HIS A 1 346 ? -10.456 -8.830 17.430 1.00 83.25 346 HIS A N 1
ATOM 2518 C CA . HIS A 1 346 ? -11.017 -8.051 16.317 1.00 83.25 346 HIS A CA 1
ATOM 2519 C C . HIS A 1 346 ? -12.415 -7.488 16.581 1.00 83.25 346 HIS A C 1
ATOM 2521 O O . HIS A 1 346 ? -12.831 -6.575 15.866 1.00 83.25 346 HIS A O 1
ATOM 2527 N N . THR A 1 347 ? -13.117 -7.973 17.607 1.00 85.06 347 THR A N 1
ATOM 2528 C CA . THR A 1 347 ? -14.397 -7.405 18.039 1.00 85.06 347 THR A CA 1
ATOM 2529 C C . THR A 1 347 ? -14.187 -6.080 18.769 1.00 85.06 347 THR A C 1
ATOM 2531 O O . THR A 1 347 ? -13.332 -5.969 19.654 1.00 85.06 347 THR A O 1
ATOM 2534 N N . CYS A 1 348 ? -14.961 -5.078 18.361 1.00 86.44 348 CYS A N 1
ATOM 2535 C CA . CYS A 1 348 ? -15.000 -3.738 18.916 1.00 86.44 348 CYS A CA 1
ATOM 2536 C C . CYS A 1 348 ? -16.291 -3.565 19.718 1.00 86.44 348 CYS A C 1
ATOM 2538 O O . CYS A 1 348 ? -17.392 -3.656 19.173 1.00 86.44 348 CYS A O 1
ATOM 2540 N N . GLU A 1 349 ? -16.154 -3.267 21.005 1.00 84.75 349 GLU A N 1
ATOM 2541 C CA . GLU A 1 349 ? -17.288 -2.999 21.886 1.00 84.75 349 GLU A CA 1
ATOM 2542 C C . GLU A 1 349 ? -17.209 -1.578 22.453 1.00 84.75 349 GLU A C 1
ATOM 2544 O O . GLU A 1 349 ? -16.128 -1.143 22.873 1.00 84.75 349 GLU A O 1
ATOM 2549 N N . PRO A 1 350 ? -18.332 -0.838 22.531 1.00 79.50 350 PRO A N 1
ATOM 2550 C CA . PRO A 1 350 ? -18.351 0.433 23.232 1.00 79.50 350 PRO A CA 1
ATOM 2551 C C . PRO A 1 350 ? -18.041 0.184 24.708 1.00 79.50 350 PRO A C 1
ATOM 2553 O O . PRO A 1 350 ? -18.765 -0.531 25.400 1.00 79.50 350 PRO A O 1
ATOM 2556 N N . THR A 1 351 ? -16.963 0.777 25.208 1.00 79.69 351 THR A N 1
ATOM 2557 C CA . THR A 1 351 ? -16.576 0.599 26.610 1.00 79.69 351 THR A CA 1
ATOM 2558 C C . THR A 1 351 ? -17.429 1.455 27.523 1.00 79.69 351 THR A C 1
ATOM 2560 O O . THR A 1 351 ? -17.706 2.606 27.206 1.00 79.69 351 THR A O 1
ATOM 2563 N N . VAL A 1 352 ? -17.776 0.934 28.694 1.00 83.69 352 VAL A N 1
ATOM 2564 C CA . VAL A 1 352 ? -18.217 1.751 29.829 1.00 83.69 352 VAL A CA 1
ATOM 2565 C C . VAL A 1 352 ? -17.022 2.061 30.736 1.00 83.69 352 VAL A C 1
ATOM 2567 O O . VAL A 1 352 ? -15.971 1.416 30.655 1.00 83.69 352 VAL A O 1
ATOM 2570 N N . PHE A 1 353 ? -17.144 3.089 31.576 1.00 85.06 353 PHE A N 1
ATOM 2571 C CA . PHE A 1 353 ? -16.106 3.411 32.552 1.00 85.06 353 PHE A CA 1
ATOM 2572 C C . PHE A 1 353 ? -16.023 2.310 33.628 1.00 85.06 353 PHE A C 1
ATOM 2574 O O . PHE A 1 353 ? -16.867 2.247 34.518 1.00 85.06 353 PHE A O 1
ATOM 2581 N N . GLU A 1 354 ? -14.994 1.460 33.543 1.00 84.44 354 GLU A N 1
ATOM 2582 C CA . GLU A 1 354 ? -14.791 0.267 34.392 1.00 84.44 354 GLU A CA 1
ATOM 2583 C C . GLU A 1 354 ? -13.429 0.330 35.107 1.00 84.44 354 GLU A C 1
ATOM 2585 O O . GLU A 1 354 ? -12.471 -0.355 34.722 1.00 84.44 354 GLU A O 1
ATOM 2590 N N . PRO A 1 355 ? -13.266 1.197 36.121 1.00 82.12 355 PRO A N 1
ATOM 2591 C CA . PRO A 1 355 ? -11.983 1.391 36.794 1.00 82.12 355 PRO A CA 1
ATOM 2592 C C . PRO A 1 355 ? -11.460 0.113 37.466 1.00 82.12 355 PRO A C 1
ATOM 2594 O O . PRO A 1 355 ? -10.244 -0.075 37.556 1.00 82.12 355 PRO A O 1
ATOM 2597 N N . GLU A 1 356 ? -12.348 -0.787 37.890 1.00 83.62 356 GLU A N 1
ATOM 2598 C CA . GLU A 1 356 ? -12.017 -2.080 38.487 1.00 83.62 356 GLU A CA 1
ATOM 2599 C C . GLU A 1 356 ? -11.218 -2.988 37.544 1.00 83.62 356 GLU A C 1
ATOM 2601 O O . GLU A 1 356 ? -10.249 -3.605 37.995 1.00 83.62 356 GLU A O 1
ATOM 2606 N N . LYS A 1 357 ? -11.500 -2.984 36.231 1.00 86.06 357 LYS A N 1
ATOM 2607 C CA . LYS A 1 357 ? -10.720 -3.747 35.234 1.00 86.06 357 LYS A CA 1
ATOM 2608 C C . LYS A 1 357 ? -9.269 -3.273 35.135 1.00 86.06 357 LYS A C 1
ATOM 2610 O O . LYS A 1 357 ? -8.401 -3.987 34.638 1.00 86.06 357 LYS A O 1
ATOM 2615 N N . TRP A 1 358 ? -8.964 -2.081 35.641 1.00 84.69 358 TRP A N 1
ATOM 2616 C CA . TRP A 1 358 ? -7.620 -1.500 35.654 1.00 84.69 358 TRP A CA 1
ATOM 2617 C C . TRP A 1 358 ? -6.929 -1.593 37.014 1.00 84.69 358 TRP A C 1
ATOM 2619 O O . TRP A 1 358 ? -5.904 -0.934 37.241 1.00 84.69 358 TRP A O 1
ATOM 2629 N N . THR A 1 359 ? -7.443 -2.466 37.877 1.00 85.38 359 THR A N 1
ATOM 2630 C CA . THR A 1 359 ? -6.864 -2.856 39.160 1.00 85.38 359 THR A CA 1
ATOM 2631 C C . THR A 1 359 ? -6.774 -4.380 39.256 1.00 85.38 359 THR A C 1
ATOM 2633 O O . THR A 1 359 ? -7.671 -5.104 38.832 1.00 85.38 359 THR A O 1
ATOM 2636 N N . TYR A 1 360 ? -5.669 -4.890 39.790 1.00 84.00 360 TYR A N 1
ATOM 2637 C CA . TYR A 1 360 ? -5.504 -6.313 40.075 1.00 84.00 360 TYR A CA 1
ATOM 2638 C C . TYR A 1 360 ? -6.382 -6.734 41.262 1.00 84.00 360 TYR A C 1
ATOM 2640 O O . TYR A 1 360 ? -6.806 -5.903 42.067 1.00 84.00 360 TYR A O 1
ATOM 2648 N N . THR A 1 361 ? -6.597 -8.042 41.438 1.00 86.62 361 THR A N 1
ATOM 2649 C CA . THR A 1 361 ? -7.341 -8.594 42.593 1.00 86.62 361 THR A CA 1
ATOM 2650 C C . THR A 1 361 ? -6.758 -8.230 43.962 1.00 86.62 361 THR A C 1
ATOM 2652 O O . THR A 1 361 ? -7.464 -8.305 44.962 1.00 86.62 361 THR A O 1
ATOM 2655 N N . ASP A 1 362 ? -5.479 -7.853 44.037 1.00 86.38 362 ASP A N 1
ATOM 2656 C CA . ASP A 1 362 ? -4.831 -7.377 45.269 1.00 86.38 362 ASP A CA 1
ATOM 2657 C C . ASP A 1 362 ? -5.038 -5.869 45.532 1.00 86.38 362 ASP A C 1
ATOM 2659 O O . ASP A 1 362 ? -4.513 -5.327 46.506 1.00 86.38 362 ASP A O 1
ATOM 2663 N N . GLY A 1 363 ? -5.807 -5.189 44.673 1.00 84.31 363 GLY A N 1
ATOM 2664 C CA . GLY A 1 363 ? -6.099 -3.759 44.737 1.00 84.31 363 GLY A CA 1
ATOM 2665 C C . GLY A 1 363 ? -5.015 -2.863 44.134 1.00 84.31 363 GLY A C 1
ATOM 2666 O O . GLY A 1 363 ? -5.178 -1.642 44.113 1.00 84.31 363 GLY A O 1
ATOM 2667 N N . SER A 1 364 ? -3.908 -3.422 43.640 1.00 85.06 364 SER A N 1
ATOM 2668 C CA . SER A 1 364 ? -2.865 -2.632 42.990 1.00 85.06 364 SER A CA 1
ATOM 2669 C C . SER A 1 364 ? -3.264 -2.233 41.566 1.00 85.06 364 SER A C 1
ATOM 2671 O O . SER A 1 364 ? -3.940 -2.969 40.851 1.00 85.06 364 SER A O 1
ATOM 2673 N N . ALA A 1 365 ? -2.864 -1.037 41.135 1.00 83.38 365 ALA A N 1
ATOM 2674 C CA . ALA A 1 365 ? -3.185 -0.549 39.798 1.00 83.38 365 ALA A CA 1
ATOM 2675 C C . ALA A 1 365 ? -2.398 -1.301 38.713 1.00 83.38 365 ALA A C 1
ATOM 2677 O O . ALA A 1 365 ? -1.195 -1.543 38.852 1.00 83.38 365 ALA A O 1
ATOM 2678 N N . VAL A 1 366 ? -3.058 -1.592 37.590 1.00 82.00 366 VAL A N 1
ATOM 2679 C CA . VAL A 1 366 ? -2.409 -2.160 36.401 1.00 82.00 366 VAL A CA 1
ATOM 2680 C C . VAL A 1 366 ? -1.423 -1.130 35.830 1.00 82.00 366 VAL A C 1
ATOM 2682 O O . VAL A 1 366 ? -1.855 -0.008 35.543 1.00 82.00 366 VAL A O 1
ATOM 2685 N N . PRO A 1 367 ? -0.130 -1.451 35.626 1.00 79.44 367 PRO A N 1
ATOM 2686 C CA . PRO A 1 367 ? 0.861 -0.518 35.088 1.00 79.44 367 PRO A CA 1
ATOM 2687 C C . PRO A 1 367 ? 0.636 -0.232 33.596 1.00 79.44 367 PRO A C 1
ATOM 2689 O O . PRO A 1 367 ? 1.335 -0.769 32.748 1.00 79.44 367 PRO A O 1
ATOM 2692 N N . SER A 1 368 ? -0.344 0.610 33.270 1.00 79.38 368 SER A N 1
ATOM 2693 C CA . SER A 1 368 ? -0.690 1.009 31.898 1.00 79.38 368 SER A CA 1
ATOM 2694 C C . SER A 1 368 ? -0.597 2.525 31.728 1.00 79.38 368 SER A C 1
ATOM 2696 O O . SER A 1 368 ? -0.744 3.266 32.705 1.00 79.38 368 SER A O 1
ATOM 2698 N N . ASN A 1 369 ? -0.365 2.985 30.500 1.00 83.12 369 ASN A N 1
ATOM 2699 C CA . ASN A 1 369 ? -0.429 4.401 30.152 1.00 83.12 369 ASN A CA 1
ATOM 2700 C C . ASN A 1 369 ? -1.828 4.782 29.634 1.00 83.12 369 ASN A C 1
ATOM 2702 O O . ASN A 1 369 ? -2.707 3.940 29.439 1.00 83.12 369 ASN A O 1
ATOM 2706 N N . CYS A 1 370 ? -2.038 6.080 29.429 1.00 86.06 370 CYS A N 1
ATOM 2707 C CA . CYS A 1 370 ? -3.304 6.624 28.947 1.00 86.06 370 CYS A CA 1
ATOM 2708 C C . CYS A 1 370 ? -3.669 6.135 27.531 1.00 86.06 370 CYS A C 1
ATOM 2710 O O . CYS A 1 370 ? -4.848 5.959 27.238 1.00 86.06 370 CYS A O 1
ATOM 2712 N N . TYR A 1 371 ? -2.683 5.846 26.673 1.00 88.31 371 TYR A N 1
ATOM 2713 C CA . TYR A 1 371 ? -2.920 5.381 25.303 1.00 88.31 371 TYR A CA 1
ATOM 2714 C C . TYR A 1 371 ? -3.503 3.962 25.244 1.00 88.31 371 TYR A C 1
ATOM 2716 O O . TYR A 1 371 ? -4.457 3.717 24.508 1.00 88.31 371 TYR A O 1
ATOM 2724 N N . TYR A 1 372 ? -2.979 3.038 26.052 1.00 86.19 372 TYR A N 1
ATOM 2725 C CA . TYR A 1 372 ? -3.487 1.664 26.140 1.00 86.19 372 TYR A CA 1
ATOM 2726 C C . TYR A 1 372 ? -4.815 1.580 26.874 1.00 86.19 372 TYR A C 1
ATOM 2728 O O . TYR A 1 372 ? -5.703 0.833 26.464 1.00 86.19 372 TYR A O 1
ATOM 2736 N N . TYR A 1 373 ? -4.968 2.391 27.923 1.00 87.81 373 TYR A N 1
ATOM 2737 C CA . TYR A 1 373 ? -6.260 2.585 28.567 1.00 87.81 373 TYR A CA 1
ATOM 2738 C C . TYR A 1 373 ? -7.334 2.973 27.546 1.00 87.81 373 TYR A C 1
ATOM 2740 O O . TYR A 1 373 ? -8.393 2.345 27.478 1.00 87.81 373 TYR A O 1
ATOM 2748 N N . ALA A 1 374 ? -7.030 3.959 26.701 1.00 89.25 374 ALA A N 1
ATOM 2749 C CA . ALA A 1 374 ? -7.998 4.477 25.753 1.00 89.25 374 ALA A CA 1
ATOM 2750 C C . ALA A 1 374 ? -8.392 3.480 24.651 1.00 89.25 374 ALA A C 1
ATOM 2752 O O . ALA A 1 374 ? -9.516 3.546 24.170 1.00 89.25 374 ALA A O 1
ATOM 2753 N N . GLN A 1 375 ? -7.508 2.537 24.313 1.00 88.25 375 GLN A N 1
ATOM 2754 C CA . GLN A 1 375 ? -7.766 1.436 23.371 1.00 88.25 375 GLN A CA 1
ATOM 2755 C C . GLN A 1 375 ? -8.283 0.152 24.038 1.00 88.25 375 GLN A C 1
ATOM 2757 O O . GLN A 1 375 ? -8.389 -0.884 23.385 1.00 88.25 375 GLN A O 1
ATOM 2762 N N . ASN A 1 376 ? -8.522 0.177 25.352 1.00 87.38 376 ASN A N 1
ATOM 2763 C CA . ASN A 1 376 ? -8.917 -0.997 26.126 1.00 87.38 376 ASN A CA 1
ATOM 2764 C C . ASN A 1 376 ? -7.956 -2.192 25.962 1.00 87.38 376 ASN A C 1
ATOM 2766 O O . ASN A 1 376 ? -8.374 -3.333 25.798 1.00 87.38 376 ASN A O 1
ATOM 2770 N N . ARG A 1 377 ? -6.643 -1.930 25.981 1.00 84.56 377 ARG A N 1
ATOM 2771 C CA . ARG A 1 377 ? -5.598 -2.954 25.840 1.00 84.56 377 ARG A CA 1
ATOM 2772 C C . ARG A 1 377 ? -4.761 -3.049 27.105 1.00 84.56 377 ARG A C 1
ATOM 2774 O O . ARG A 1 377 ? -4.293 -2.036 27.628 1.00 84.56 377 ARG A O 1
ATOM 2781 N N . TYR A 1 378 ? -4.511 -4.265 27.584 1.00 80.25 378 TYR A N 1
ATOM 2782 C CA . TYR A 1 378 ? -3.546 -4.441 28.663 1.00 80.25 378 TYR A CA 1
ATOM 2783 C C . TYR A 1 378 ? -2.108 -4.311 28.153 1.00 80.25 378 TYR A C 1
ATOM 2785 O O . TYR A 1 378 ? -1.789 -4.779 27.058 1.00 80.25 378 TYR A O 1
ATOM 2793 N N . PRO A 1 379 ? -1.233 -3.676 28.944 1.00 71.81 379 PRO A N 1
ATOM 2794 C CA . PRO A 1 379 ? 0.162 -3.498 28.587 1.00 71.81 379 PRO A CA 1
ATOM 2795 C C . PRO A 1 379 ? 0.870 -4.853 28.564 1.00 71.81 379 PRO A C 1
ATOM 2797 O O . PRO A 1 379 ? 0.699 -5.683 29.461 1.00 71.81 379 PRO A O 1
ATOM 2800 N N . VAL A 1 380 ? 1.725 -5.054 27.566 1.00 66.75 380 VAL A N 1
ATOM 2801 C CA . VAL A 1 380 ? 2.641 -6.198 27.543 1.00 66.75 380 VAL A CA 1
ATOM 2802 C C . VAL A 1 380 ? 3.844 -5.860 28.434 1.00 66.75 380 VAL A C 1
ATOM 2804 O O . VAL A 1 380 ? 4.401 -4.764 28.349 1.00 66.75 380 VAL A O 1
ATOM 2807 N N . SER A 1 381 ? 4.225 -6.775 29.333 1.00 61.38 381 SER A N 1
ATOM 2808 C CA . SER A 1 381 ? 5.276 -6.548 30.341 1.00 61.38 381 SER A CA 1
ATOM 2809 C C . SER A 1 381 ? 6.563 -5.949 29.750 1.00 61.38 381 SER A C 1
ATOM 2811 O O . SER A 1 381 ? 7.076 -6.424 28.739 1.00 61.38 381 SER A O 1
ATOM 2813 N N . GLY A 1 382 ? 7.112 -4.922 30.415 1.00 59.19 382 GLY A N 1
ATOM 2814 C CA . GLY A 1 382 ? 8.412 -4.323 30.080 1.00 59.19 382 GLY A CA 1
ATOM 2815 C C . GLY A 1 382 ? 8.389 -3.221 29.016 1.00 59.19 382 GLY A C 1
ATOM 2816 O O . GLY A 1 382 ? 9.455 -2.736 28.628 1.00 59.19 382 GLY A O 1
ATOM 2817 N N . VAL A 1 383 ? 7.212 -2.793 28.552 1.00 57.59 383 VAL A N 1
ATOM 2818 C CA . VAL A 1 383 ? 7.101 -1.849 27.437 1.00 57.59 383 VAL A CA 1
ATOM 2819 C C . VAL A 1 383 ? 6.206 -0.662 27.799 1.00 57.59 383 VAL A C 1
ATOM 2821 O O . VAL A 1 383 ? 5.022 -0.822 28.072 1.00 57.59 383 VAL A O 1
ATOM 2824 N N . ALA A 1 384 ? 6.769 0.550 27.774 1.00 61.06 384 ALA A N 1
ATOM 2825 C CA . ALA A 1 384 ? 5.972 1.766 27.626 1.00 61.06 384 ALA A CA 1
ATOM 2826 C C . ALA A 1 384 ? 5.511 1.824 26.165 1.00 61.06 384 ALA A C 1
ATOM 2828 O O . ALA A 1 384 ? 6.354 1.862 25.267 1.00 61.06 384 ALA A O 1
ATOM 2829 N N . GLN A 1 385 ? 4.205 1.712 25.929 1.00 66.88 385 GLN A N 1
ATOM 2830 C CA . GLN A 1 385 ? 3.647 1.600 24.585 1.00 66.88 385 GLN A CA 1
ATOM 2831 C C . GLN A 1 385 ? 2.963 2.911 24.203 1.00 66.88 385 GLN A C 1
ATOM 2833 O O . GLN A 1 385 ? 1.806 3.159 24.536 1.00 66.88 385 GLN A O 1
ATOM 2838 N N . ASP A 1 386 ? 3.729 3.773 23.555 1.00 81.06 386 ASP A N 1
ATOM 2839 C CA . ASP A 1 386 ? 3.270 5.046 23.005 1.00 81.06 386 ASP A CA 1
ATOM 2840 C C . ASP A 1 386 ? 2.717 4.823 21.584 1.00 81.06 386 ASP A C 1
ATOM 2842 O O . ASP A 1 386 ? 2.930 3.744 21.021 1.00 81.06 386 ASP A O 1
ATOM 2846 N N . PRO A 1 387 ? 2.020 5.796 20.974 1.00 85.31 387 PRO A N 1
ATOM 2847 C CA . PRO A 1 387 ? 1.577 5.659 19.591 1.00 85.31 387 PRO A CA 1
ATOM 2848 C C . PRO A 1 387 ? 2.717 5.324 18.637 1.00 85.31 387 PRO A C 1
ATOM 2850 O O . PRO A 1 387 ? 3.819 5.869 18.736 1.00 85.31 387 PRO A O 1
ATOM 2853 N N . GLY A 1 388 ? 2.425 4.438 17.691 1.00 82.56 388 GLY A N 1
ATOM 2854 C CA . GLY A 1 388 ? 3.379 3.887 16.738 1.00 82.56 388 GLY A CA 1
ATOM 2855 C C . GLY A 1 388 ? 4.131 2.670 17.260 1.00 82.56 388 GLY A C 1
ATOM 2856 O O . GLY A 1 388 ? 5.112 2.236 16.647 1.00 82.56 388 GLY A O 1
ATOM 2857 N N . TYR A 1 389 ? 3.670 2.093 18.371 1.00 83.25 389 TYR A N 1
ATOM 2858 C CA . TYR A 1 389 ? 4.253 0.896 18.957 1.00 83.25 389 TYR A CA 1
ATOM 2859 C C . TYR A 1 389 ? 4.288 -0.279 17.971 1.00 83.25 389 TYR A C 1
ATOM 2861 O O . TYR A 1 389 ? 5.302 -0.975 17.884 1.00 83.25 389 TYR A O 1
ATOM 2869 N N . THR A 1 390 ? 3.221 -0.487 17.192 1.00 81.81 390 THR A N 1
ATOM 2870 C CA . THR A 1 390 ? 3.136 -1.595 16.220 1.00 81.81 390 THR A CA 1
ATOM 2871 C C . THR A 1 390 ? 4.171 -1.470 15.102 1.00 81.81 390 THR A C 1
ATOM 2873 O O . THR A 1 390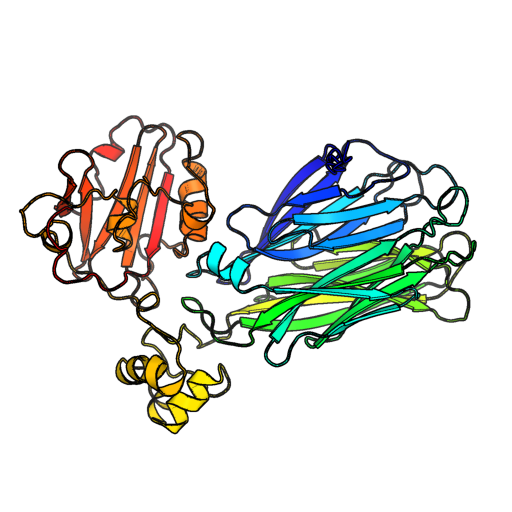 ? 4.622 -2.471 14.550 1.00 81.81 390 THR A O 1
ATOM 2876 N N . MET A 1 391 ? 4.617 -0.245 14.832 1.00 85.31 391 MET A N 1
ATOM 2877 C CA . MET A 1 391 ? 5.658 0.081 13.859 1.00 85.31 391 MET A CA 1
ATOM 2878 C C . MET A 1 391 ? 7.071 0.039 14.464 1.00 85.31 391 MET A C 1
ATOM 2880 O O . MET A 1 391 ? 8.049 0.370 13.791 1.00 85.31 391 MET A O 1
ATOM 2884 N N . GLY A 1 392 ? 7.193 -0.330 15.745 1.00 84.19 392 GLY A N 1
ATOM 2885 C CA . GLY A 1 392 ? 8.453 -0.334 16.486 1.00 84.19 392 GLY A CA 1
ATOM 2886 C C . GLY A 1 392 ? 8.990 1.064 16.800 1.00 84.19 392 GLY A C 1
ATOM 2887 O O . GLY A 1 392 ? 10.183 1.208 17.075 1.00 84.19 392 GLY A O 1
ATOM 2888 N N . LEU A 1 393 ? 8.144 2.096 16.747 1.00 83.75 393 LEU A N 1
ATOM 2889 C CA . LEU A 1 393 ? 8.537 3.472 17.029 1.00 83.75 393 LEU A CA 1
ATOM 2890 C C . LEU A 1 393 ? 8.359 3.810 18.510 1.00 83.75 393 LEU A C 1
ATOM 2892 O O . LEU A 1 393 ? 7.500 3.274 19.207 1.00 83.75 393 LEU A O 1
ATOM 2896 N N . ARG A 1 394 ? 9.201 4.729 18.987 1.00 79.31 394 ARG A N 1
ATOM 2897 C CA . ARG A 1 394 ? 9.061 5.377 20.292 1.00 79.31 394 ARG A CA 1
ATOM 2898 C C . ARG A 1 394 ? 9.080 6.884 20.061 1.00 79.31 394 ARG A C 1
ATOM 2900 O O . ARG A 1 394 ? 10.179 7.427 19.932 1.00 79.31 394 ARG A O 1
ATOM 2907 N N . PRO A 1 395 ? 7.914 7.538 19.916 1.00 72.75 395 PRO A N 1
ATOM 2908 C CA . PRO A 1 395 ? 7.850 8.962 19.634 1.00 72.75 395 PRO A CA 1
ATOM 2909 C C . PRO A 1 395 ? 8.670 9.746 20.655 1.00 72.75 395 PRO A C 1
ATOM 2911 O O . PRO A 1 395 ? 8.508 9.596 21.868 1.00 72.75 395 PRO A O 1
ATOM 2914 N N . THR A 1 396 ? 9.572 10.586 20.160 1.00 77.44 396 THR A N 1
ATOM 2915 C CA . THR A 1 396 ? 10.264 11.560 20.998 1.00 77.44 396 THR A CA 1
ATOM 2916 C C . THR A 1 396 ? 9.400 12.803 21.180 1.00 77.44 396 THR A C 1
ATOM 2918 O O . THR A 1 396 ? 8.400 13.017 20.491 1.00 77.44 396 THR A O 1
ATOM 2921 N N . ARG A 1 397 ? 9.805 13.669 22.108 1.00 72.69 397 ARG A N 1
ATOM 2922 C CA . ARG A 1 397 ? 9.129 14.948 22.371 1.00 72.69 397 ARG A CA 1
ATOM 2923 C C . ARG A 1 397 ? 9.076 15.846 21.134 1.00 72.69 397 ARG A C 1
ATOM 2925 O O . ARG A 1 397 ? 8.111 16.577 20.942 1.00 72.69 397 ARG A O 1
ATOM 2932 N N . GLU A 1 398 ? 10.088 15.761 20.277 1.00 75.44 398 GLU A N 1
ATOM 2933 C CA . GLU A 1 398 ? 10.179 16.498 19.017 1.00 75.44 398 GLU A CA 1
ATOM 2934 C C . GLU A 1 398 ? 9.206 15.972 17.949 1.00 75.44 398 GLU A C 1
ATOM 2936 O O . GLU A 1 398 ? 8.966 16.663 16.966 1.00 75.44 398 GLU A O 1
ATOM 2941 N N . GLN A 1 399 ? 8.627 14.781 18.138 1.00 81.88 399 GLN A N 1
ATOM 2942 C CA . GLN A 1 399 ? 7.751 14.098 17.180 1.00 81.88 399 GLN A CA 1
ATOM 2943 C C . GLN A 1 399 ? 6.261 14.189 17.541 1.00 81.88 399 GLN A C 1
ATOM 2945 O O . GLN A 1 399 ? 5.449 13.483 16.949 1.00 81.88 399 GLN A O 1
ATOM 2950 N N . ALA A 1 400 ? 5.870 15.071 18.469 1.00 79.56 400 ALA A N 1
ATOM 2951 C CA . ALA A 1 400 ? 4.468 15.240 18.870 1.00 79.56 400 ALA A CA 1
ATOM 2952 C C . ALA A 1 400 ? 3.519 15.526 17.684 1.00 79.56 400 ALA A C 1
ATOM 2954 O O . ALA A 1 400 ? 2.356 15.149 17.722 1.00 79.56 400 ALA A O 1
ATOM 2955 N N . TYR A 1 401 ? 4.012 16.130 16.598 1.00 83.00 401 TYR A N 1
ATOM 2956 C CA . TYR A 1 401 ? 3.234 16.392 15.376 1.00 83.00 401 TYR A CA 1
ATOM 2957 C C . TYR A 1 401 ? 2.933 15.144 14.526 1.00 83.00 401 TYR A C 1
ATOM 2959 O O . TYR A 1 401 ? 2.076 15.202 13.650 1.00 83.00 401 TYR A O 1
ATOM 2967 N N . LEU A 1 402 ? 3.611 14.018 14.770 1.00 86.19 402 LEU A N 1
ATOM 2968 C CA . LEU A 1 402 ? 3.375 12.735 14.088 1.00 86.19 402 LEU A CA 1
ATOM 2969 C C . LEU A 1 402 ? 2.407 11.831 14.859 1.00 86.19 402 LEU A C 1
ATOM 2971 O O . LEU A 1 402 ? 2.129 10.716 14.432 1.00 86.19 402 LEU A O 1
ATOM 2975 N N . PHE A 1 403 ? 1.893 12.297 15.996 1.00 86.44 403 PHE A N 1
ATOM 2976 C CA . PHE A 1 403 ? 1.124 11.486 16.935 1.00 86.44 403 PHE A CA 1
ATOM 2977 C C . PHE A 1 403 ? -0.121 10.856 16.307 1.00 86.44 403 PHE A C 1
ATOM 2979 O O . PHE A 1 403 ? -0.353 9.661 16.473 1.00 86.44 403 PHE A O 1
ATOM 2986 N N . GLU A 1 404 ? -0.871 11.636 15.528 1.00 89.94 404 GLU A N 1
ATOM 2987 C CA . GLU A 1 404 ? -2.036 11.153 14.782 1.00 89.94 404 GLU A CA 1
ATOM 2988 C C . GLU A 1 404 ? -1.650 10.076 13.757 1.00 89.94 404 GLU A C 1
ATOM 2990 O O . GLU A 1 404 ? -2.304 9.043 13.664 1.00 89.94 404 GLU A O 1
ATOM 2995 N N . GLN A 1 405 ? -0.541 10.270 13.038 1.00 91.00 405 GLN A N 1
ATOM 2996 C CA . GLN A 1 405 ? -0.056 9.328 12.020 1.00 91.00 405 GLN A CA 1
ATOM 2997 C C . GLN A 1 405 ? 0.394 8.014 12.657 1.00 91.00 405 GLN A C 1
ATOM 2999 O O . GLN A 1 405 ? 0.115 6.932 12.148 1.00 91.00 405 GLN A O 1
ATOM 3004 N N . TYR A 1 406 ? 1.053 8.105 13.810 1.00 91.88 406 TYR A N 1
ATOM 3005 C CA . TYR A 1 406 ? 1.502 6.942 14.556 1.00 91.88 406 TYR A CA 1
ATOM 3006 C C . TYR A 1 406 ? 0.338 6.161 15.163 1.00 91.88 406 TYR A C 1
ATOM 3008 O O . TYR A 1 406 ? 0.335 4.933 15.125 1.00 91.88 406 TYR A O 1
ATOM 3016 N N . ALA A 1 407 ? -0.675 6.866 15.663 1.00 92.88 407 ALA A N 1
ATOM 3017 C CA . ALA A 1 407 ? -1.917 6.264 16.119 1.00 92.88 407 ALA A CA 1
ATOM 3018 C C . ALA A 1 407 ? -2.676 5.589 14.966 1.00 92.88 407 ALA A C 1
ATOM 3020 O O . ALA A 1 407 ? -3.151 4.464 15.114 1.00 92.88 407 ALA A O 1
ATOM 3021 N N . ALA A 1 408 ? -2.726 6.230 13.797 1.00 94.31 408 ALA A N 1
ATOM 3022 C CA . ALA A 1 408 ? -3.306 5.642 12.596 1.00 94.31 408 ALA A CA 1
ATOM 3023 C C . ALA A 1 408 ? -2.565 4.363 12.165 1.00 94.31 408 ALA A C 1
ATOM 3025 O O . ALA A 1 408 ? -3.205 3.379 11.803 1.00 94.31 408 ALA A O 1
ATOM 3026 N N . GLY A 1 409 ? -1.231 4.337 12.271 1.00 92.12 409 GLY A N 1
ATOM 3027 C CA . GLY A 1 409 ? -0.425 3.134 12.031 1.00 92.12 409 GLY A CA 1
ATOM 3028 C C . GLY A 1 409 ? -0.689 1.995 13.028 1.00 92.12 409 GLY A C 1
ATOM 3029 O O . GLY A 1 409 ? -0.584 0.821 12.677 1.00 92.12 409 GLY A O 1
ATOM 3030 N N . ASP A 1 410 ? -1.122 2.318 14.249 1.00 92.12 410 ASP A N 1
ATOM 3031 C CA . ASP A 1 410 ? -1.600 1.344 15.241 1.00 92.12 410 ASP A CA 1
ATOM 3032 C C . ASP A 1 410 ? -3.068 0.906 15.015 1.00 92.12 410 ASP A C 1
ATOM 3034 O O . ASP A 1 410 ? -3.646 0.215 15.861 1.00 92.12 410 ASP A O 1
ATOM 3038 N N . GLY A 1 411 ? -3.677 1.262 13.878 1.00 92.62 411 GLY A N 1
ATOM 3039 C CA . GLY A 1 411 ? -5.022 0.831 13.483 1.00 92.62 411 GLY A CA 1
ATOM 3040 C C . GLY A 1 411 ? -6.164 1.672 14.058 1.00 92.62 411 GLY A C 1
ATOM 3041 O O . GLY A 1 411 ? -7.322 1.235 14.048 1.00 92.62 411 GLY A O 1
ATOM 3042 N N . LEU A 1 412 ? -5.869 2.869 14.572 1.00 94.56 412 LEU A N 1
ATOM 3043 C CA . LEU A 1 412 ? -6.898 3.849 14.919 1.00 94.56 412 LEU A CA 1
ATOM 3044 C C . LEU A 1 412 ? -7.366 4.580 13.655 1.00 94.56 412 LEU A C 1
ATOM 3046 O O . LEU A 1 412 ? -6.605 4.774 12.712 1.00 94.56 412 LEU A O 1
ATOM 3050 N N . ILE A 1 413 ? -8.628 5.001 13.643 1.00 95.19 413 ILE A N 1
ATOM 3051 C CA . ILE A 1 413 ? -9.221 5.723 12.509 1.00 95.19 413 ILE A CA 1
ATOM 3052 C C . ILE A 1 413 ? -9.231 7.218 12.839 1.00 95.19 413 ILE A C 1
ATOM 3054 O O . ILE A 1 413 ? -9.825 7.571 13.863 1.00 95.19 413 ILE A O 1
ATOM 3058 N N . PRO A 1 414 ? -8.599 8.091 12.035 1.00 94.75 414 PRO A N 1
ATOM 3059 C CA . PRO A 1 414 ? -8.724 9.536 12.194 1.00 94.75 414 PRO A CA 1
ATOM 3060 C C . PRO A 1 414 ? -10.186 9.978 12.191 1.00 94.75 414 PRO A C 1
ATOM 3062 O O . PRO A 1 414 ? -11.009 9.442 11.454 1.00 94.75 414 PRO A O 1
ATOM 3065 N N . SER A 1 415 ? -10.530 10.939 13.039 1.00 95.00 415 SER A N 1
ATOM 3066 C CA . SER A 1 415 ? -11.893 11.443 13.137 1.00 95.00 415 SER A CA 1
ATOM 3067 C C . SER A 1 415 ? -11.923 12.878 13.666 1.00 95.00 415 SER A C 1
ATOM 3069 O O . SER A 1 415 ? -10.901 13.542 13.818 1.00 95.00 415 SER A O 1
ATOM 3071 N N . SER A 1 416 ? -13.116 13.380 13.967 1.00 92.00 416 SER A N 1
ATOM 3072 C CA . SER A 1 416 ? -13.328 14.665 14.628 1.00 92.00 416 SER A CA 1
ATOM 3073 C C . SER A 1 416 ? -14.089 14.501 15.941 1.00 92.00 416 SER A C 1
ATOM 3075 O O . SER A 1 416 ? -14.587 13.419 16.266 1.00 92.00 416 SER A O 1
ATOM 3077 N N . LEU A 1 417 ? -14.203 15.599 16.690 1.00 89.00 417 LEU A N 1
ATOM 3078 C CA . LEU A 1 417 ? -14.999 15.661 17.916 1.00 89.00 417 LEU A CA 1
ATOM 3079 C C . LEU A 1 417 ? -16.466 15.265 17.677 1.00 89.00 417 LEU A C 1
ATOM 3081 O O . LEU A 1 417 ? -17.081 14.632 18.527 1.00 89.00 417 LEU A O 1
ATOM 3085 N N . THR A 1 418 ? -17.030 15.654 16.531 1.00 89.25 418 THR A N 1
ATOM 3086 C CA . THR A 1 418 ? -18.469 15.529 16.244 1.00 89.25 418 THR A CA 1
ATOM 3087 C C . THR A 1 418 ? -18.828 14.350 15.352 1.00 89.25 418 THR A C 1
ATOM 3089 O O . THR A 1 418 ? -19.993 13.969 15.279 1.00 89.25 418 THR A O 1
ATOM 3092 N N . GLU A 1 419 ? -17.862 13.805 14.620 1.00 92.00 419 GLU A N 1
ATOM 3093 C CA . GLU A 1 419 ? -18.091 12.650 13.757 1.00 92.00 419 GLU A CA 1
ATOM 3094 C C . GLU A 1 419 ? -18.270 11.384 14.610 1.00 92.00 419 GLU A C 1
ATOM 3096 O O . GLU A 1 419 ? -17.472 11.154 15.518 1.00 92.00 419 GLU A O 1
ATOM 3101 N N . PRO A 1 420 ? -19.292 10.549 14.374 1.00 91.81 420 PRO A N 1
ATOM 3102 C CA . PRO A 1 420 ? -19.436 9.292 15.098 1.00 91.81 420 PRO A CA 1
ATOM 3103 C C . PRO A 1 420 ? -18.337 8.304 14.694 1.00 91.81 420 PRO A C 1
ATOM 3105 O O . PRO A 1 420 ? -17.892 8.283 13.550 1.00 91.81 420 PRO A O 1
ATOM 3108 N N . CYS A 1 421 ? -17.914 7.456 15.629 1.00 92.00 421 CYS A N 1
ATOM 3109 C CA . CYS A 1 421 ? -16.995 6.373 15.303 1.00 92.00 421 CYS A CA 1
ATOM 3110 C C . CYS A 1 421 ? -17.728 5.207 14.615 1.00 92.00 421 CYS A C 1
ATOM 3112 O O . CYS A 1 421 ? -18.842 4.875 15.027 1.00 92.00 421 CYS A O 1
ATOM 3114 N N . PRO A 1 422 ? -17.133 4.587 13.579 1.00 89.38 422 PRO A N 1
ATOM 3115 C CA . PRO A 1 422 ? -17.735 3.450 12.887 1.00 89.38 422 PRO A CA 1
ATOM 3116 C C . PRO A 1 422 ? -17.582 2.155 13.695 1.00 89.38 422 PRO A C 1
ATOM 3118 O O . PRO A 1 422 ? -16.771 2.094 14.617 1.00 89.38 422 PRO A O 1
ATOM 3121 N N . ASP A 1 423 ? -18.325 1.113 13.316 1.00 83.56 423 ASP A N 1
ATOM 3122 C CA . ASP A 1 423 ? -18.136 -0.277 13.766 1.00 83.56 423 ASP A CA 1
ATOM 3123 C C . ASP A 1 423 ? -18.008 -0.434 15.291 1.00 83.56 423 ASP A C 1
ATOM 3125 O O . ASP A 1 423 ? -17.107 -1.110 15.782 1.00 83.56 423 ASP A O 1
ATOM 3129 N N . ASN A 1 424 ? -18.867 0.257 16.051 1.00 86.69 424 ASN A N 1
ATOM 3130 C CA . ASN A 1 424 ? -18.863 0.263 17.522 1.00 86.69 424 ASN A CA 1
ATOM 3131 C C . ASN A 1 424 ? -17.536 0.702 18.172 1.00 86.69 424 ASN A C 1
ATOM 3133 O O . ASN A 1 424 ? -17.316 0.488 19.365 1.00 86.69 424 ASN A O 1
ATOM 3137 N N . ARG A 1 425 ? -16.648 1.348 17.411 1.00 90.62 425 ARG A N 1
ATOM 3138 C CA . ARG A 1 425 ? -15.395 1.891 17.928 1.00 90.62 425 ARG A CA 1
ATOM 3139 C C . ARG A 1 425 ? -15.665 3.039 18.887 1.00 90.62 425 ARG A C 1
ATOM 3141 O O . ARG A 1 425 ? -16.612 3.811 18.746 1.00 90.62 425 ARG A O 1
ATOM 3148 N N . THR A 1 426 ? -14.758 3.199 19.832 1.00 91.69 426 THR A N 1
ATOM 3149 C CA . THR A 1 426 ? -14.821 4.252 20.833 1.00 91.69 426 THR A CA 1
ATOM 3150 C C . THR A 1 426 ? -14.035 5.476 20.384 1.00 91.69 426 THR A C 1
ATOM 3152 O O . THR A 1 426 ? -12.928 5.361 19.848 1.00 91.69 426 THR A O 1
ATOM 3155 N N . LYS A 1 427 ? -14.591 6.665 20.642 1.00 93.56 427 LYS A N 1
ATOM 3156 C CA . LYS A 1 427 ? -13.900 7.935 20.423 1.00 93.56 427 LYS A CA 1
ATOM 3157 C C . LYS A 1 427 ? -12.750 8.085 21.413 1.00 93.56 427 LYS A C 1
ATOM 3159 O O . LYS A 1 427 ? -12.907 7.907 22.620 1.00 93.56 427 LYS A O 1
ATOM 3164 N N . ILE A 1 428 ? -11.599 8.472 20.891 1.00 93.25 428 ILE A N 1
ATOM 3165 C CA . ILE A 1 428 ? -10.414 8.840 21.646 1.00 93.25 428 ILE A CA 1
ATOM 3166 C C . ILE A 1 428 ? -10.071 10.290 21.322 1.00 93.25 428 ILE A C 1
ATOM 3168 O O . ILE A 1 428 ? -10.133 10.709 20.168 1.00 93.25 428 ILE A O 1
ATOM 3172 N N . TYR A 1 429 ? -9.668 11.038 22.341 1.00 91.81 429 TYR A N 1
ATOM 3173 C CA . TYR A 1 429 ? -9.039 12.341 22.199 1.00 91.81 429 TYR A CA 1
ATOM 3174 C C . TYR A 1 429 ? -7.586 12.255 22.640 1.00 91.81 429 TYR A C 1
ATOM 3176 O O . TYR A 1 429 ? -7.258 11.720 23.701 1.00 91.81 429 TYR A O 1
ATOM 3184 N N . MET A 1 430 ? -6.719 12.801 21.810 1.00 89.50 430 MET A N 1
ATOM 3185 C CA . MET A 1 430 ? -5.278 12.748 21.926 1.00 89.50 430 MET A CA 1
ATOM 3186 C C . MET A 1 430 ? -4.755 14.172 22.033 1.00 89.50 430 MET A C 1
ATOM 3188 O O . MET A 1 430 ? -4.992 14.984 21.147 1.00 89.50 430 MET A O 1
ATOM 3192 N N . TYR A 1 431 ? -4.029 14.456 23.108 1.00 86.12 431 TYR A N 1
ATOM 3193 C CA . TYR A 1 431 ? -3.344 15.722 23.332 1.00 86.12 431 TYR A CA 1
ATOM 3194 C C . TYR A 1 431 ? -1.859 15.449 23.534 1.00 86.12 431 TYR A C 1
ATOM 3196 O O . TYR A 1 431 ? -1.477 14.734 24.463 1.00 86.12 431 TYR A O 1
ATOM 3204 N N . ALA A 1 432 ? -1.014 16.031 22.694 1.00 80.00 432 ALA A N 1
ATOM 3205 C CA . ALA A 1 432 ? 0.430 15.926 22.816 1.00 80.00 432 ALA A CA 1
ATOM 3206 C C . ALA A 1 432 ? 1.071 17.314 22.852 1.00 80.00 432 ALA A C 1
ATOM 3208 O O . ALA A 1 432 ? 0.770 18.186 22.039 1.00 80.00 432 ALA A O 1
ATOM 3209 N N . ASN A 1 433 ? 2.001 17.505 23.782 1.00 74.50 433 ASN A N 1
ATOM 3210 C CA . ASN A 1 433 ? 2.919 18.636 23.790 1.00 74.50 433 ASN A CA 1
ATOM 3211 C C . ASN A 1 433 ? 4.361 18.127 23.991 1.00 74.50 433 ASN A C 1
ATOM 3213 O O . ASN A 1 433 ? 4.561 16.950 24.307 1.00 74.50 433 ASN A O 1
ATOM 3217 N N . PRO A 1 434 ? 5.392 18.981 23.849 1.00 70.50 434 PRO A N 1
ATOM 3218 C CA . PRO A 1 434 ? 6.786 18.554 23.990 1.00 70.50 434 PRO A CA 1
ATOM 3219 C C . PRO A 1 434 ? 7.170 17.989 25.368 1.00 70.50 434 PRO A C 1
ATOM 3221 O O . PRO A 1 434 ? 8.314 17.590 25.562 1.00 70.50 434 PRO A O 1
ATOM 3224 N N . PHE A 1 435 ? 6.280 17.977 26.359 1.00 68.19 435 PHE A N 1
ATOM 3225 C CA . PHE A 1 435 ? 6.578 17.537 27.722 1.00 68.19 435 PHE A CA 1
ATOM 3226 C C . PHE A 1 435 ? 5.745 16.334 28.172 1.00 68.19 435 PHE A C 1
ATOM 3228 O O . PHE A 1 435 ? 6.198 15.609 29.060 1.00 68.19 435 PHE A O 1
ATOM 3235 N N . SER A 1 436 ? 4.571 16.114 27.577 1.00 74.00 436 SER A N 1
ATOM 3236 C CA . SER A 1 436 ? 3.620 15.074 27.963 1.00 74.00 436 SER A CA 1
ATOM 3237 C C . SER A 1 436 ? 2.640 14.758 26.831 1.00 74.00 436 SER A C 1
ATOM 3239 O O . SER A 1 436 ? 2.253 15.643 26.066 1.00 74.00 436 SER A O 1
ATOM 3241 N N . TYR A 1 437 ? 2.187 13.509 26.778 1.00 79.06 437 TYR A N 1
ATOM 3242 C CA . TYR A 1 437 ? 1.038 13.085 25.983 1.00 79.06 437 TYR A CA 1
ATOM 3243 C C . TYR A 1 437 ? -0.060 12.569 26.910 1.00 79.06 437 TYR A C 1
ATOM 3245 O O . TYR A 1 437 ? 0.188 11.864 27.890 1.00 79.06 437 TYR A O 1
ATOM 3253 N N . HIS A 1 438 ? -1.290 12.941 26.590 1.00 83.94 438 HIS A N 1
ATOM 3254 C CA . HIS A 1 438 ? -2.494 12.538 27.289 1.00 83.94 438 HIS A CA 1
ATOM 3255 C C . HIS A 1 438 ? -3.489 11.998 26.278 1.00 83.94 438 HIS A C 1
ATOM 3257 O O . HIS A 1 438 ? -3.694 12.571 25.210 1.00 83.94 438 HIS A O 1
ATOM 3263 N N . VAL A 1 439 ? -4.096 10.874 26.627 1.00 88.38 439 VAL A N 1
ATOM 3264 C CA . VAL A 1 439 ? -5.064 10.198 25.781 1.00 88.38 439 VAL A CA 1
ATOM 3265 C C . VAL A 1 439 ? -6.276 9.893 26.634 1.00 88.38 439 VAL A C 1
ATOM 3267 O O . VAL A 1 439 ? -6.156 9.393 27.752 1.00 88.38 439 VAL A O 1
ATOM 3270 N N . TYR A 1 440 ? -7.431 10.245 26.103 1.00 89.38 440 TYR A N 1
ATOM 3271 C CA . TYR A 1 440 ? -8.703 10.187 26.788 1.00 89.38 440 TYR A CA 1
ATOM 3272 C C . TYR A 1 440 ? -9.659 9.385 25.937 1.00 89.38 440 TYR A C 1
ATOM 3274 O O . TYR A 1 440 ? -9.614 9.458 24.710 1.00 89.38 440 TYR A O 1
ATOM 3282 N N . ARG A 1 441 ? -10.533 8.644 26.593 1.00 91.00 441 ARG A N 1
ATOM 3283 C CA . ARG A 1 441 ? -11.525 7.781 25.970 1.00 91.00 441 ARG A CA 1
ATOM 3284 C C . ARG A 1 441 ? -12.910 8.327 26.262 1.00 91.00 441 ARG A C 1
ATOM 3286 O O . ARG A 1 441 ? -13.144 8.741 27.392 1.00 91.00 441 ARG A O 1
ATOM 3293 N N . GLN A 1 442 ? -13.801 8.327 25.281 1.00 90.38 442 GLN A N 1
ATOM 3294 C CA . GLN A 1 442 ? -15.215 8.602 25.500 1.00 90.38 442 GLN A CA 1
ATOM 3295 C C . GLN A 1 442 ? -15.961 7.279 25.645 1.00 90.38 442 GLN A C 1
ATOM 3297 O O . GLN A 1 442 ? -16.106 6.529 24.684 1.00 90.38 442 GLN A O 1
ATOM 3302 N N . ASP A 1 443 ? -16.415 6.975 26.846 1.00 86.88 443 ASP A N 1
ATOM 3303 C CA . ASP A 1 443 ? -17.181 5.771 27.125 1.00 86.88 443 ASP A CA 1
ATOM 3304 C C . ASP A 1 443 ? -18.584 5.841 26.477 1.00 86.88 443 ASP A C 1
ATOM 3306 O O . ASP A 1 443 ? -19.044 6.898 26.039 1.00 86.88 443 ASP A O 1
ATOM 3310 N N . GLY A 1 444 ? -19.268 4.699 26.356 1.00 82.38 444 GLY A N 1
ATOM 3311 C CA . GLY A 1 444 ? -20.537 4.554 25.631 1.00 82.38 444 GLY A CA 1
ATOM 3312 C C . GLY A 1 444 ? -21.708 5.347 26.224 1.00 82.38 444 GLY A C 1
ATOM 3313 O O . GLY A 1 444 ? -22.713 5.557 25.550 1.00 82.38 444 GLY A O 1
ATOM 3314 N N . ASP A 1 445 ? -21.574 5.823 27.463 1.00 84.69 445 ASP A N 1
ATOM 3315 C CA . ASP A 1 445 ? -22.501 6.754 28.117 1.00 84.69 445 ASP A CA 1
ATOM 3316 C C . ASP A 1 445 ? -22.186 8.238 27.817 1.00 84.69 445 ASP A C 1
ATOM 3318 O O . ASP A 1 445 ? -22.897 9.130 28.281 1.00 84.69 445 ASP A O 1
ATOM 3322 N N . GLY A 1 446 ? -21.137 8.504 27.032 1.00 85.69 446 GLY A N 1
ATOM 3323 C CA . GLY A 1 446 ? -20.638 9.830 26.673 1.00 85.69 446 GLY A CA 1
ATOM 3324 C C . GLY A 1 446 ? -19.601 10.402 27.644 1.00 85.69 446 GLY A C 1
ATOM 3325 O O . GLY A 1 446 ? -19.049 11.469 27.364 1.00 85.69 446 GLY A O 1
ATOM 3326 N N . THR A 1 447 ? -19.314 9.722 28.758 1.00 86.25 447 THR A N 1
ATOM 3327 C CA . THR A 1 447 ? -18.351 10.178 29.766 1.00 86.25 447 THR A CA 1
ATOM 3328 C C . THR A 1 447 ? -16.926 10.078 29.233 1.00 86.25 447 THR A C 1
ATOM 3330 O O . THR A 1 447 ? -16.518 9.049 28.706 1.00 86.25 447 THR A O 1
ATOM 3333 N N . TRP A 1 448 ? -16.127 11.131 29.410 1.00 88.75 448 TRP A N 1
ATOM 3334 C CA . TRP A 1 448 ? -14.696 11.064 29.124 1.00 88.75 448 TRP A CA 1
ATOM 3335 C C . TRP A 1 448 ? -13.921 10.535 30.328 1.00 88.75 448 TRP A C 1
ATOM 3337 O O . TRP A 1 448 ? -14.167 10.942 31.464 1.00 88.75 448 TRP A O 1
ATOM 3347 N N . SER A 1 449 ? -12.942 9.672 30.087 1.00 88.06 449 SER A N 1
ATOM 3348 C CA . SER A 1 449 ? -12.074 9.122 31.124 1.00 88.06 449 SER A CA 1
ATOM 3349 C C . SER A 1 449 ? -10.621 9.012 30.659 1.00 88.06 449 SER A C 1
ATOM 3351 O O . SER A 1 449 ? -10.328 8.917 29.463 1.00 88.06 449 SER A O 1
ATOM 3353 N N . ASP A 1 450 ? -9.687 9.040 31.608 1.00 84.81 450 ASP A N 1
ATOM 3354 C CA . ASP A 1 450 ? -8.264 8.797 31.365 1.00 84.81 450 ASP A CA 1
ATOM 3355 C C . ASP A 1 450 ? -7.597 8.043 32.524 1.00 84.81 450 ASP A C 1
ATOM 3357 O O . ASP A 1 450 ? -8.212 7.698 33.536 1.00 84.81 450 ASP A O 1
ATOM 3361 N N . LYS A 1 451 ? -6.307 7.745 32.349 1.00 77.44 451 LYS A N 1
ATOM 3362 C CA . LYS A 1 451 ? -5.481 7.050 33.337 1.00 77.44 451 LYS A CA 1
ATOM 3363 C C . LYS A 1 451 ? -4.209 7.845 33.616 1.00 77.44 451 LYS A C 1
ATOM 3365 O O . LYS A 1 451 ? -3.322 7.933 32.765 1.00 77.44 451 LYS A O 1
ATOM 3370 N N . PHE A 1 452 ? -4.097 8.402 34.825 1.00 68.31 452 PHE A N 1
ATOM 3371 C CA . PHE A 1 452 ? -2.969 9.260 35.206 1.00 68.31 452 PHE A CA 1
ATOM 3372 C C . PHE A 1 452 ? -1.736 8.470 35.670 1.00 68.31 452 PHE A C 1
ATOM 3374 O O . PHE A 1 452 ? -1.771 7.681 36.625 1.00 68.31 452 PHE A O 1
ATOM 3381 N N . GLY A 1 453 ? -0.599 8.765 35.037 1.00 60.16 453 GLY A N 1
ATOM 3382 C CA . GLY A 1 453 ? 0.720 8.219 35.360 1.00 60.16 453 GLY A CA 1
ATOM 3383 C C . GLY A 1 453 ? 1.330 8.814 36.633 1.00 60.16 453 GLY A C 1
ATOM 3384 O O . GLY A 1 453 ? 2.230 9.635 36.557 1.00 60.16 453 GLY A O 1
ATOM 3385 N N . PHE A 1 454 ? 0.833 8.402 37.800 1.00 51.47 454 PHE A N 1
ATOM 3386 C CA . PHE A 1 454 ? 1.580 8.339 39.075 1.00 51.47 454 PHE A CA 1
ATOM 3387 C C . PHE A 1 454 ? 0.793 7.535 40.129 1.00 51.47 454 PHE A C 1
ATOM 3389 O O . PHE A 1 454 ? 1.388 6.928 41.012 1.00 51.47 454 PHE A O 1
ATOM 3396 N N . GLY A 1 455 ? -0.543 7.485 39.998 1.00 62.97 455 GLY A N 1
ATOM 3397 C CA . GLY A 1 455 ? -1.442 6.639 40.797 1.00 62.97 455 GLY A CA 1
ATOM 3398 C C . GLY A 1 455 ? -2.034 5.442 40.040 1.00 62.97 455 GLY A C 1
ATOM 3399 O O . GLY A 1 455 ? -2.534 4.520 40.674 1.00 62.97 455 GLY A O 1
ATOM 3400 N N . GLY A 1 456 ? -1.980 5.436 38.699 1.00 66.12 456 GLY A N 1
ATOM 3401 C CA . GLY A 1 456 ? -2.374 4.302 37.849 1.00 66.12 456 GLY A CA 1
ATOM 3402 C C . GLY A 1 456 ? -3.874 3.982 37.817 1.00 66.12 456 GLY A C 1
ATOM 3403 O O . GLY A 1 456 ? -4.277 3.055 37.113 1.00 66.12 456 GLY A O 1
ATOM 3404 N N . LEU A 1 457 ? -4.695 4.730 38.552 1.00 75.94 457 LEU A N 1
ATOM 3405 C CA . LEU A 1 457 ? -6.144 4.572 38.563 1.00 75.94 457 LEU A CA 1
ATOM 3406 C C . LEU A 1 457 ? -6.761 5.267 37.347 1.00 75.94 457 LEU A C 1
ATOM 3408 O O . LEU A 1 457 ? -6.319 6.349 36.951 1.00 75.94 457 LEU A O 1
ATOM 3412 N N . ALA A 1 458 ? -7.775 4.626 36.772 1.00 79.69 458 ALA A N 1
ATOM 3413 C CA . ALA A 1 458 ? -8.653 5.260 35.803 1.00 79.69 458 ALA A CA 1
ATOM 3414 C C . ALA A 1 458 ? -9.552 6.260 36.539 1.00 79.69 458 ALA A C 1
ATOM 3416 O O . ALA A 1 458 ? -10.075 5.943 37.611 1.00 79.69 458 ALA A O 1
ATOM 3417 N N . LEU A 1 459 ? -9.709 7.463 35.994 1.00 81.06 459 LEU A N 1
ATOM 3418 C CA . LEU A 1 459 ? -10.537 8.513 36.576 1.00 81.06 459 LEU A CA 1
ATOM 3419 C C . LEU A 1 459 ? -11.528 9.037 35.530 1.00 81.06 459 LEU A C 1
ATOM 3421 O O . LEU A 1 459 ? -11.150 9.226 34.371 1.00 81.06 459 LEU A O 1
ATOM 3425 N N . PRO A 1 460 ? -12.781 9.315 35.925 1.00 81.19 460 PRO A N 1
ATOM 3426 C CA . PRO A 1 460 ? -13.677 10.078 35.078 1.00 81.19 460 PRO A CA 1
ATOM 3427 C C . PRO A 1 460 ? -13.165 11.520 35.004 1.00 81.19 460 PRO A C 1
ATOM 3429 O O . PRO A 1 460 ? -12.816 12.132 36.018 1.00 81.19 460 PRO A O 1
ATOM 3432 N N . THR A 1 461 ? -13.136 12.074 33.800 1.00 74.62 461 THR A N 1
ATOM 3433 C CA . THR A 1 461 ? -12.735 13.456 33.535 1.00 74.62 461 THR A CA 1
ATOM 3434 C C . THR A 1 461 ? -13.955 14.239 33.049 1.00 74.62 461 THR A C 1
ATOM 3436 O O . THR A 1 461 ? -14.547 13.852 32.043 1.00 74.62 461 THR A O 1
ATOM 3439 N N . PRO A 1 462 ? -14.365 15.324 33.734 1.00 65.00 462 PRO A N 1
ATOM 3440 C CA . PRO A 1 462 ? -15.475 16.154 33.277 1.00 65.00 462 PRO A CA 1
ATOM 3441 C C . PRO A 1 462 ? -15.222 16.684 31.860 1.00 65.00 462 PRO A C 1
ATOM 3443 O O . PRO A 1 462 ? -14.147 17.216 31.582 1.00 65.00 462 PRO A O 1
ATOM 3446 N N . ASP A 1 463 ? -16.219 16.573 30.983 1.00 61.16 463 ASP A N 1
ATOM 3447 C CA . ASP A 1 463 ? -16.180 17.104 29.616 1.00 61.16 463 ASP A CA 1
ATOM 3448 C C . ASP A 1 463 ? -16.385 18.627 29.608 1.00 61.16 463 ASP A C 1
ATOM 3450 O O . ASP A 1 463 ? -17.431 19.139 29.214 1.00 61.16 463 ASP A O 1
ATOM 3454 N N . THR A 1 464 ? -15.428 19.384 30.146 1.00 55.72 464 THR A N 1
ATOM 3455 C CA . THR A 1 464 ? -15.529 20.852 30.171 1.00 55.72 464 THR A CA 1
ATOM 3456 C C . THR A 1 464 ? -14.891 21.523 28.961 1.00 55.72 464 THR A C 1
ATOM 3458 O O . THR A 1 464 ? -14.963 22.745 28.863 1.00 55.72 464 THR A O 1
ATOM 3461 N N . GLY A 1 465 ? -14.223 20.782 28.066 1.00 54.19 465 GLY A N 1
ATOM 3462 C CA . GLY A 1 465 ? -13.366 21.343 27.004 1.00 54.19 465 GLY A CA 1
ATOM 3463 C C . GLY A 1 465 ? -12.114 22.075 27.529 1.00 54.19 465 GLY A C 1
ATOM 3464 O O . GLY A 1 465 ? -11.058 22.036 26.904 1.00 54.19 465 GLY A O 1
ATOM 3465 N N . ASP A 1 466 ? -12.197 22.663 28.722 1.00 54.47 466 ASP A N 1
ATOM 3466 C CA . ASP A 1 466 ? -11.092 23.167 29.525 1.00 54.47 466 ASP A CA 1
ATOM 3467 C C . ASP A 1 466 ? -10.396 22.007 30.231 1.00 54.47 466 ASP A C 1
ATOM 3469 O O . ASP A 1 466 ? -10.928 21.434 31.186 1.00 54.47 466 ASP A O 1
ATOM 3473 N N . ARG A 1 467 ? -9.188 21.664 29.781 1.00 62.94 467 ARG A N 1
ATOM 3474 C CA . ARG A 1 467 ? -8.328 20.718 30.497 1.00 62.94 467 ARG A CA 1
ATOM 3475 C C . ARG A 1 467 ? -7.202 21.502 31.160 1.00 62.94 467 ARG A C 1
ATOM 3477 O O . ARG A 1 467 ? -6.569 22.315 30.490 1.00 62.94 467 ARG A O 1
ATOM 3484 N N . PRO A 1 468 ? -6.880 21.272 32.444 1.00 56.06 468 PRO A N 1
ATOM 3485 C CA . PRO A 1 468 ? -5.766 21.954 33.106 1.00 56.06 468 PRO A CA 1
ATOM 3486 C C . PRO A 1 468 ? -4.434 21.823 32.346 1.00 56.06 468 PRO A C 1
ATOM 3488 O O . PRO A 1 468 ? -3.605 22.728 32.397 1.00 56.06 468 PRO A O 1
ATOM 3491 N N . GLN A 1 469 ? -4.242 20.730 31.594 1.00 59.47 469 GLN A N 1
ATOM 3492 C CA . GLN A 1 469 ? -3.080 20.526 30.721 1.00 59.47 469 GLN A CA 1
ATOM 3493 C C . GLN A 1 469 ? -3.066 21.434 29.476 1.00 59.47 469 GLN A C 1
ATOM 3495 O O . GLN A 1 469 ? -1.991 21.669 28.927 1.00 59.47 469 GLN A O 1
ATOM 3500 N N . HIS A 1 470 ? -4.216 21.972 29.052 1.00 58.84 470 HIS A N 1
ATOM 3501 C CA . HIS A 1 470 ? -4.339 22.962 27.969 1.00 58.84 470 HIS A CA 1
ATOM 3502 C C . HIS A 1 470 ? -3.894 24.371 28.414 1.00 58.84 470 HIS A C 1
ATOM 3504 O O . HIS A 1 470 ? -3.651 25.248 27.583 1.00 58.84 470 HIS A O 1
ATOM 3510 N N . LEU A 1 471 ? -3.764 24.594 29.730 1.00 57.06 471 LEU A N 1
ATOM 3511 C CA . LEU A 1 471 ? -3.316 25.861 30.321 1.00 57.06 471 LEU A CA 1
ATOM 3512 C C . LEU A 1 471 ? -1.788 25.924 30.522 1.00 57.06 471 LEU A C 1
ATOM 3514 O O . LEU A 1 471 ? -1.257 26.984 30.854 1.00 57.06 471 LEU A O 1
ATOM 3518 N N . ALA A 1 472 ? -1.069 24.810 30.332 1.00 52.06 472 ALA A N 1
ATOM 3519 C CA . ALA A 1 472 ? 0.383 24.729 30.478 1.00 52.06 472 ALA A CA 1
ATOM 3520 C C . ALA A 1 472 ? 1.087 24.953 29.125 1.00 52.06 472 ALA A C 1
ATOM 3522 O O . ALA A 1 472 ? 0.891 24.171 28.204 1.00 52.06 472 ALA A O 1
ATOM 3523 N N . ASP A 1 473 ? 1.892 26.022 29.033 1.00 55.22 473 ASP A N 1
ATOM 3524 C CA . ASP A 1 473 ? 2.821 26.383 27.939 1.00 55.22 473 ASP A CA 1
ATOM 3525 C C . ASP A 1 473 ? 2.428 25.864 26.535 1.00 55.22 473 ASP A C 1
ATOM 3527 O O . ASP A 1 473 ? 2.907 24.830 26.068 1.00 55.22 473 ASP A O 1
ATOM 3531 N N . GLN A 1 474 ? 1.558 26.625 25.859 1.00 56.25 474 GLN A N 1
ATOM 3532 C CA . GLN A 1 474 ? 0.950 26.357 24.543 1.00 56.25 474 GLN A CA 1
ATOM 3533 C C . GLN A 1 474 ? 1.929 26.401 23.354 1.00 56.25 474 GLN A C 1
ATOM 3535 O O . GLN A 1 474 ? 1.564 26.822 22.254 1.00 56.25 474 GLN A O 1
ATOM 3540 N N . ARG A 1 475 ? 3.191 26.005 23.526 1.00 58.62 475 ARG A N 1
ATOM 3541 C CA . ARG A 1 475 ? 4.140 25.917 22.410 1.00 58.62 475 ARG A CA 1
ATOM 3542 C C . ARG A 1 475 ? 3.786 24.718 21.519 1.00 58.62 475 ARG A C 1
ATOM 3544 O O . ARG A 1 475 ? 4.404 23.666 21.614 1.00 58.62 475 ARG A O 1
ATOM 3551 N N . ASN A 1 476 ? 2.793 24.935 20.652 1.00 63.34 476 ASN A N 1
ATOM 3552 C CA . ASN A 1 476 ? 2.275 24.054 19.601 1.00 63.34 476 ASN A CA 1
ATOM 3553 C C . ASN A 1 476 ? 1.725 22.704 20.105 1.00 63.34 476 ASN A C 1
ATOM 3555 O O . ASN A 1 476 ? 2.311 21.665 19.793 1.00 63.34 476 ASN A O 1
ATOM 3559 N N . PRO A 1 477 ? 0.620 22.691 20.876 1.00 74.44 477 PRO A N 1
ATOM 3560 C CA . PRO A 1 477 ? -0.062 21.441 21.186 1.00 74.44 477 PRO A CA 1
ATOM 3561 C C . PRO A 1 477 ? -0.622 20.801 19.910 1.00 74.44 477 PRO A C 1
ATOM 3563 O O . PRO A 1 477 ? -1.061 21.495 18.990 1.00 74.44 477 PRO A O 1
ATOM 3566 N N . VAL A 1 478 ? -0.600 19.472 19.872 1.00 83.56 478 VAL A N 1
ATOM 3567 C CA . VAL A 1 478 ? -1.212 18.660 18.820 1.00 83.56 478 VAL A CA 1
ATOM 3568 C C . VAL A 1 478 ? -2.425 17.985 19.431 1.00 83.56 478 VAL A C 1
ATOM 3570 O O . VAL A 1 478 ? -2.303 17.241 20.406 1.00 83.56 478 VAL A O 1
ATOM 3573 N N . GLU A 1 479 ? -3.584 18.279 18.861 1.00 87.94 479 GLU A N 1
ATOM 3574 C CA . GLU A 1 479 ? -4.864 17.702 19.245 1.00 87.94 479 GLU A CA 1
ATOM 3575 C C . GLU A 1 479 ? -5.371 16.835 18.099 1.00 87.94 479 GLU A C 1
ATOM 3577 O O . GLU A 1 479 ? -5.408 17.284 16.954 1.00 87.94 479 GLU A O 1
ATOM 3582 N N . ALA A 1 480 ? -5.758 15.602 18.405 1.00 91.38 480 ALA A N 1
ATOM 3583 C CA . ALA A 1 480 ? -6.327 14.680 17.434 1.00 91.38 480 ALA A CA 1
ATOM 3584 C C . ALA A 1 480 ? -7.504 13.921 18.047 1.00 91.38 480 ALA A C 1
ATOM 3586 O O . ALA A 1 480 ? -7.519 13.616 19.243 1.00 91.38 480 ALA A O 1
ATOM 3587 N N . TYR A 1 481 ? -8.486 13.600 17.213 1.00 93.44 481 TYR A N 1
ATOM 3588 C CA . TYR A 1 481 ? -9.588 12.719 17.570 1.00 93.44 481 TYR A CA 1
ATOM 3589 C C . TYR A 1 481 ? -9.476 11.460 16.729 1.00 93.44 481 TYR A C 1
ATOM 3591 O O . TYR A 1 481 ? -9.289 11.534 15.521 1.00 93.44 481 TYR A O 1
ATOM 3599 N N . MET A 1 482 ? -9.601 10.308 17.371 1.00 96.00 482 MET A N 1
ATOM 3600 C CA . MET A 1 482 ? -9.450 9.011 16.724 1.00 96.00 482 MET A CA 1
ATOM 3601 C C . MET A 1 482 ? -10.589 8.079 17.134 1.00 96.00 482 MET A C 1
ATOM 3603 O O . MET A 1 482 ? -11.246 8.301 18.149 1.00 96.00 482 MET A O 1
ATOM 3607 N N . CYS A 1 483 ? -10.794 7.003 16.386 1.00 94.88 483 CYS A N 1
ATOM 3608 C CA . CYS A 1 483 ? -11.678 5.906 16.755 1.00 94.88 483 CYS A CA 1
ATOM 3609 C C . CYS A 1 483 ? -10.866 4.627 16.958 1.00 94.88 483 CYS A C 1
ATOM 3611 O O . CYS A 1 483 ? -10.189 4.157 16.039 1.00 94.88 483 CYS A O 1
ATOM 3613 N N . ALA A 1 484 ? -10.950 4.049 18.153 1.00 92.94 484 ALA A N 1
ATOM 3614 C CA . ALA A 1 484 ? -10.277 2.805 18.501 1.00 92.94 484 ALA A CA 1
ATOM 3615 C C . ALA A 1 484 ? -11.254 1.641 18.605 1.00 92.94 484 ALA A C 1
ATOM 3617 O O . ALA A 1 484 ? -12.357 1.775 19.135 1.00 92.94 484 ALA A O 1
ATOM 3618 N N . CYS A 1 485 ? -10.811 0.486 18.121 1.00 89.25 485 CYS A N 1
ATOM 3619 C CA . CYS A 1 485 ? -11.465 -0.774 18.421 1.00 89.25 485 CYS A CA 1
ATOM 3620 C C . CYS A 1 485 ? -11.094 -1.180 19.845 1.00 89.25 485 CYS A C 1
ATOM 3622 O O . CYS A 1 485 ? -9.932 -1.493 20.113 1.00 89.25 485 CYS A O 1
ATOM 3624 N N . ASN A 1 486 ? -12.066 -1.132 20.749 1.00 83.12 486 ASN A N 1
ATOM 3625 C CA . ASN A 1 486 ? -11.873 -1.585 22.113 1.00 83.12 486 ASN A CA 1
ATOM 3626 C C . ASN A 1 486 ? -12.232 -3.061 22.194 1.00 83.12 486 ASN A C 1
ATOM 3628 O O . ASN A 1 486 ? -13.381 -3.434 21.973 1.00 83.12 486 ASN A O 1
ATOM 3632 N N . HIS A 1 487 ? -11.241 -3.883 22.519 1.00 80.38 487 HIS A N 1
ATOM 3633 C CA . HIS A 1 487 ? -11.461 -5.309 22.712 1.00 80.38 487 HIS A CA 1
ATOM 3634 C C . HIS A 1 487 ? -12.060 -5.570 24.096 1.00 80.38 487 HIS A C 1
ATOM 3636 O O . HIS A 1 487 ? -11.739 -4.833 25.040 1.00 80.38 487 HIS A O 1
ATOM 3642 N N . PRO A 1 488 ? -12.883 -6.617 24.254 1.00 76.88 488 PRO A N 1
ATOM 3643 C CA . PRO A 1 488 ? -13.346 -7.048 25.563 1.00 76.88 488 PRO A CA 1
ATOM 3644 C C . PRO A 1 488 ? -12.153 -7.330 26.483 1.00 76.88 488 PRO A C 1
ATOM 3646 O O . PRO A 1 488 ? -11.260 -8.114 26.157 1.00 76.88 488 PRO A O 1
ATOM 3649 N N . LEU A 1 489 ? -12.128 -6.681 27.647 1.00 79.06 489 LEU A N 1
ATOM 3650 C CA . LEU A 1 489 ? -11.177 -7.008 28.708 1.00 79.06 489 LEU A CA 1
ATOM 3651 C C . LEU A 1 489 ? -11.808 -8.030 29.660 1.00 79.06 489 LEU A C 1
ATOM 3653 O O . LEU A 1 489 ? -13.006 -7.920 29.937 1.00 79.06 489 LEU A O 1
ATOM 3657 N N . PRO A 1 490 ? -11.028 -8.978 30.214 1.00 78.44 490 PRO A N 1
ATOM 3658 C CA . PRO A 1 490 ? -11.505 -9.835 31.291 1.00 78.44 490 PRO A CA 1
ATOM 3659 C C . PRO A 1 490 ? -12.010 -8.999 32.471 1.00 78.44 490 PRO A C 1
ATOM 3661 O O . PRO A 1 490 ? -11.466 -7.934 32.768 1.00 78.44 490 PRO A O 1
ATOM 3664 N N . ASP A 1 491 ? -13.010 -9.527 33.178 1.00 77.19 491 ASP A N 1
ATOM 3665 C CA . ASP A 1 491 ? -13.649 -8.855 34.317 1.00 77.19 491 ASP A CA 1
ATOM 3666 C C . ASP A 1 491 ? -12.645 -8.428 35.396 1.00 77.19 491 ASP A C 1
ATOM 3668 O O . ASP A 1 491 ? -12.810 -7.391 36.037 1.00 77.19 491 ASP A O 1
ATOM 3672 N N . GLN A 1 492 ? -11.585 -9.219 35.598 1.00 74.50 492 GLN A N 1
ATOM 3673 C CA . GLN A 1 492 ? -10.503 -8.872 36.507 1.00 74.50 492 GLN A CA 1
ATOM 3674 C C . GLN A 1 492 ? -9.194 -9.571 36.135 1.00 74.50 492 GLN A C 1
ATOM 3676 O O . GLN A 1 492 ? -9.179 -10.741 35.743 1.00 74.50 492 GLN A O 1
ATOM 3681 N N . LEU A 1 493 ? -8.072 -8.872 36.318 1.00 77.75 493 LEU A N 1
ATOM 3682 C CA . LEU A 1 493 ? -6.748 -9.473 36.181 1.00 77.75 493 LEU A CA 1
ATOM 3683 C C . LEU A 1 493 ? -6.345 -10.245 37.449 1.00 77.75 493 LEU A C 1
ATOM 3685 O O . LEU A 1 493 ? -6.613 -9.771 38.558 1.00 77.75 493 LEU A O 1
ATOM 3689 N N . PRO A 1 494 ? -5.651 -11.394 37.308 1.00 75.38 494 PRO A N 1
ATOM 3690 C CA . PRO A 1 494 ? -5.126 -12.150 38.446 1.00 75.38 494 PRO A CA 1
ATOM 3691 C C . PRO A 1 494 ? -4.140 -11.304 39.276 1.00 75.38 494 PRO A C 1
ATOM 3693 O O . PRO A 1 494 ? -3.665 -10.283 38.780 1.00 75.38 494 PRO A O 1
ATOM 3696 N N . PRO A 1 495 ? -3.783 -11.714 40.511 1.00 71.56 495 PRO A N 1
ATOM 3697 C CA . PRO A 1 495 ? -2.834 -10.972 41.340 1.00 71.56 495 PRO A CA 1
ATOM 3698 C C . PRO A 1 495 ? -1.540 -10.675 40.584 1.00 71.56 495 PRO A C 1
ATOM 3700 O O . PRO A 1 495 ? -1.101 -11.484 39.759 1.00 71.56 495 PRO A O 1
ATOM 3703 N N . ARG A 1 496 ? -0.910 -9.536 40.887 1.00 75.94 496 ARG A N 1
ATOM 3704 C CA . ARG A 1 496 ? 0.348 -9.158 40.246 1.00 75.94 496 ARG A CA 1
ATOM 3705 C C . ARG A 1 496 ? 1.410 -10.224 40.546 1.00 75.94 496 ARG A C 1
ATOM 3707 O O . ARG A 1 496 ? 1.744 -10.439 41.709 1.00 75.94 496 ARG A O 1
ATOM 3714 N N . GLN A 1 497 ? 1.885 -10.903 39.498 1.00 69.25 497 GLN A N 1
ATOM 3715 C CA . GLN A 1 497 ? 2.944 -11.916 39.596 1.00 69.25 497 GLN A CA 1
ATOM 3716 C C . GLN A 1 497 ? 4.313 -11.295 39.861 1.00 69.25 497 GLN A C 1
ATOM 3718 O O . GLN A 1 497 ? 4.581 -10.191 39.323 1.00 69.25 497 GLN A O 1
#

InterPro domains:
  IPR059296 Domain of unknown function DUF8252 [PF26780] (294-343)

Secondary structure (DSSP, 8-state):
----------PPPEEEEEEEEEEETTEEEEEEEEEESS-BSEEEEEEEE--TTSEEEEEEEEE--SSSS--EEEEEEE-SSSEEEEEEE-SSS---B-EEEEEEEEEETTSBHHHHHHH-EEEEEEESSSEEEEEPPTTEEEEEEEEEEE-BTTSTT-B--EEEEEEE-TTSEEEEEEE-TTS----EEEEEEEEEESSPBTTTBPEEEEEEEEEEEEESSSEEEEEEEPPTT-EEEEEEEEEEESSS---EEEEEEEE-TTSSEEEEEEEESSS---EEEEEEEEEEEEPTT---TTS-EEPPPTTS-HHHHHHHHH-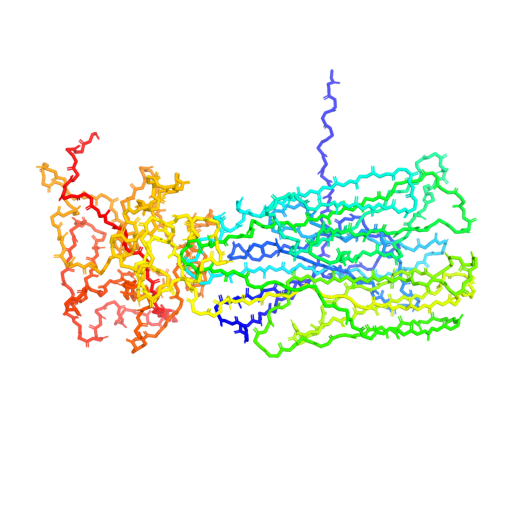THHHHTEE-HHHHHHHHHHH----TTT---PPP--GGGGBBTTSPBP---HHHHHTT-PPPTT----TTGGGT----GGGGGGHHHHHHHBTPEEE-SSSPPSTTPEEEEEEEETTEEEEEEE-TTS-EEEE-TTT--EEEE---S--GGGGS--SS-EEEEEEE-PPPPPS-BPPP-

pLDDT: mean 87.87, std 13.5, range [24.22, 98.81]

Foldseek 3Di:
DDDDPPPPPPQAQWDWDKDWDCLLPVKIKIKIKTKHPWFFQKDDKHKDFDDLLWWWQAKKKFKDAPPDDGFFWAWWWDDARTITITITHHQPDRGGIMMMIMTMTIFGFQDANLVVSVQKDKDKDKDLDQKDKDFDDPQKWFREKIKHKFFAPVDVVTQGKGWQWWFDPKRGIIMTGIDSQPDDTRIMMMIMTIMGGLAADFRGFGKDKTKDKFDKFKDQFFKTKTKDFADRNKQFNYKIKHKAFPDPRPQKGWRIWHQDPVNGMTMTMIGGRPDRTIIIMMIMTMIIHRDPPTHHQLFKFAQDALPRHVLSVQLCVVPVCSNVPIVDPVSNVVSCVRPVDDNQPRAFAQADPQQQQQAAPVRAGQPAFFVCVQQQHRDDPPDHQAQLVSSVDDDALVRQVCRVSSNSSRNWGFDDPPDDAPRNFWKKKWKHHSPDIHIWTQGPVRWIWTADPPRNTIDTDDPPVDDVVCVPDPPPMDITMITHRHGDRPSHDHPDD

Radius of gyration: 25.98 Å; chains: 1; bounding box: 70×49×81 Å